Protein AF-A0A7V2TV91-F1 (afdb_monomer)

Secondary structure (DSSP, 8-state):
-EEEEEEE-TTTT-EEEEEEE-TTS-------GGGGPPPPPHHHHHHHHHS-SSSS-HHHHHTT-S-EEEEEE-TTS---HHHHHHHHHHHHHHTT--GGGEEEEEE-TTSPP--HHHHHHHH-HHHHHHSEEEE--SSSSEEEEEE-TT--EEEEEHHHHH-SEEEEEEE--EETTTEES-GGGGTTTTTB-HHHHHHHHHGGGT-GGG-SBT--SS-HHHHHHHHHHHHHT--EEEEEEE-TTS-EEEEEEESHHHHHHHHHHHHHHHH--------S------TT-HHHHHHHHHHHHHSSHHHHHHHHHHHHHHHHSHHHHHHGGGT-S-HHHHHHHHHHHHHS---GGG--HHHHHTTPPPPHHHHHHHHHHHHHHHHHHHHHHHHHHTTTS--

Structure (mmCIF, N/CA/C/O backbone):
data_AF-A0A7V2TV91-F1
#
_entry.id   AF-A0A7V2TV91-F1
#
loop_
_atom_site.group_PDB
_atom_site.id
_atom_site.type_symbol
_atom_site.label_atom_id
_atom_site.label_alt_id
_atom_site.label_comp_id
_atom_site.label_asym_id
_atom_site.label_entity_id
_atom_site.label_seq_id
_atom_site.pdbx_PDB_ins_code
_atom_site.Cartn_x
_atom_site.Cartn_y
_atom_site.Cartn_z
_atom_site.occupancy
_atom_site.B_iso_or_equiv
_atom_site.auth_seq_id
_atom_site.auth_comp_id
_atom_site.auth_asym_id
_atom_site.auth_atom_id
_atom_site.pdbx_PDB_model_num
ATOM 1 N N . MET A 1 1 ? 17.117 19.633 -28.199 1.00 82.25 1 MET A N 1
ATOM 2 C CA . MET A 1 1 ? 17.144 18.375 -27.426 1.00 82.25 1 MET A CA 1
ATOM 3 C C . MET A 1 1 ? 15.726 18.119 -26.975 1.00 82.25 1 MET A C 1
ATOM 5 O O . MET A 1 1 ? 15.034 19.096 -26.698 1.00 82.25 1 MET A O 1
ATOM 9 N N . HIS A 1 2 ? 15.284 16.866 -26.882 1.00 89.94 2 HIS A N 1
ATOM 10 C CA . HIS A 1 2 ? 14.006 16.593 -26.222 1.00 89.94 2 HIS A CA 1
ATOM 11 C C . HIS A 1 2 ? 14.180 16.824 -24.721 1.00 89.94 2 HIS A C 1
ATOM 13 O O . HIS A 1 2 ? 15.191 16.419 -24.146 1.00 89.94 2 HIS A O 1
ATOM 19 N N . ARG A 1 3 ? 13.221 17.512 -24.099 1.00 93.25 3 ARG A N 1
ATOM 20 C CA . ARG A 1 3 ? 13.207 17.790 -22.660 1.00 93.25 3 ARG A CA 1
ATOM 21 C C . ARG A 1 3 ? 11.960 17.168 -22.069 1.00 93.25 3 ARG A C 1
ATOM 23 O O . ARG A 1 3 ? 10.860 17.460 -22.531 1.00 93.25 3 ARG A O 1
ATOM 30 N N . ILE A 1 4 ? 12.140 16.302 -21.081 1.00 91.94 4 ILE A N 1
ATOM 31 C CA . ILE A 1 4 ? 11.038 15.619 -20.405 1.00 91.94 4 ILE A CA 1
ATOM 32 C C . ILE A 1 4 ? 11.157 15.880 -18.913 1.00 91.94 4 ILE A C 1
ATOM 34 O O . ILE A 1 4 ? 12.186 15.600 -18.302 1.00 91.94 4 ILE A O 1
ATOM 38 N N . SER A 1 5 ? 10.081 16.407 -18.337 1.00 91.19 5 SER A N 1
ATOM 39 C CA . SER A 1 5 ? 9.963 16.600 -16.898 1.00 91.19 5 SER A CA 1
ATOM 40 C C . SER A 1 5 ? 9.485 15.309 -16.232 1.00 91.19 5 SER A C 1
ATOM 42 O O . SER A 1 5 ? 8.478 14.733 -16.648 1.00 91.19 5 SER A O 1
ATOM 44 N N . ILE A 1 6 ? 10.202 14.843 -15.209 1.00 91.06 6 ILE A N 1
ATOM 45 C CA . ILE A 1 6 ? 9.856 13.647 -14.435 1.00 91.06 6 ILE A CA 1
ATOM 46 C C . ILE A 1 6 ? 9.711 13.977 -12.943 1.00 91.06 6 ILE A C 1
ATOM 48 O O . ILE A 1 6 ? 10.532 14.709 -12.386 1.00 91.06 6 ILE A O 1
ATOM 52 N N . PRO A 1 7 ? 8.695 13.436 -12.249 1.00 91.06 7 PRO A N 1
ATOM 53 C CA . PRO A 1 7 ? 8.546 13.649 -10.816 1.00 91.06 7 PRO A CA 1
ATOM 54 C C . PRO A 1 7 ? 9.632 12.895 -10.035 1.00 91.06 7 PRO A C 1
ATOM 56 O O . PRO A 1 7 ? 10.030 11.785 -10.399 1.00 91.06 7 PRO A O 1
ATOM 59 N N . SER A 1 8 ? 10.108 13.483 -8.939 1.00 89.31 8 SER A N 1
ATOM 60 C CA . SER A 1 8 ? 11.157 12.923 -8.090 1.00 89.31 8 SER A CA 1
ATOM 61 C C . SER A 1 8 ? 10.926 13.255 -6.614 1.00 89.31 8 SER A C 1
ATOM 63 O O . SER A 1 8 ? 10.346 14.282 -6.262 1.00 89.31 8 SER A O 1
ATOM 65 N N . ARG A 1 9 ? 11.412 12.376 -5.730 1.00 86.94 9 ARG A N 1
ATOM 66 C CA . ARG A 1 9 ? 11.419 12.563 -4.269 1.00 86.94 9 ARG A CA 1
ATOM 67 C C . ARG A 1 9 ? 10.039 12.851 -3.648 1.00 86.94 9 ARG A C 1
ATOM 69 O O . ARG A 1 9 ? 9.896 13.819 -2.901 1.00 86.94 9 ARG A O 1
ATOM 76 N N . LEU A 1 10 ? 9.052 11.986 -3.906 1.00 89.56 10 LEU A N 1
ATOM 77 C CA . LEU A 1 10 ? 7.670 12.097 -3.399 1.00 89.56 10 LEU A CA 1
ATOM 78 C C . LEU A 1 10 ? 7.580 12.534 -1.923 1.00 89.56 10 LEU A C 1
ATOM 80 O O . LEU A 1 10 ? 6.856 13.464 -1.591 1.00 89.56 10 LEU A O 1
ATOM 84 N N . TRP A 1 11 ? 8.356 11.895 -1.045 1.00 89.56 11 TRP A N 1
ATOM 85 C CA . TRP A 1 11 ? 8.333 12.119 0.409 1.00 89.56 11 TRP A CA 1
ATOM 86 C C . TRP A 1 11 ? 9.271 13.225 0.916 1.00 89.56 11 TRP A C 1
ATOM 88 O O . TRP A 1 11 ? 9.587 13.273 2.111 1.00 89.56 11 TRP A O 1
ATOM 98 N N . TYR A 1 12 ? 9.785 14.065 0.023 1.00 87.44 12 TYR A N 1
ATOM 99 C CA . TYR A 1 12 ? 10.698 15.159 0.355 1.00 87.44 12 TYR A CA 1
ATOM 100 C C . TYR A 1 12 ? 10.231 16.433 -0.344 1.00 87.44 12 TYR A C 1
ATOM 102 O O . TYR A 1 12 ? 9.101 16.861 -0.136 1.00 87.44 12 TYR A O 1
ATOM 110 N N . GLU A 1 13 ? 11.068 17.050 -1.175 1.00 87.12 13 GLU A N 1
ATOM 111 C CA . GLU A 1 13 ? 10.713 18.295 -1.845 1.00 87.12 13 GLU A CA 1
ATOM 112 C C . GLU A 1 13 ? 9.688 18.097 -2.968 1.00 87.12 13 GLU A C 1
ATOM 114 O O . GLU A 1 13 ? 9.209 19.092 -3.505 1.00 87.12 13 GLU A O 1
ATOM 119 N N . ASN A 1 14 ? 9.392 16.841 -3.338 1.00 90.38 14 ASN A N 1
ATOM 120 C CA . ASN A 1 14 ? 8.493 16.470 -4.425 1.00 90.38 14 ASN A CA 1
ATOM 121 C C . ASN A 1 14 ? 8.748 17.338 -5.670 1.00 90.38 14 ASN A C 1
ATOM 123 O O . ASN A 1 14 ? 7.912 18.130 -6.107 1.00 90.38 14 ASN A O 1
ATOM 127 N N . ARG A 1 15 ? 9.980 17.293 -6.176 1.00 87.94 15 ARG A N 1
ATOM 128 C CA . ARG A 1 15 ? 10.436 18.173 -7.256 1.00 87.94 15 ARG A CA 1
ATOM 129 C C . ARG A 1 15 ? 10.338 17.477 -8.592 1.00 87.94 15 ARG A C 1
ATOM 131 O O . ARG A 1 15 ? 10.358 16.254 -8.684 1.00 87.94 15 ARG A O 1
ATOM 138 N N . GLU A 1 16 ? 10.275 18.288 -9.629 1.00 89.38 16 GLU A N 1
ATOM 139 C CA . GLU A 1 16 ? 10.490 17.806 -10.978 1.00 89.38 16 GLU A CA 1
ATOM 140 C C . GLU A 1 16 ? 11.976 17.782 -11.300 1.00 89.38 16 GLU A C 1
ATOM 142 O O . GLU A 1 16 ? 12.748 18.619 -10.822 1.00 89.38 16 GLU A O 1
ATOM 147 N N . TRP A 1 17 ? 12.368 16.816 -12.115 1.00 89.25 17 TRP A N 1
ATOM 148 C CA . TRP A 1 17 ? 13.697 16.729 -12.683 1.00 89.25 17 TRP A CA 1
ATOM 149 C C . TRP A 1 17 ? 13.581 16.713 -14.201 1.00 89.25 17 TRP A C 1
ATOM 151 O O . TRP A 1 17 ? 12.748 15.994 -14.746 1.00 89.25 17 TRP A O 1
ATOM 161 N N . GLU A 1 18 ? 14.388 17.519 -14.882 1.00 92.44 18 GLU A N 1
ATOM 162 C CA . GLU A 1 18 ? 14.397 17.556 -16.342 1.00 92.44 18 GLU A CA 1
ATOM 163 C C . GLU A 1 18 ? 15.427 16.553 -16.862 1.00 92.44 18 GLU A C 1
ATOM 165 O O . GLU A 1 18 ? 16.611 16.632 -16.534 1.00 92.44 18 GLU A O 1
ATOM 170 N N . VAL A 1 19 ? 14.970 15.612 -17.684 1.00 91.56 19 VAL A N 1
ATOM 171 C CA . VAL A 1 19 ? 15.835 14.714 -18.448 1.00 91.56 19 VAL A CA 1
ATOM 172 C C . VAL A 1 19 ? 15.951 15.256 -19.865 1.00 91.56 19 VAL A C 1
ATOM 174 O O . VAL A 1 19 ? 14.947 15.548 -20.521 1.00 91.56 19 VAL A O 1
ATOM 177 N N . THR A 1 20 ? 17.187 15.378 -20.343 1.00 94.31 20 THR A N 1
ATOM 178 C CA . THR A 1 20 ? 17.497 15.819 -21.702 1.00 94.31 20 THR A CA 1
ATOM 179 C C . THR A 1 20 ? 17.918 14.630 -22.557 1.00 94.31 20 THR A C 1
ATOM 181 O O . THR A 1 20 ? 18.779 13.840 -22.171 1.00 94.31 20 THR A O 1
ATOM 184 N N . LEU A 1 21 ? 17.300 14.493 -23.729 1.00 93.69 21 LEU A N 1
ATOM 185 C CA . LEU A 1 21 ? 17.577 13.415 -24.679 1.00 93.69 21 LEU A CA 1
ATOM 186 C C . LEU A 1 21 ? 18.042 13.989 -26.033 1.00 93.69 21 LEU A C 1
ATOM 188 O O . LEU A 1 21 ? 17.630 15.098 -26.409 1.00 93.69 21 LEU A O 1
ATOM 192 N N . PRO A 1 22 ? 18.906 13.270 -26.780 1.00 95.31 22 PRO A N 1
ATOM 193 C CA . PRO A 1 22 ? 19.392 13.714 -28.086 1.00 95.31 22 PRO A CA 1
ATOM 194 C C . PRO A 1 22 ? 18.254 14.006 -29.069 1.00 95.31 22 PRO A C 1
ATOM 196 O O . PRO A 1 22 ? 17.324 13.222 -29.174 1.00 95.31 22 PRO A O 1
ATOM 199 N N . GLU A 1 23 ? 18.357 15.087 -29.849 1.00 94.25 23 GLU A N 1
ATOM 200 C CA . GLU A 1 23 ? 17.332 15.460 -30.854 1.00 94.25 23 GLU A CA 1
ATOM 201 C C . GLU A 1 23 ? 17.121 14.416 -31.949 1.00 94.25 23 GLU A C 1
ATOM 203 O O . GLU A 1 23 ? 16.076 14.383 -32.579 1.00 94.25 23 GLU A O 1
ATOM 208 N N . ARG A 1 24 ? 18.132 13.582 -32.204 1.00 96.00 24 ARG A N 1
ATOM 209 C CA . ARG A 1 24 ? 18.060 12.530 -33.221 1.00 96.00 24 ARG A CA 1
ATOM 210 C C . ARG A 1 24 ? 17.242 11.311 -32.778 1.00 96.00 24 ARG A C 1
ATOM 212 O O . ARG A 1 24 ? 17.122 10.375 -33.558 1.00 96.00 24 ARG A O 1
ATOM 219 N N . TRP A 1 25 ? 16.816 11.252 -31.516 1.00 95.00 25 TRP A N 1
ATOM 220 C CA . TRP A 1 25 ? 16.014 10.142 -31.005 1.00 95.00 25 TRP A CA 1
ATOM 221 C C . TRP A 1 25 ? 14.544 10.388 -31.323 1.00 95.00 25 TRP A C 1
ATOM 223 O O . TRP A 1 25 ? 14.056 11.496 -31.139 1.00 95.00 25 TRP A O 1
ATOM 233 N N . ASP A 1 26 ? 13.837 9.345 -31.743 1.00 94.19 26 ASP A N 1
ATOM 234 C CA . ASP A 1 26 ? 12.379 9.358 -31.752 1.00 94.19 26 ASP A CA 1
ATOM 235 C C . ASP A 1 26 ? 11.881 9.037 -30.336 1.00 94.19 26 ASP A C 1
ATOM 237 O O . ASP A 1 26 ? 12.184 7.977 -29.784 1.00 94.19 26 ASP A O 1
ATOM 241 N N . VAL A 1 27 ? 11.210 9.995 -29.694 1.00 93.88 27 VAL A N 1
ATOM 242 C CA . VAL A 1 27 ? 10.899 9.933 -28.260 1.00 93.88 27 VAL A CA 1
ATOM 243 C C . VAL A 1 27 ? 9.394 9.930 -28.044 1.00 93.88 27 VAL A C 1
ATOM 245 O O . VAL A 1 27 ? 8.714 10.929 -28.266 1.00 93.88 27 VAL A O 1
ATOM 248 N N . HIS A 1 28 ? 8.881 8.819 -27.514 1.00 92.12 28 HIS A N 1
ATOM 249 C CA . HIS A 1 28 ? 7.477 8.672 -27.135 1.00 92.12 28 HIS A CA 1
ATOM 250 C C . HIS A 1 28 ? 7.323 8.745 -25.612 1.00 92.12 28 HIS A C 1
ATOM 252 O O . HIS A 1 28 ? 7.902 7.939 -24.885 1.00 92.12 28 HIS A O 1
ATOM 258 N N . ASN A 1 29 ? 6.514 9.688 -25.119 1.00 90.69 29 ASN A N 1
ATOM 259 C CA . ASN A 1 29 ? 6.195 9.791 -23.695 1.00 90.69 29 ASN A CA 1
ATOM 260 C C . ASN A 1 29 ? 4.913 9.007 -23.370 1.00 90.69 29 ASN A C 1
ATOM 262 O O . ASN A 1 29 ? 3.806 9.466 -23.648 1.00 90.69 29 ASN A O 1
ATOM 266 N N . LEU A 1 30 ? 5.071 7.815 -22.792 1.00 91.38 30 LEU A N 1
ATOM 267 C CA . LEU A 1 30 ? 3.982 6.875 -22.509 1.00 91.38 30 LEU A CA 1
ATOM 268 C C . LEU A 1 30 ? 3.307 7.157 -21.158 1.00 91.38 30 LEU A C 1
ATOM 270 O O . LEU A 1 30 ? 3.256 6.298 -20.278 1.00 91.38 30 LEU A O 1
ATOM 274 N N . ASN A 1 31 ? 2.801 8.377 -20.985 1.00 91.75 31 ASN A N 1
ATOM 275 C CA . ASN A 1 31 ? 2.071 8.755 -19.779 1.00 91.75 31 ASN A CA 1
ATOM 276 C C . ASN A 1 31 ? 0.648 8.169 -19.786 1.00 91.75 31 ASN A C 1
ATOM 278 O O . ASN A 1 31 ? -0.049 8.282 -20.797 1.00 91.75 31 ASN A O 1
ATOM 282 N N . PRO A 1 32 ? 0.179 7.588 -18.667 1.00 92.81 32 PRO A N 1
ATOM 283 C CA . PRO A 1 32 ? -1.191 7.108 -18.571 1.00 92.81 32 PRO A CA 1
ATOM 284 C C . PRO A 1 32 ? -2.190 8.274 -18.435 1.00 92.81 32 PRO A C 1
ATOM 286 O O . PRO A 1 32 ? -1.806 9.368 -18.009 1.00 92.81 32 PRO A O 1
ATOM 289 N N . PRO A 1 33 ? -3.487 8.064 -18.723 1.00 94.06 33 PRO A N 1
ATOM 290 C CA . PRO A 1 33 ? -4.511 9.113 -18.647 1.00 94.06 33 PRO A CA 1
ATOM 291 C C . PRO A 1 33 ? -4.590 9.821 -17.287 1.00 94.06 33 PRO A C 1
ATOM 293 O O . PRO A 1 33 ? -4.819 11.026 -17.213 1.00 94.06 33 PRO A O 1
ATOM 296 N N . GLY A 1 34 ? -4.353 9.086 -16.200 1.00 94.69 34 GLY A N 1
ATOM 297 C CA . GLY A 1 34 ? -4.372 9.601 -14.836 1.00 94.69 34 GLY A CA 1
ATOM 298 C C . GLY A 1 34 ? -3.172 10.457 -14.434 1.00 94.69 34 GLY A C 1
ATOM 299 O O . GLY A 1 34 ? -3.155 11.012 -13.333 1.00 94.69 34 GLY A O 1
ATOM 300 N N . PHE A 1 35 ? -2.155 10.561 -15.293 1.00 93.00 35 PHE A N 1
ATOM 301 C CA . PHE A 1 35 ? -0.874 11.182 -14.962 1.00 93.00 35 PHE A CA 1
ATOM 302 C C . PHE A 1 35 ? -1.006 12.668 -14.596 1.00 93.00 35 PHE A C 1
ATOM 304 O O . PHE A 1 35 ? -0.420 13.088 -13.600 1.00 93.00 35 PHE A O 1
ATOM 311 N N . GLU A 1 36 ? -1.818 13.424 -15.344 1.00 93.94 36 GLU A N 1
ATOM 312 C CA . GLU A 1 36 ? -2.085 14.864 -15.139 1.00 93.94 36 GLU A CA 1
ATOM 313 C C . GLU A 1 36 ? -3.492 15.138 -14.583 1.00 93.94 36 GLU A C 1
ATOM 315 O O . GLU A 1 36 ? -3.984 16.267 -14.618 1.00 93.94 36 GLU A O 1
ATOM 320 N N . LYS A 1 37 ? -4.187 14.105 -14.094 1.00 97.12 37 LYS A N 1
ATOM 321 C CA . LYS A 1 37 ? -5.535 14.279 -13.552 1.00 97.12 37 LYS A CA 1
ATOM 322 C C . LYS A 1 37 ? -5.478 15.209 -12.321 1.00 97.12 37 LYS A C 1
ATOM 324 O O . LYS A 1 37 ? -4.598 15.026 -11.470 1.00 97.12 37 LYS A O 1
ATOM 329 N N . PRO A 1 38 ? -6.374 16.211 -12.218 1.00 97.69 38 PRO A N 1
ATOM 330 C CA . PRO A 1 38 ? -6.342 17.173 -11.124 1.00 97.69 38 PRO A CA 1
ATOM 331 C C . PRO A 1 38 ? -6.661 16.517 -9.781 1.00 97.69 38 PRO A C 1
ATOM 333 O O . PRO A 1 38 ? -7.425 15.551 -9.705 1.00 97.69 38 PRO A O 1
ATOM 336 N N . ALA A 1 39 ? -6.080 17.076 -8.723 1.00 98.06 39 ALA A N 1
ATOM 337 C CA . ALA A 1 39 ? -6.324 16.642 -7.359 1.00 98.06 39 ALA A CA 1
ATOM 338 C C . ALA A 1 39 ? -7.744 17.001 -6.886 1.00 98.06 39 ALA A C 1
ATOM 340 O O . ALA A 1 39 ? -8.302 18.040 -7.251 1.00 98.06 39 ALA A O 1
ATOM 341 N N . LEU A 1 40 ? -8.306 16.160 -6.023 1.00 98.56 40 LEU A N 1
ATOM 342 C CA . LEU A 1 40 ? -9.510 16.450 -5.263 1.00 98.56 40 LEU A CA 1
ATOM 343 C C . LEU A 1 40 ? -9.213 17.514 -4.206 1.00 98.56 40 LEU A C 1
ATOM 345 O O . LEU A 1 40 ? -8.181 17.500 -3.539 1.00 98.56 40 LEU A O 1
ATOM 349 N N . SER A 1 41 ? -10.170 18.413 -4.007 1.00 98.38 41 SER A N 1
ATOM 350 C CA . SER A 1 41 ? -10.155 19.333 -2.873 1.00 98.38 41 SER A CA 1
ATOM 351 C C . SER A 1 41 ? -10.419 18.595 -1.547 1.00 98.38 41 SER A C 1
ATOM 353 O O . SER A 1 41 ? -11.091 17.557 -1.544 1.00 98.38 41 SER A O 1
ATOM 355 N N . PRO A 1 42 ? -10.008 19.158 -0.393 1.00 98.06 42 PRO A N 1
ATOM 356 C CA . PRO A 1 42 ? -10.317 18.590 0.924 1.00 98.06 42 PRO A CA 1
ATOM 357 C C . PRO A 1 42 ? -11.815 18.338 1.148 1.00 98.06 42 PRO A C 1
ATOM 359 O O . PRO A 1 42 ? -12.207 17.329 1.726 1.00 98.06 42 PRO A O 1
ATOM 362 N N . ARG A 1 43 ? -12.676 19.220 0.622 1.00 98.25 43 ARG A N 1
ATOM 363 C CA . ARG A 1 43 ? -14.133 19.051 0.689 1.00 98.25 43 ARG A CA 1
ATOM 364 C C . ARG A 1 43 ? -14.606 17.830 -0.103 1.00 98.25 43 ARG A C 1
ATOM 366 O O . ARG A 1 43 ? -15.423 17.070 0.399 1.00 98.25 43 ARG A O 1
ATOM 373 N N . GLN A 1 44 ? -14.080 17.613 -1.308 1.00 98.50 44 GLN A N 1
ATOM 374 C CA . GLN A 1 44 ? -14.422 16.429 -2.106 1.00 98.50 44 GLN A CA 1
ATOM 375 C C . GLN A 1 44 ? -13.928 15.138 -1.443 1.00 98.50 44 GLN A C 1
ATOM 377 O O . GLN A 1 44 ? -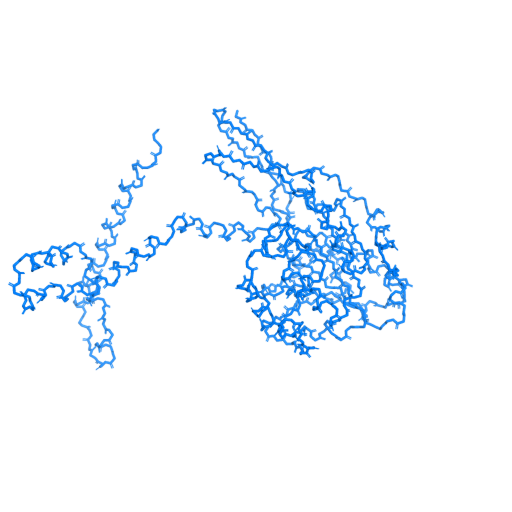14.631 14.131 -1.475 1.00 98.50 44 GLN A O 1
ATOM 382 N N . ILE A 1 45 ? -12.744 15.164 -0.819 1.00 98.69 45 ILE A N 1
ATOM 383 C CA . ILE A 1 45 ? -12.219 14.037 -0.033 1.00 98.69 45 ILE A CA 1
ATOM 384 C C . ILE A 1 45 ? -13.171 13.714 1.125 1.00 98.69 45 ILE A C 1
ATOM 386 O O . ILE A 1 45 ? -13.570 12.560 1.280 1.00 98.69 45 ILE A O 1
ATOM 390 N N . GLN A 1 46 ? -13.583 14.727 1.893 1.00 98.38 46 GLN A N 1
ATOM 391 C CA . GLN A 1 46 ? -14.559 14.571 2.969 1.00 98.38 46 GLN A CA 1
ATOM 392 C C . GLN A 1 46 ? -15.880 13.979 2.459 1.00 98.38 46 GLN A C 1
ATOM 394 O O . GLN A 1 46 ? -16.334 12.963 2.984 1.00 98.38 46 GLN A O 1
ATOM 399 N N . GLU A 1 47 ? -16.469 14.573 1.417 1.00 98.31 47 GLU A N 1
ATOM 400 C CA . GLU A 1 47 ? -17.753 14.143 0.849 1.00 98.31 47 GLU A CA 1
ATOM 401 C C . GLU A 1 47 ? -17.712 12.675 0.400 1.00 98.31 47 GLU A C 1
ATOM 403 O O . GLU A 1 47 ? -18.665 11.934 0.642 1.00 98.31 47 GLU A O 1
ATOM 408 N N . LYS A 1 48 ? -16.599 12.231 -0.198 1.00 98.38 48 LYS A N 1
ATOM 409 C CA . LYS A 1 48 ? -16.390 10.837 -0.619 1.00 98.38 48 LYS A CA 1
ATOM 410 C C . LYS A 1 48 ? -16.253 9.858 0.552 1.00 98.38 48 LYS A C 1
ATOM 412 O O . LYS A 1 48 ? -16.619 8.699 0.398 1.00 98.38 48 LYS A O 1
ATOM 417 N N . ILE A 1 49 ? -15.720 10.290 1.696 1.00 98.38 49 ILE A N 1
ATOM 418 C CA . ILE A 1 49 ? -15.614 9.459 2.909 1.00 98.38 49 ILE A CA 1
ATOM 419 C C . ILE A 1 49 ? -16.969 9.364 3.622 1.00 98.38 49 ILE A C 1
ATOM 421 O O . ILE A 1 49 ? -17.320 8.300 4.133 1.00 98.38 49 ILE A O 1
ATOM 425 N N . GLU A 1 50 ? -17.728 10.460 3.649 1.00 97.50 50 GLU A N 1
ATOM 426 C CA . GLU A 1 50 ? -19.042 10.540 4.301 1.00 97.50 50 GLU A CA 1
ATOM 427 C C . GLU A 1 50 ? -20.143 9.816 3.510 1.00 97.50 50 GLU A C 1
ATOM 429 O O . GLU A 1 50 ? -21.085 9.304 4.113 1.00 97.50 50 GLU A O 1
ATOM 434 N N . HIS A 1 51 ? -19.992 9.701 2.187 1.00 97.75 51 HIS A N 1
ATOM 435 C CA . HIS A 1 51 ? -20.918 8.990 1.304 1.00 97.75 51 HIS A CA 1
ATOM 436 C C . HIS A 1 51 ? -20.227 7.773 0.672 1.00 97.75 51 HIS A C 1
ATOM 438 O O . HIS A 1 51 ? -19.692 7.874 -0.439 1.00 97.75 51 HIS A O 1
ATOM 444 N N . PRO A 1 52 ? -20.199 6.622 1.370 1.00 98.12 52 PRO A N 1
ATOM 445 C CA . PRO A 1 52 ? -19.509 5.441 0.878 1.00 98.12 52 PRO A CA 1
ATOM 446 C C . PRO A 1 52 ? -20.154 4.899 -0.403 1.00 98.12 52 PRO A C 1
ATOM 448 O O . PRO A 1 52 ? -21.350 5.055 -0.642 1.00 98.12 52 PRO A O 1
ATOM 451 N N . VAL A 1 53 ? -19.360 4.196 -1.212 1.00 98.06 53 VAL A N 1
ATOM 452 C CA . VAL A 1 53 ? -19.791 3.588 -2.484 1.00 98.06 53 VAL A CA 1
ATOM 453 C C . VAL A 1 53 ? -20.913 2.564 -2.307 1.00 98.06 53 VAL A C 1
ATOM 455 O O . VAL A 1 53 ? -21.657 2.286 -3.243 1.00 98.06 53 VAL A O 1
ATOM 458 N N . ALA A 1 54 ? -21.002 1.974 -1.116 1.00 98.06 54 ALA A N 1
ATOM 459 C CA . ALA A 1 54 ? -22.020 1.026 -0.701 1.00 98.06 54 ALA A CA 1
ATOM 460 C C . ALA A 1 54 ? -22.046 0.949 0.832 1.00 98.06 54 ALA A C 1
ATOM 462 O O . ALA A 1 54 ? -21.070 1.302 1.492 1.00 98.06 54 ALA A O 1
ATOM 463 N N . GLY A 1 55 ? -23.120 0.394 1.393 1.00 96.88 55 GLY A N 1
ATOM 464 C CA . GLY A 1 55 ? -23.210 0.123 2.827 1.00 96.88 55 GLY A CA 1
ATOM 465 C C . GLY A 1 55 ? -23.374 1.377 3.702 1.00 96.88 55 GLY A C 1
ATOM 466 O O . GLY A 1 55 ? -23.648 2.462 3.191 1.00 96.88 55 GLY A O 1
ATOM 467 N N . PRO A 1 56 ? -23.274 1.217 5.033 1.00 97.62 56 PRO A N 1
ATOM 468 C CA . PRO A 1 56 ? -23.465 2.305 5.991 1.00 97.62 56 PRO A CA 1
ATOM 469 C C . PRO A 1 56 ? -22.287 3.286 6.007 1.00 97.62 56 PRO A C 1
ATOM 471 O O . PRO A 1 56 ? -21.146 2.918 5.709 1.00 97.62 56 PRO A O 1
ATOM 474 N N . ALA A 1 57 ? -22.558 4.525 6.424 1.00 98.31 57 ALA A N 1
ATOM 475 C CA . ALA A 1 57 ? -21.524 5.525 6.653 1.00 98.31 57 ALA A CA 1
ATOM 476 C C . ALA A 1 57 ? -20.575 5.096 7.785 1.00 98.31 57 ALA A C 1
ATOM 478 O O . ALA A 1 57 ? -20.954 4.366 8.707 1.00 98.31 57 ALA A O 1
ATOM 479 N N . LEU A 1 58 ? -19.337 5.599 7.752 1.00 98.56 58 LEU A N 1
ATOM 480 C CA . LEU A 1 58 ? -18.348 5.306 8.794 1.00 98.56 58 LEU A CA 1
ATOM 481 C C . LEU A 1 58 ? -18.834 5.727 10.191 1.00 98.56 58 LEU A C 1
ATOM 483 O O . LEU A 1 58 ? -18.578 5.028 11.168 1.00 98.56 58 LEU A O 1
ATOM 487 N N . GLU A 1 59 ? -19.549 6.849 10.282 1.00 98.38 59 GLU A N 1
ATOM 488 C CA . GLU A 1 59 ? -20.107 7.346 11.543 1.00 98.38 59 GLU A CA 1
ATOM 489 C C . GLU A 1 59 ? -21.117 6.358 12.154 1.00 98.38 59 GLU A C 1
ATOM 491 O O . GLU A 1 59 ? -21.098 6.115 13.362 1.00 98.38 59 GLU A O 1
ATOM 496 N N . ASP A 1 60 ? -21.938 5.714 11.321 1.00 98.44 60 ASP A N 1
ATOM 497 C CA . ASP A 1 60 ? -22.901 4.707 11.771 1.00 98.44 60 ASP A CA 1
ATOM 498 C C . ASP A 1 60 ? -22.206 3.420 12.222 1.00 98.44 60 ASP A C 1
ATOM 500 O O . ASP A 1 60 ? -22.544 2.873 13.272 1.00 98.44 60 ASP A O 1
ATOM 504 N N . LEU A 1 61 ? -21.189 2.971 11.478 1.00 98.50 61 LEU A N 1
ATOM 505 C CA . LEU A 1 61 ? -20.364 1.814 11.853 1.00 98.50 61 LEU A CA 1
ATOM 506 C C . LEU A 1 61 ? -19.612 2.031 13.171 1.00 98.50 61 LEU A C 1
ATOM 508 O O . LEU A 1 61 ? -19.385 1.078 13.922 1.00 98.50 61 LEU A O 1
ATOM 512 N N . ALA A 1 62 ? -19.210 3.272 13.444 1.00 98.56 62 ALA A N 1
ATOM 513 C CA . ALA A 1 62 ? -18.454 3.643 14.630 1.00 98.56 62 ALA A CA 1
ATOM 514 C C . ALA A 1 62 ? -19.324 3.816 15.885 1.00 98.56 62 ALA A C 1
ATOM 516 O O . ALA A 1 62 ? -18.808 3.752 17.004 1.00 98.56 62 ALA A O 1
ATOM 517 N N . ARG A 1 63 ? -20.640 3.998 15.737 1.00 98.12 63 ARG A N 1
ATOM 518 C CA . ARG A 1 63 ? -21.544 4.238 16.866 1.00 98.12 63 ARG A CA 1
ATOM 519 C C . ARG A 1 63 ? -21.512 3.070 17.860 1.00 98.12 63 ARG A C 1
ATOM 521 O O . ARG A 1 63 ? -21.764 1.919 17.516 1.00 98.12 63 ARG A O 1
ATOM 528 N N . GLY A 1 64 ? -21.2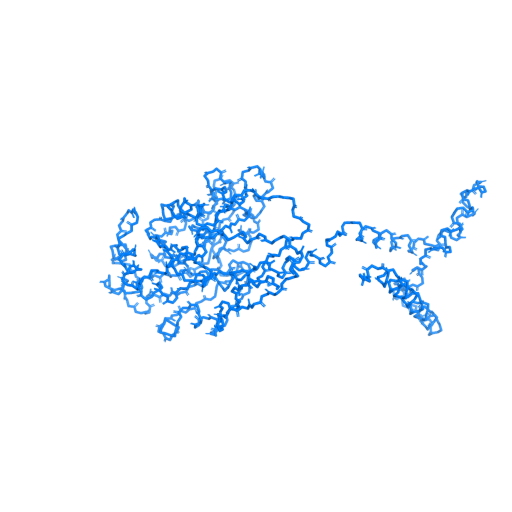11 3.374 19.123 1.00 97.69 64 GLY A N 1
ATOM 529 C CA . GLY A 1 64 ? -21.150 2.383 20.207 1.00 97.69 64 GLY A CA 1
ATOM 530 C C . GLY A 1 64 ? -19.893 1.501 20.221 1.00 97.69 64 GLY A C 1
ATOM 531 O O . GLY A 1 64 ? -19.750 0.675 21.127 1.00 97.69 64 GLY A O 1
ATOM 532 N N . LYS A 1 65 ? -18.969 1.682 19.269 1.00 98.38 65 LYS A N 1
ATOM 533 C CA . LYS A 1 65 ? -17.658 1.019 19.265 1.00 98.38 65 LYS A CA 1
ATOM 534 C C . LYS A 1 65 ? -16.761 1.606 20.350 1.00 98.38 65 LYS A C 1
ATOM 536 O O . LYS A 1 65 ? -16.854 2.783 20.698 1.00 98.38 65 LYS A O 1
ATOM 541 N N . LYS A 1 66 ? -15.882 0.776 20.904 1.00 98.12 66 LYS A N 1
ATOM 542 C CA . LYS A 1 66 ? -15.000 1.145 22.017 1.00 98.12 66 LYS A CA 1
ATOM 543 C C . LYS A 1 66 ? -13.562 1.377 21.585 1.00 98.12 66 LYS A C 1
ATOM 545 O O . LYS A 1 66 ? -12.853 2.070 22.314 1.00 98.12 66 LYS A O 1
ATOM 550 N N . ARG A 1 67 ? -13.101 0.767 20.489 1.00 98.50 67 ARG A N 1
ATOM 551 C CA . ARG A 1 67 ? -11.705 0.825 20.034 1.00 98.50 67 ARG A CA 1
ATOM 552 C C . ARG A 1 67 ? -11.608 0.717 18.513 1.00 98.50 67 ARG A C 1
ATOM 554 O O . ARG A 1 67 ? -11.846 -0.349 17.946 1.00 98.50 67 ARG A O 1
ATOM 561 N N . ALA A 1 68 ? -11.147 1.785 17.876 1.00 98.81 68 ALA A N 1
ATOM 562 C CA . ALA A 1 68 ? -10.878 1.815 16.447 1.00 98.81 68 ALA A CA 1
ATOM 563 C C . ALA A 1 68 ? -9.382 1.679 16.144 1.00 98.81 68 ALA A C 1
ATOM 565 O O . ALA A 1 68 ? -8.541 2.302 16.799 1.00 98.81 68 ALA A O 1
ATOM 566 N N . VAL A 1 69 ? -9.060 0.911 15.103 1.00 98.88 69 VAL A N 1
ATOM 567 C CA . VAL A 1 69 ? -7.740 0.912 14.462 1.00 98.88 69 VAL A CA 1
ATOM 568 C C . VAL A 1 69 ? -7.860 1.397 13.028 1.00 98.88 69 VAL A C 1
ATOM 570 O O . VAL A 1 69 ? -8.721 0.939 12.277 1.00 98.88 69 VAL A O 1
ATOM 573 N N . ILE A 1 70 ? -6.969 2.306 12.652 1.00 98.94 70 ILE A N 1
ATOM 574 C CA . ILE A 1 70 ? -6.783 2.776 11.284 1.00 98.94 70 ILE A CA 1
ATOM 575 C C . ILE A 1 70 ? -5.464 2.188 10.783 1.00 98.94 70 ILE A C 1
ATOM 577 O O . ILE A 1 70 ? -4.378 2.642 11.149 1.00 98.94 70 ILE A O 1
ATOM 581 N N . VAL A 1 71 ? -5.557 1.143 9.966 1.00 98.88 71 VAL A N 1
ATOM 582 C CA . VAL A 1 71 ? -4.409 0.563 9.268 1.00 98.88 71 VAL A CA 1
ATOM 583 C C . VAL A 1 71 ? -4.093 1.426 8.056 1.00 98.88 71 VAL A C 1
ATOM 585 O O . VAL A 1 71 ? -4.988 1.759 7.282 1.00 98.88 71 VAL A O 1
ATOM 588 N N . PHE A 1 72 ? -2.833 1.784 7.859 1.00 98.75 72 PHE A N 1
ATOM 589 C CA . PHE A 1 72 ? -2.421 2.602 6.722 1.00 98.75 72 PHE A CA 1
ATOM 590 C C . PHE A 1 72 ? -1.172 2.036 6.067 1.00 98.75 72 PHE A C 1
ATOM 592 O O . PHE A 1 72 ? -0.350 1.403 6.728 1.00 98.75 72 PHE A O 1
ATOM 599 N N . ASP A 1 73 ? -1.058 2.200 4.752 1.00 97.06 73 ASP A N 1
ATOM 600 C CA . ASP A 1 73 ? 0.089 1.660 4.027 1.00 97.06 73 ASP A CA 1
ATOM 601 C C . ASP A 1 73 ? 1.397 2.392 4.342 1.00 97.06 73 ASP A C 1
ATOM 603 O O . ASP A 1 73 ? 1.422 3.493 4.894 1.00 97.06 73 ASP A O 1
ATOM 607 N N . ASP A 1 74 ? 2.503 1.732 4.021 1.00 93.69 74 ASP A N 1
ATOM 608 C CA . ASP A 1 74 ? 3.837 2.185 4.375 1.00 93.69 74 ASP A CA 1
ATOM 609 C C . ASP A 1 74 ? 4.420 3.234 3.404 1.00 93.69 74 ASP A C 1
ATOM 611 O O . ASP A 1 74 ? 3.764 3.693 2.463 1.00 93.69 74 ASP A O 1
ATOM 615 N N . MET A 1 75 ? 5.678 3.638 3.611 1.00 92.00 75 MET A N 1
ATOM 616 C CA . MET A 1 75 ? 6.330 4.639 2.750 1.00 92.00 75 MET A CA 1
ATOM 617 C C . MET A 1 75 ? 6.609 4.135 1.323 1.00 92.00 75 MET A C 1
ATOM 619 O O . MET A 1 75 ? 6.923 4.944 0.446 1.00 92.00 75 MET A O 1
ATOM 623 N N . THR A 1 76 ? 6.473 2.828 1.055 1.00 88.44 76 THR A N 1
ATOM 624 C CA . THR A 1 76 ? 6.593 2.240 -0.295 1.00 88.44 76 THR A CA 1
ATOM 625 C C . THR A 1 76 ? 5.320 2.408 -1.129 1.00 88.44 76 THR A C 1
ATOM 627 O O . THR A 1 76 ? 5.242 1.930 -2.267 1.00 88.44 76 THR A O 1
ATOM 630 N N . ARG A 1 77 ? 4.292 3.051 -0.570 1.00 92.44 77 ARG A N 1
ATOM 631 C CA . ARG A 1 77 ? 3.059 3.425 -1.265 1.00 92.44 77 ARG A CA 1
ATOM 632 C C . ARG A 1 77 ? 2.887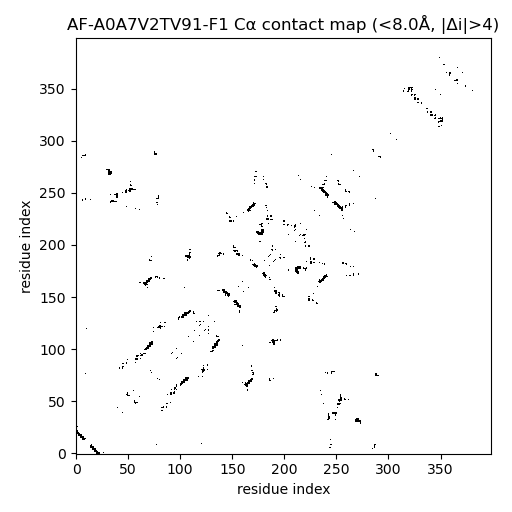 4.931 -1.243 1.00 92.44 77 ARG A C 1
ATOM 634 O O . ARG A 1 77 ? 3.148 5.526 -0.205 1.00 92.44 77 ARG A O 1
ATOM 641 N N . PRO A 1 78 ? 2.390 5.545 -2.328 1.00 93.88 78 PRO A N 1
ATOM 642 C CA . PRO A 1 78 ? 2.302 6.996 -2.445 1.00 93.88 78 PRO A CA 1
ATOM 643 C C . PRO A 1 78 ? 1.129 7.630 -1.691 1.00 93.88 78 PRO A C 1
ATOM 645 O O . PRO A 1 78 ? 0.965 8.839 -1.765 1.00 93.88 78 PRO A O 1
ATOM 648 N N . THR A 1 79 ? 0.306 6.846 -0.990 1.00 96.44 79 THR A N 1
ATOM 649 C CA . THR A 1 79 ? -0.922 7.320 -0.336 1.00 96.44 79 THR A CA 1
ATOM 650 C C . THR A 1 79 ? -0.644 8.511 0.584 1.00 96.44 79 THR A C 1
ATOM 652 O O . THR A 1 79 ? 0.068 8.323 1.580 1.00 96.44 79 THR A O 1
ATOM 655 N N . PRO A 1 80 ? -1.214 9.701 0.323 1.00 95.06 80 PRO A N 1
ATOM 656 C CA . PRO A 1 80 ? -1.065 10.865 1.189 1.00 95.06 80 PRO A CA 1
ATOM 657 C C . PRO A 1 80 ? -2.048 10.768 2.366 1.00 95.06 80 PRO A C 1
ATOM 659 O O . PRO A 1 80 ? -3.054 11.469 2.432 1.00 95.06 80 PRO A O 1
ATOM 662 N N . VAL A 1 81 ? -1.776 9.864 3.314 1.00 98.38 81 VAL A N 1
ATOM 663 C CA . VAL A 1 81 ? -2.699 9.547 4.424 1.00 98.38 81 VAL A CA 1
ATOM 664 C C . VAL A 1 81 ? -3.058 10.789 5.250 1.00 98.38 81 VAL A C 1
ATOM 666 O O . VAL A 1 81 ? -4.191 10.895 5.705 1.00 98.38 81 VAL A O 1
ATOM 669 N N . LYS A 1 82 ? -2.150 11.765 5.364 1.00 97.81 82 LYS A N 1
ATOM 670 C CA . LYS A 1 82 ? -2.370 13.074 6.003 1.00 97.81 82 LYS A CA 1
ATOM 671 C C . LYS A 1 82 ? -3.565 13.862 5.447 1.00 97.81 82 LYS A C 1
ATOM 673 O O . LYS A 1 82 ? -4.119 14.684 6.161 1.00 97.81 82 LYS A O 1
ATOM 678 N N . GLU A 1 83 ? -3.962 13.621 4.198 1.00 98.19 83 GLU A N 1
ATOM 679 C CA . GLU A 1 83 ? -5.117 14.276 3.566 1.00 98.19 83 GLU A CA 1
ATOM 680 C C . GLU A 1 83 ? -6.425 13.521 3.830 1.00 98.19 83 GLU A C 1
ATOM 682 O O . GLU A 1 83 ? -7.500 14.087 3.698 1.00 98.19 83 GLU A O 1
ATOM 687 N N . VAL A 1 84 ? -6.352 12.245 4.226 1.00 98.69 84 VAL A N 1
ATOM 688 C CA . VAL A 1 84 ? -7.515 11.361 4.416 1.00 98.69 84 VAL A CA 1
ATOM 689 C C . VAL A 1 84 ? -7.831 11.153 5.896 1.00 98.69 84 VAL A C 1
ATOM 691 O O . VAL A 1 84 ? -8.987 11.226 6.314 1.00 98.69 84 VAL A O 1
ATOM 694 N N . ALA A 1 85 ? -6.804 10.887 6.704 1.00 98.50 85 ALA A N 1
ATOM 695 C CA . ALA A 1 85 ? -6.933 10.532 8.112 1.00 98.50 85 ALA A CA 1
ATOM 696 C C . ALA A 1 85 ? -7.689 11.576 8.953 1.00 98.50 85 ALA A C 1
ATOM 698 O O . ALA A 1 85 ? -8.518 11.141 9.754 1.00 98.50 85 ALA A O 1
ATOM 699 N N . PRO A 1 86 ? -7.510 12.903 8.772 1.00 98.44 86 PRO A N 1
ATOM 700 C CA . PRO A 1 86 ? -8.276 13.892 9.531 1.00 98.44 86 PRO A CA 1
ATOM 701 C C . PRO A 1 86 ? -9.793 13.746 9.348 1.00 98.44 86 PRO A C 1
ATOM 703 O O . PRO A 1 86 ? -10.544 13.824 10.318 1.00 98.44 86 PRO A O 1
ATOM 706 N N . HIS A 1 87 ? -10.254 13.450 8.130 1.00 98.50 87 HIS A N 1
ATOM 707 C CA . HIS A 1 87 ? -11.678 13.263 7.839 1.00 98.50 87 HIS A CA 1
ATOM 708 C C . HIS A 1 87 ? -12.227 11.953 8.421 1.00 98.50 87 HIS A C 1
ATOM 710 O O . HIS A 1 87 ? -13.335 11.931 8.956 1.00 98.50 87 HIS A O 1
ATOM 716 N N . VAL A 1 88 ? -11.434 10.875 8.383 1.00 98.75 88 VAL A N 1
ATOM 717 C CA . VAL A 1 88 ? -11.773 9.599 9.040 1.00 98.75 88 VAL A CA 1
ATOM 718 C C . VAL A 1 88 ? -11.901 9.803 10.551 1.00 98.75 88 VAL A C 1
ATOM 720 O O . VAL A 1 88 ? -12.915 9.442 11.141 1.00 98.75 88 VAL A O 1
ATOM 723 N N . VAL A 1 89 ? -10.907 10.434 11.178 1.00 98.69 89 VAL A N 1
ATOM 724 C CA . VAL A 1 89 ? -10.888 10.725 12.620 1.00 98.69 89 VAL A CA 1
ATOM 725 C C . VAL A 1 89 ? -12.049 11.633 13.029 1.00 98.69 89 VAL A C 1
ATOM 727 O O . VAL A 1 89 ? -12.693 11.375 14.046 1.00 98.69 89 VAL A O 1
ATOM 730 N N . ALA A 1 90 ? -12.376 12.649 12.225 1.00 98.56 90 ALA A N 1
ATOM 731 C CA . ALA A 1 90 ? -13.523 13.516 12.474 1.00 98.56 90 ALA A CA 1
ATOM 732 C C . ALA A 1 90 ? -14.843 12.727 12.522 1.00 98.56 90 ALA A C 1
ATOM 734 O O . ALA A 1 90 ? -15.636 12.930 13.442 1.00 98.56 90 ALA A O 1
ATOM 735 N N . ALA A 1 91 ? -15.058 11.785 11.596 1.00 98.62 91 ALA A N 1
ATOM 736 C CA . ALA A 1 91 ? -16.233 10.911 11.615 1.00 98.62 91 ALA A CA 1
ATOM 737 C C . ALA A 1 91 ? -16.280 10.020 12.872 1.00 98.62 91 ALA A C 1
ATOM 739 O O . ALA A 1 91 ? -17.337 9.865 13.484 1.00 98.62 91 ALA A O 1
ATOM 740 N N . LEU A 1 92 ? -15.133 9.489 13.316 1.00 98.75 92 LEU A N 1
ATOM 741 C CA . LEU A 1 92 ? -15.051 8.693 14.549 1.00 98.75 92 LEU A CA 1
ATOM 742 C C . LEU A 1 92 ? -15.378 9.512 15.804 1.00 98.75 92 LEU A C 1
ATOM 744 O O . LEU A 1 92 ? -16.060 9.019 16.705 1.00 98.75 92 LEU A O 1
ATOM 748 N N . HIS A 1 93 ? -14.933 10.766 15.864 1.00 98.69 93 HIS A N 1
ATOM 749 C CA . HIS A 1 93 ? -15.265 11.664 16.967 1.00 98.69 93 HIS A CA 1
ATOM 750 C C . HIS A 1 93 ? -16.741 12.057 16.986 1.00 98.69 93 HIS A C 1
ATOM 752 O O . HIS A 1 93 ? -17.335 12.076 18.064 1.00 98.69 93 HIS A O 1
ATOM 758 N N . ARG A 1 94 ? -17.361 12.308 15.824 1.00 98.50 94 ARG A N 1
ATOM 759 C CA . ARG A 1 94 ? -18.816 12.536 15.739 1.00 98.50 94 ARG A CA 1
ATOM 760 C C . ARG A 1 94 ? -19.618 11.327 16.225 1.00 98.50 94 ARG A C 1
ATOM 762 O O . ARG A 1 94 ? -20.615 11.501 16.920 1.00 98.50 94 ARG A O 1
ATOM 769 N N . ALA A 1 95 ? -19.121 10.115 15.973 1.00 98.31 95 ALA A N 1
ATOM 770 C CA . ALA A 1 95 ? -19.689 8.875 16.506 1.00 98.31 95 ALA A CA 1
ATOM 771 C C . ALA A 1 95 ? -19.440 8.653 18.017 1.00 98.31 95 ALA A C 1
ATOM 773 O O . ALA A 1 95 ? -19.995 7.717 18.600 1.00 98.31 95 ALA A O 1
ATOM 774 N N . GLY A 1 96 ? -18.630 9.502 18.661 1.00 98.44 96 GLY A N 1
ATOM 775 C CA . GLY A 1 96 ? -18.403 9.515 20.108 1.00 98.44 96 GLY A CA 1
ATOM 776 C C . GLY A 1 96 ? -17.119 8.836 20.595 1.00 98.44 96 GLY A C 1
ATOM 777 O O . GLY A 1 96 ? -16.930 8.733 21.810 1.00 98.44 96 GLY A O 1
ATOM 778 N N . LEU A 1 97 ? -16.225 8.384 19.707 1.00 98.56 97 LEU A N 1
ATOM 779 C CA . LEU A 1 97 ? -14.936 7.823 20.130 1.00 98.56 97 LEU A CA 1
ATOM 780 C C . LEU A 1 97 ? -14.014 8.929 20.655 1.00 98.56 97 LEU A C 1
ATOM 782 O O . LEU A 1 97 ? -13.908 10.007 20.071 1.00 98.56 97 LEU A O 1
ATOM 786 N N . LYS A 1 98 ? -13.302 8.649 21.746 1.00 98.25 98 LYS A N 1
ATOM 787 C CA . LYS A 1 98 ? -12.255 9.520 22.297 1.00 98.25 98 LYS A CA 1
ATOM 788 C C . LYS A 1 98 ? -10.897 9.233 21.655 1.00 98.25 98 LYS A C 1
ATOM 790 O O . LYS A 1 98 ? -10.697 8.192 21.034 1.00 98.25 98 LYS A O 1
ATOM 795 N N . LYS A 1 99 ? -9.942 10.152 21.827 1.00 97.50 99 LYS A N 1
ATOM 796 C CA . LYS A 1 99 ? -8.597 10.048 21.231 1.00 97.50 99 LYS A CA 1
ATOM 797 C C . LYS A 1 99 ? -7.865 8.756 21.619 1.00 97.50 99 LYS A C 1
ATOM 799 O O . LYS A 1 99 ? -7.324 8.084 20.753 1.00 97.50 99 LYS A O 1
ATOM 804 N N . ASP A 1 100 ? -7.916 8.365 22.890 1.00 97.75 100 ASP A N 1
ATOM 805 C CA . ASP A 1 100 ? -7.302 7.140 23.432 1.00 97.75 100 ASP A CA 1
ATOM 806 C C . ASP A 1 100 ? -7.952 5.839 22.920 1.00 97.75 100 ASP A C 1
ATOM 808 O O . ASP A 1 100 ? -7.382 4.750 23.019 1.00 97.75 100 ASP A O 1
ATOM 812 N N . GLN A 1 101 ? -9.135 5.946 22.317 1.00 98.50 101 GLN A N 1
ATOM 813 C CA . GLN A 1 101 ? -9.854 4.831 21.707 1.00 98.50 101 GLN A CA 1
ATOM 814 C C . GLN A 1 101 ? -9.506 4.639 20.225 1.00 98.50 101 GLN A C 1
ATOM 816 O O . GLN A 1 101 ? -9.927 3.640 19.644 1.00 98.50 101 GLN A O 1
ATOM 821 N N . ILE A 1 102 ? -8.737 5.546 19.619 1.00 98.81 102 ILE A N 1
ATOM 822 C CA . ILE A 1 102 ? -8.352 5.511 18.205 1.00 98.81 102 ILE A CA 1
ATOM 823 C C . ILE A 1 102 ? -6.837 5.313 18.116 1.00 98.81 102 ILE A C 1
ATOM 825 O O . ILE A 1 102 ? -6.065 6.023 18.757 1.00 98.81 102 ILE A O 1
ATOM 829 N N . ARG A 1 103 ? -6.393 4.351 17.306 1.00 98.56 103 ARG A N 1
ATOM 830 C CA . ARG A 1 103 ? -4.965 4.135 17.031 1.00 98.56 103 ARG A CA 1
ATOM 831 C C . ARG A 1 103 ? -4.685 3.913 15.560 1.00 98.56 103 ARG A C 1
ATOM 833 O O . ARG A 1 103 ? -5.535 3.431 14.816 1.00 98.56 103 ARG A O 1
ATOM 840 N N . PHE A 1 104 ? -3.456 4.205 15.179 1.00 98.81 104 PHE A N 1
ATOM 841 C CA . PHE A 1 104 ? -2.932 4.005 13.842 1.00 98.81 104 PHE A CA 1
ATOM 842 C C . PHE A 1 104 ? -1.954 2.833 13.846 1.00 98.81 104 PHE A C 1
ATOM 844 O O . PHE A 1 104 ? -1.159 2.680 14.775 1.00 98.81 104 PHE A O 1
ATOM 851 N N . LEU A 1 105 ? -2.009 2.001 12.809 1.00 98.75 105 LEU A N 1
ATOM 852 C CA . LEU A 1 105 ? -1.118 0.854 12.646 1.00 98.75 105 LEU A CA 1
ATOM 853 C C . LEU A 1 105 ? -0.544 0.836 11.229 1.00 98.75 105 LEU A C 1
ATOM 855 O O . LEU A 1 105 ? -1.289 0.753 10.254 1.00 98.75 105 LEU A O 1
ATOM 859 N N . TRP A 1 106 ? 0.780 0.881 11.113 1.00 98.38 106 TRP A N 1
ATOM 860 C CA . TRP A 1 106 ? 1.448 0.712 9.828 1.00 98.38 106 TRP A CA 1
ATOM 861 C C . TRP A 1 106 ? 1.223 -0.700 9.283 1.00 98.38 106 TRP A C 1
ATOM 863 O O . TRP A 1 106 ? 1.591 -1.684 9.923 1.00 98.38 106 TRP A O 1
ATOM 873 N N . GLY A 1 107 ? 0.680 -0.800 8.074 1.00 97.88 107 GLY A N 1
ATOM 874 C CA . GLY A 1 107 ? 0.555 -2.040 7.316 1.00 97.88 107 GLY A CA 1
ATOM 875 C C . GLY A 1 107 ? 1.852 -2.394 6.585 1.00 97.88 107 GLY A C 1
ATOM 876 O O . GLY A 1 107 ? 1.906 -2.295 5.360 1.00 97.88 107 GLY A O 1
ATOM 877 N N . LEU A 1 108 ? 2.897 -2.772 7.327 1.00 95.81 108 LEU A N 1
ATOM 878 C CA . LEU A 1 108 ? 4.244 -3.033 6.790 1.00 95.81 108 LEU A CA 1
ATOM 879 C C . LEU A 1 108 ? 4.362 -4.341 5.998 1.00 95.81 108 LEU A C 1
ATOM 881 O O . LEU A 1 108 ? 5.229 -4.476 5.133 1.00 95.81 108 LEU A O 1
ATOM 885 N N . GLY A 1 109 ? 3.536 -5.337 6.316 1.00 95.19 109 GLY A N 1
ATOM 886 C CA . GLY A 1 109 ? 3.787 -6.717 5.915 1.00 95.19 109 GLY A CA 1
ATOM 887 C C . GLY A 1 109 ? 5.170 -7.166 6.382 1.00 95.19 109 GLY A C 1
ATOM 888 O O . GLY A 1 109 ? 5.448 -7.152 7.574 1.00 95.19 109 GLY A O 1
ATOM 889 N N . ALA A 1 110 ? 6.043 -7.529 5.440 1.00 93.06 110 ALA A N 1
ATOM 890 C CA . ALA A 1 110 ? 7.408 -7.979 5.724 1.00 93.06 110 ALA A CA 1
ATOM 891 C C . ALA A 1 110 ? 8.476 -6.864 5.647 1.00 93.06 110 ALA A C 1
ATOM 893 O O . ALA A 1 110 ? 9.670 -7.161 5.618 1.00 93.06 110 ALA A O 1
ATOM 894 N N . HIS A 1 111 ? 8.078 -5.592 5.546 1.00 91.50 111 HIS A N 1
ATOM 895 C CA . HIS A 1 111 ? 9.017 -4.470 5.478 1.00 91.50 111 HIS A CA 1
ATOM 896 C C . HIS A 1 111 ? 9.520 -4.038 6.865 1.00 91.50 111 HIS A C 1
ATOM 898 O O . HIS A 1 111 ? 8.947 -4.384 7.896 1.00 91.50 111 HIS A O 1
ATOM 904 N N . GLY A 1 112 ? 10.611 -3.266 6.880 1.00 88.44 112 GLY A N 1
ATOM 905 C CA . GLY A 1 112 ? 11.177 -2.705 8.107 1.00 88.44 112 GLY A CA 1
ATOM 906 C C . GLY A 1 112 ? 10.292 -1.625 8.737 1.00 88.44 112 GLY A C 1
ATOM 907 O O . GLY A 1 112 ? 9.520 -0.956 8.051 1.00 88.44 112 GLY A O 1
ATOM 908 N N . ALA A 1 113 ? 10.438 -1.446 10.051 1.00 93.38 113 ALA A N 1
ATOM 909 C CA . ALA A 1 113 ? 9.720 -0.427 10.810 1.00 93.38 113 ALA A CA 1
ATOM 910 C C . ALA A 1 113 ? 10.123 1.000 10.408 1.00 93.38 113 ALA A C 1
ATOM 912 O O . ALA A 1 113 ? 11.272 1.266 10.045 1.00 93.38 113 ALA A O 1
ATOM 913 N N . TYR A 1 114 ? 9.176 1.928 10.542 1.00 94.12 114 TYR A N 1
ATOM 914 C CA . TYR A 1 114 ? 9.371 3.346 10.263 1.00 94.12 114 TYR A CA 1
ATOM 915 C C . TYR A 1 114 ? 9.449 4.184 11.538 1.00 94.12 114 TYR A C 1
ATOM 917 O O . TYR A 1 114 ? 8.778 3.918 12.539 1.00 94.12 114 TYR A O 1
ATOM 925 N N . ASP A 1 115 ? 10.269 5.231 11.467 1.00 93.81 115 ASP A N 1
ATOM 926 C CA . ASP A 1 115 ? 10.440 6.224 12.521 1.00 93.81 115 ASP A CA 1
ATOM 927 C C . ASP A 1 115 ? 9.371 7.337 12.480 1.00 93.81 115 ASP A C 1
ATOM 929 O O . ASP A 1 115 ? 8.491 7.400 11.613 1.00 93.81 115 ASP A O 1
ATOM 933 N N . MET A 1 116 ? 9.485 8.275 13.422 1.00 91.94 116 MET A N 1
ATOM 934 C CA . MET A 1 116 ? 8.563 9.404 13.540 1.00 91.94 116 MET A CA 1
ATOM 935 C C . MET A 1 116 ? 8.712 10.455 12.434 1.00 91.94 116 MET A C 1
ATOM 937 O O . MET A 1 116 ? 7.790 11.244 12.223 1.00 91.94 116 MET A O 1
ATOM 941 N N . ILE A 1 117 ? 9.843 10.499 11.723 1.00 94.19 117 ILE A N 1
ATOM 942 C CA . ILE A 1 117 ? 10.018 11.399 10.573 1.00 94.19 117 ILE A CA 1
ATOM 943 C C . ILE A 1 117 ? 9.133 10.902 9.430 1.00 94.19 117 ILE A C 1
ATOM 945 O O . ILE A 1 117 ? 8.383 11.675 8.831 1.00 94.19 117 ILE A O 1
ATOM 949 N N . ASN A 1 118 ? 9.172 9.598 9.167 1.00 94.81 118 ASN A N 1
ATOM 950 C CA . ASN A 1 118 ? 8.319 8.954 8.176 1.00 94.81 118 ASN A CA 1
ATOM 951 C C . ASN A 1 118 ? 6.837 9.036 8.570 1.00 94.81 118 ASN A C 1
ATOM 953 O O . ASN A 1 118 ? 6.005 9.375 7.728 1.00 94.81 118 ASN A O 1
ATOM 957 N N . ALA A 1 119 ? 6.510 8.840 9.852 1.00 96.00 119 ALA A N 1
ATOM 958 C CA . ALA A 1 119 ? 5.143 9.007 10.346 1.00 96.00 119 ALA A CA 1
ATOM 959 C C . ALA A 1 119 ? 4.593 10.418 10.091 1.00 96.00 119 ALA A C 1
ATOM 961 O O . ALA A 1 119 ? 3.494 10.540 9.558 1.00 96.00 119 ALA A O 1
ATOM 962 N N . ARG A 1 120 ? 5.361 11.482 10.368 1.00 95.94 120 ARG A N 1
ATOM 963 C CA . ARG A 1 120 ? 4.918 12.867 10.103 1.00 95.94 120 ARG A CA 1
ATOM 964 C C . ARG A 1 120 ? 4.694 13.141 8.621 1.00 95.94 120 ARG A C 1
ATOM 966 O O . ARG A 1 120 ? 3.710 13.775 8.259 1.00 95.94 120 ARG A O 1
ATOM 973 N N . LYS A 1 121 ? 5.563 12.624 7.747 1.00 95.00 121 LYS A N 1
ATOM 974 C CA . LYS A 1 121 ? 5.390 12.748 6.289 1.00 95.00 121 LYS A CA 1
ATOM 975 C C . LYS A 1 121 ? 4.104 12.079 5.805 1.00 95.00 121 LYS A C 1
ATOM 977 O O . LYS A 1 121 ? 3.424 12.623 4.937 1.00 95.00 121 LYS A O 1
ATOM 982 N N . LYS A 1 122 ? 3.793 10.906 6.361 1.00 96.94 122 LYS A N 1
ATOM 983 C CA . LYS A 1 122 ? 2.670 10.066 5.944 1.00 96.94 122 LYS A CA 1
ATOM 984 C C . LYS A 1 122 ? 1.337 10.513 6.532 1.00 96.94 122 LYS A C 1
ATOM 986 O O . LYS A 1 122 ? 0.383 10.670 5.778 1.00 96.94 122 LYS A O 1
ATOM 991 N N . LEU A 1 123 ? 1.280 10.697 7.850 1.00 97.69 123 LEU A N 1
ATOM 992 C CA . LEU A 1 123 ? 0.068 10.955 8.637 1.00 97.69 123 LEU A CA 1
ATOM 993 C C . LEU A 1 123 ? -0.165 12.440 8.941 1.00 97.69 123 LEU A C 1
ATOM 995 O O . LEU A 1 123 ? -1.287 12.817 9.265 1.00 97.69 123 LEU A O 1
ATOM 999 N N . GLY A 1 124 ? 0.866 13.279 8.830 1.00 96.88 124 GLY A N 1
ATOM 1000 C CA . GLY A 1 124 ? 0.833 14.662 9.303 1.00 96.88 124 GLY A CA 1
ATOM 1001 C C . GLY A 1 124 ? 1.190 14.789 10.787 1.00 96.88 124 GLY A C 1
ATOM 1002 O O . GLY A 1 124 ? 1.193 13.811 11.536 1.00 96.88 124 GLY A O 1
ATOM 1003 N N . GLU A 1 125 ? 1.525 16.010 11.202 1.00 96.00 125 GLU A N 1
ATOM 1004 C CA . GLU A 1 125 ? 1.955 16.321 12.573 1.00 96.00 125 GLU A CA 1
ATOM 1005 C C . GLU A 1 125 ? 0.822 16.125 13.582 1.00 96.00 125 GLU A C 1
ATOM 1007 O O . GLU A 1 125 ? 1.010 15.429 14.575 1.00 96.00 125 GLU A O 1
ATOM 1012 N N . GLU A 1 126 ? -0.375 16.629 13.274 1.00 95.38 126 GLU A N 1
ATOM 1013 C CA . GLU A 1 126 ? -1.538 16.559 14.165 1.00 95.38 126 GLU A CA 1
ATOM 1014 C C . GLU A 1 126 ? -1.880 15.118 14.573 1.00 95.38 126 GLU A C 1
ATOM 1016 O O . GLU A 1 126 ? -2.098 14.827 15.749 1.00 95.38 126 GLU A O 1
ATOM 1021 N N . ILE A 1 127 ? -1.892 14.187 13.612 1.00 97.81 127 ILE A N 1
ATOM 1022 C CA . ILE A 1 127 ? -2.173 12.780 13.908 1.00 97.81 127 ILE A CA 1
ATOM 1023 C C . ILE A 1 127 ? -1.071 12.181 14.786 1.00 97.81 127 ILE A C 1
ATOM 1025 O O . ILE A 1 127 ? -1.351 11.505 15.776 1.00 97.81 127 ILE A O 1
ATOM 1029 N N . VAL A 1 128 ? 0.184 12.438 14.429 1.00 97.12 128 VAL A N 1
ATOM 1030 C CA . VAL A 1 128 ? 1.352 11.902 15.132 1.00 97.12 128 VAL A CA 1
ATOM 1031 C C . VAL A 1 128 ? 1.439 12.395 16.580 1.00 97.12 128 VAL A C 1
ATOM 1033 O O . VAL A 1 128 ? 1.881 11.650 17.451 1.00 97.12 128 VAL A O 1
ATOM 1036 N N . GLU A 1 129 ? 1.023 13.629 16.849 1.00 96.31 129 GLU A N 1
ATOM 1037 C CA . GLU A 1 129 ? 1.102 14.240 18.180 1.00 96.31 129 GLU A CA 1
ATOM 1038 C C . GLU A 1 129 ? -0.065 13.865 19.100 1.00 96.31 129 GLU A C 1
ATOM 1040 O O . GLU A 1 129 ? 0.044 13.992 20.322 1.00 96.31 129 GLU A O 1
ATOM 1045 N N . HIS A 1 130 ? -1.185 13.406 18.540 1.00 96.94 130 HIS A N 1
ATOM 1046 C CA . HIS A 1 130 ? -2.418 13.201 19.302 1.00 96.94 130 HIS A CA 1
ATOM 1047 C C . HIS A 1 130 ? -2.911 11.757 19.376 1.00 96.94 130 HIS A C 1
ATOM 1049 O O . HIS A 1 130 ? -3.765 11.475 20.221 1.00 96.94 130 HIS A O 1
ATOM 1055 N N . TYR A 1 131 ? -2.395 10.850 18.544 1.00 98.44 131 TYR A N 1
ATOM 1056 C CA . TYR A 1 131 ? -2.827 9.452 18.505 1.00 98.44 131 TYR A CA 1
ATOM 1057 C C . TYR A 1 131 ? -1.651 8.493 18.637 1.00 98.44 131 TYR A C 1
ATOM 1059 O O . TYR A 1 131 ? -0.527 8.777 18.229 1.00 98.44 131 TYR A O 1
ATOM 1067 N N . ALA A 1 132 ? -1.929 7.306 19.175 1.00 97.69 132 ALA A N 1
ATOM 1068 C CA . ALA A 1 132 ? -0.948 6.234 19.195 1.00 97.69 132 ALA A CA 1
ATOM 1069 C C . ALA A 1 132 ? -0.716 5.703 17.770 1.00 97.69 132 ALA A C 1
ATOM 1071 O O . ALA A 1 132 ? -1.670 5.329 17.082 1.00 97.69 132 ALA A O 1
ATOM 1072 N N . VAL A 1 133 ? 0.550 5.645 17.350 1.00 98.06 133 VAL A N 1
ATOM 1073 C CA . VAL A 1 133 ? 0.978 5.114 16.049 1.00 98.06 133 VAL A CA 1
ATOM 1074 C C . VAL A 1 133 ? 1.906 3.927 16.282 1.00 98.06 133 VAL A C 1
ATOM 1076 O O . VAL A 1 133 ? 2.978 4.071 16.867 1.00 98.06 133 VAL A O 1
ATOM 1079 N N . TYR A 1 134 ? 1.500 2.751 15.815 1.00 97.38 134 TYR A N 1
ATOM 1080 C CA . TYR A 1 134 ? 2.235 1.502 15.992 1.00 97.38 134 TYR A CA 1
ATOM 1081 C C . TYR A 1 134 ? 2.824 1.010 14.670 1.00 97.38 134 TYR A C 1
ATOM 1083 O O . TYR A 1 134 ? 2.211 1.151 13.612 1.00 97.38 134 TYR A O 1
ATOM 1091 N N . ASN A 1 135 ? 3.997 0.381 14.738 1.00 97.81 135 ASN A N 1
ATOM 1092 C CA . ASN A 1 135 ? 4.537 -0.413 13.639 1.00 97.81 135 ASN A CA 1
ATOM 1093 C C . ASN A 1 135 ? 4.047 -1.859 13.771 1.00 97.81 135 ASN A C 1
ATOM 1095 O O . ASN A 1 135 ? 4.073 -2.425 14.865 1.00 97.81 135 ASN A O 1
ATOM 1099 N N . HIS A 1 136 ? 3.595 -2.453 12.668 1.00 98.06 136 HIS A N 1
ATOM 1100 C CA . HIS A 1 136 ? 3.350 -3.889 12.623 1.00 98.06 136 HIS A CA 1
ATOM 1101 C C . HIS A 1 136 ? 4.677 -4.659 12.697 1.00 98.06 136 HIS A C 1
ATOM 1103 O O . HIS A 1 136 ? 5.663 -4.244 12.105 1.00 98.06 136 HIS A O 1
ATOM 1109 N N . ASP A 1 137 ? 4.691 -5.787 13.400 1.00 96.25 137 ASP A N 1
ATOM 1110 C CA . ASP A 1 137 ? 5.800 -6.737 13.401 1.00 96.25 137 ASP A CA 1
ATOM 1111 C C . ASP A 1 137 ? 5.257 -8.083 12.892 1.00 96.25 137 ASP A C 1
ATOM 1113 O O . ASP A 1 137 ? 4.352 -8.633 13.528 1.00 96.25 137 ASP A O 1
ATOM 1117 N N . PRO A 1 138 ? 5.741 -8.608 11.751 1.00 96.50 138 PRO A N 1
ATOM 1118 C CA . PRO A 1 138 ? 5.264 -9.878 11.213 1.00 96.50 138 PRO A CA 1
ATOM 1119 C C . PRO A 1 138 ? 5.839 -11.092 11.958 1.00 96.50 138 PRO A C 1
ATOM 1121 O O . PRO A 1 138 ? 5.323 -12.196 11.796 1.00 96.50 138 PRO A O 1
ATOM 1124 N N . PHE A 1 139 ? 6.896 -10.927 12.756 1.00 95.75 139 PHE A N 1
ATOM 1125 C CA . PHE A 1 139 ? 7.568 -12.020 13.464 1.00 95.75 139 PHE A CA 1
ATOM 1126 C C . PHE A 1 139 ? 6.965 -12.282 14.848 1.00 95.75 139 PHE A C 1
ATOM 1128 O O . PHE A 1 139 ? 7.149 -13.362 15.410 1.00 95.75 139 PHE A O 1
ATOM 1135 N N . GLN A 1 140 ? 6.272 -11.297 15.427 1.00 93.25 140 GLN A N 1
ATOM 1136 C CA . GLN A 1 140 ? 5.765 -11.353 16.798 1.00 93.25 140 GLN A CA 1
ATOM 1137 C C . GLN A 1 140 ? 4.378 -10.718 16.937 1.00 93.25 140 GLN A C 1
ATOM 1139 O O . GLN A 1 140 ? 3.870 -10.042 16.052 1.00 93.25 140 GLN A O 1
ATOM 1144 N N . ASN A 1 141 ? 3.747 -10.924 18.097 1.00 93.94 141 ASN A N 1
ATOM 1145 C CA . ASN A 1 141 ? 2.457 -10.321 18.443 1.00 93.94 141 ASN A CA 1
ATOM 1146 C C . ASN A 1 141 ? 1.328 -10.611 17.431 1.00 93.94 141 ASN A C 1
ATOM 1148 O O . ASN A 1 141 ? 0.445 -9.780 17.203 1.00 93.94 141 ASN A O 1
ATOM 1152 N N . THR A 1 142 ? 1.329 -11.806 16.842 1.00 97.69 142 THR A N 1
ATOM 1153 C CA . THR A 1 142 ? 0.260 -12.283 15.963 1.00 97.69 142 THR A CA 1
ATOM 1154 C C . THR A 1 142 ? -0.585 -13.357 16.645 1.00 97.69 142 THR A C 1
ATOM 1156 O O . THR A 1 142 ? -0.152 -14.040 17.575 1.00 97.69 142 THR A O 1
ATOM 1159 N N . VAL A 1 143 ? -1.846 -13.461 16.234 1.00 98.00 143 VAL A N 1
ATOM 1160 C CA . VAL A 1 143 ? -2.813 -14.441 16.734 1.00 98.00 143 VAL A CA 1
ATOM 1161 C C . VAL A 1 143 ? -3.447 -15.136 15.541 1.00 98.00 143 VAL A C 1
ATOM 1163 O O . VAL A 1 143 ? -3.828 -14.487 14.565 1.00 98.00 143 VAL A O 1
ATOM 1166 N N . ARG A 1 144 ? -3.562 -16.462 15.626 1.00 97.94 144 ARG A N 1
ATOM 1167 C CA . ARG A 1 144 ? -4.234 -17.273 14.615 1.00 97.94 144 ARG A CA 1
ATOM 1168 C C . ARG A 1 144 ? -5.735 -17.002 14.638 1.00 97.94 144 ARG A C 1
ATOM 1170 O O . ARG A 1 144 ? -6.362 -17.149 15.684 1.00 97.94 144 ARG A O 1
ATOM 1177 N N . VAL A 1 145 ? -6.304 -16.662 13.487 1.00 97.06 145 VAL A N 1
ATOM 1178 C CA . VAL A 1 145 ? -7.745 -16.387 13.324 1.00 97.06 145 VAL A CA 1
ATOM 1179 C C . VAL A 1 145 ? -8.464 -17.432 12.476 1.00 97.06 145 VAL A C 1
ATOM 1181 O O . VAL A 1 145 ? -9.686 -17.498 12.498 1.00 97.06 145 VAL A O 1
ATOM 1184 N N . GLY A 1 146 ? -7.726 -18.269 11.743 1.00 97.25 146 GLY A N 1
ATOM 1185 C CA . GLY A 1 146 ? -8.316 -19.313 10.911 1.00 97.25 146 GLY A CA 1
ATOM 1186 C C . GLY A 1 146 ? -7.461 -19.650 9.698 1.00 97.25 146 GLY A C 1
ATOM 1187 O O . GLY A 1 146 ? -6.231 -19.615 9.766 1.00 97.25 146 GLY A O 1
ATOM 1188 N N . ARG A 1 147 ? -8.133 -19.997 8.599 1.00 98.00 147 ARG A N 1
ATOM 1189 C CA . ARG A 1 147 ? -7.535 -20.295 7.294 1.00 98.00 147 ARG A CA 1
ATOM 1190 C C . ARG A 1 147 ? -8.412 -19.732 6.183 1.00 98.00 147 ARG A C 1
ATOM 1192 O O . ARG A 1 147 ? -9.628 -19.660 6.350 1.00 98.00 147 ARG A O 1
ATOM 1199 N N . THR A 1 148 ? -7.818 -19.381 5.051 1.00 97.25 148 THR A N 1
ATOM 1200 C CA . THR A 1 148 ? -8.579 -19.073 3.832 1.00 97.25 148 THR A CA 1
ATOM 1201 C C . THR A 1 148 ? -9.147 -20.354 3.199 1.00 97.25 148 THR A C 1
ATOM 1203 O O . THR A 1 148 ? -8.675 -21.454 3.515 1.00 97.25 148 THR A O 1
ATOM 1206 N N . PRO A 1 149 ? -10.121 -20.255 2.270 1.00 94.19 149 PRO A N 1
ATOM 1207 C CA . PRO A 1 149 ? -10.694 -21.425 1.597 1.00 94.19 149 PRO A CA 1
ATOM 1208 C C . PRO A 1 149 ? -9.668 -22.307 0.879 1.00 94.19 149 PRO A C 1
ATOM 1210 O O . PRO A 1 149 ? -9.877 -23.511 0.754 1.00 94.19 149 PRO A O 1
ATOM 1213 N N . THR A 1 150 ? -8.554 -21.731 0.415 1.00 93.69 150 THR A N 1
ATOM 1214 C CA . THR A 1 150 ? -7.509 -22.478 -0.296 1.00 93.69 150 THR A CA 1
ATOM 1215 C C . THR A 1 150 ? -6.382 -22.980 0.613 1.00 93.69 150 THR A C 1
ATOM 1217 O O . THR A 1 150 ? -5.474 -23.661 0.120 1.00 93.69 150 THR A O 1
ATOM 1220 N N . GLY A 1 151 ? -6.468 -22.702 1.921 1.00 95.19 151 GLY A N 1
ATOM 1221 C CA . GLY A 1 151 ? -5.628 -23.290 2.963 1.00 95.19 151 GLY A CA 1
ATOM 1222 C C . GLY A 1 151 ? -4.513 -22.403 3.520 1.00 95.19 151 GLY A C 1
ATOM 1223 O O . GLY A 1 151 ? -3.668 -22.931 4.235 1.00 95.19 151 GLY A O 1
ATOM 1224 N N . VAL A 1 152 ? -4.484 -21.097 3.231 1.00 97.75 152 VAL A N 1
ATOM 1225 C CA . VAL A 1 152 ? -3.498 -20.179 3.832 1.00 97.75 152 VAL A CA 1
ATOM 1226 C C . VAL A 1 152 ? -3.822 -19.995 5.317 1.00 97.75 152 VAL A C 1
ATOM 1228 O O . VAL A 1 152 ? -4.916 -19.534 5.647 1.00 97.75 152 VAL A O 1
ATOM 1231 N N . GLU A 1 153 ? -2.894 -20.337 6.219 1.00 98.12 153 GLU A N 1
ATOM 1232 C CA . GLU A 1 153 ? -3.024 -20.006 7.643 1.00 98.12 153 GLU A CA 1
ATOM 1233 C C . GLU A 1 153 ? -3.121 -18.499 7.820 1.00 98.12 153 GLU A C 1
ATOM 1235 O O . GLU A 1 153 ? -2.293 -17.767 7.292 1.00 98.12 153 GLU A O 1
ATOM 1240 N N . LEU A 1 154 ? -4.070 -18.051 8.637 1.00 98.56 154 LEU A N 1
ATOM 1241 C CA . LEU A 1 154 ? -4.264 -16.642 8.934 1.00 98.56 154 LEU A CA 1
ATOM 1242 C C . LEU A 1 154 ? -3.810 -16.326 10.358 1.00 98.56 154 LEU A C 1
ATOM 1244 O O . LEU A 1 154 ? -4.470 -16.697 11.332 1.00 98.56 154 LEU A O 1
ATOM 1248 N N . TRP A 1 155 ? -2.699 -15.605 10.460 1.00 98.69 155 TRP A N 1
ATOM 1249 C CA . TRP A 1 155 ? -2.149 -15.021 11.678 1.00 98.69 155 TRP A CA 1
ATOM 1250 C C . TRP A 1 155 ? -2.085 -13.511 11.503 1.00 98.69 155 TRP A C 1
ATOM 1252 O O . TRP A 1 155 ? -1.481 -13.027 10.549 1.00 98.69 155 TRP A O 1
ATOM 1262 N N . PHE A 1 156 ? -2.686 -12.758 12.421 1.00 98.75 156 PHE A N 1
ATOM 1263 C CA . PHE A 1 156 ? -2.756 -11.299 12.321 1.00 98.75 156 PHE A CA 1
ATOM 1264 C C . PHE A 1 156 ? -2.361 -10.615 13.613 1.00 98.75 156 PHE A C 1
ATOM 1266 O O . PHE A 1 156 ? -2.473 -11.186 14.698 1.00 98.75 156 PHE A O 1
ATOM 1273 N N . ASN A 1 157 ? -1.910 -9.373 13.481 1.00 98.62 157 ASN A N 1
ATOM 1274 C CA . ASN A 1 157 ? -1.511 -8.530 14.595 1.00 98.62 157 ASN A CA 1
ATOM 1275 C C . ASN A 1 157 ? -2.586 -8.476 15.701 1.00 98.62 157 ASN A C 1
ATOM 1277 O O . ASN A 1 157 ? -3.749 -8.153 15.454 1.00 98.62 157 ASN A O 1
ATOM 1281 N N . ARG A 1 158 ? -2.183 -8.767 16.939 1.00 98.19 158 ARG A N 1
ATOM 1282 C CA . ARG A 1 158 ? -3.076 -8.820 18.103 1.00 98.19 158 ARG A CA 1
ATOM 1283 C C . ARG A 1 158 ? -3.752 -7.482 18.390 1.00 98.1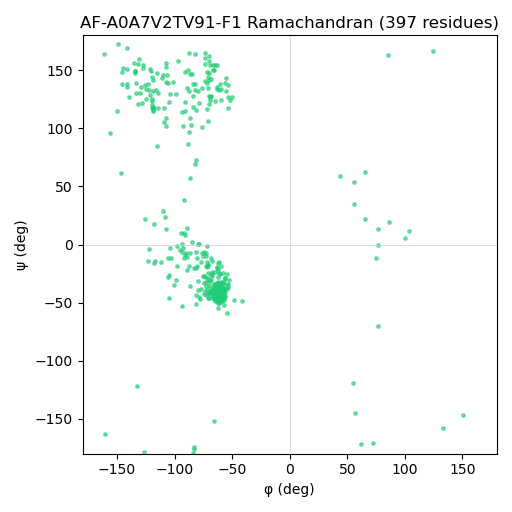9 158 ARG A C 1
ATOM 1285 O O . ARG A 1 158 ? -4.923 -7.474 18.757 1.00 98.19 158 ARG A O 1
ATOM 1292 N N . GLU A 1 159 ? -3.037 -6.370 18.228 1.00 97.25 159 GLU A N 1
ATOM 1293 C CA . GLU A 1 159 ? -3.583 -5.036 18.502 1.00 97.25 159 GLU A CA 1
ATOM 1294 C C . GLU A 1 159 ? -4.702 -4.700 17.513 1.00 97.25 159 GLU A C 1
ATOM 1296 O O . GLU A 1 159 ? -5.783 -4.270 17.921 1.00 97.25 159 GLU A O 1
ATOM 1301 N N . PHE A 1 160 ? -4.484 -5.009 16.231 1.00 98.56 160 PHE A N 1
ATOM 1302 C CA . PHE A 1 160 ? -5.505 -4.914 15.188 1.00 98.56 160 PHE A CA 1
ATOM 1303 C C . PHE A 1 160 ? -6.743 -5.761 15.514 1.00 98.56 160 PHE A C 1
ATOM 1305 O O . PHE A 1 160 ? -7.867 -5.260 15.473 1.00 98.56 160 PHE A O 1
ATOM 1312 N N . LEU A 1 161 ? -6.551 -7.023 15.908 1.00 98.44 161 LEU A N 1
ATOM 1313 C CA . LEU A 1 161 ? -7.655 -7.925 16.257 1.00 98.44 161 LEU A CA 1
ATOM 1314 C C . LEU A 1 161 ? -8.400 -7.512 17.531 1.00 98.44 161 LEU A C 1
ATOM 1316 O O . LEU A 1 161 ? -9.576 -7.836 17.680 1.00 98.44 161 LEU A O 1
ATOM 1320 N N . SER A 1 162 ? -7.747 -6.784 18.439 1.00 97.75 162 SER A N 1
ATOM 1321 C CA . SER A 1 162 ? -8.380 -6.299 19.668 1.00 97.75 162 SER A CA 1
ATOM 1322 C C . SER A 1 162 ? -9.406 -5.180 19.419 1.00 97.75 162 SER A C 1
ATOM 1324 O O . SER A 1 162 ? -10.242 -4.902 20.283 1.00 97.75 162 SER A O 1
ATOM 1326 N N . CYS A 1 163 ? -9.366 -4.537 18.252 1.00 98.62 163 CYS A N 1
ATOM 1327 C CA . CYS A 1 163 ? -10.254 -3.433 17.900 1.00 98.62 163 CYS A CA 1
ATOM 1328 C C . CYS A 1 163 ? -11.607 -3.933 17.387 1.00 98.62 163 CYS A C 1
ATOM 1330 O O . CYS A 1 163 ? -11.684 -4.872 16.588 1.00 98.62 163 CYS A O 1
ATOM 1332 N N . ASP A 1 164 ? -12.680 -3.275 17.822 1.00 97.94 164 ASP A N 1
ATOM 1333 C CA . ASP A 1 164 ? -14.051 -3.586 17.405 1.00 97.94 164 ASP A CA 1
ATOM 1334 C C . ASP A 1 164 ? -14.501 -2.790 16.172 1.00 97.94 164 ASP A C 1
ATOM 1336 O O . ASP A 1 164 ? -15.545 -3.114 15.600 1.00 97.94 164 ASP A O 1
ATOM 1340 N N . LEU A 1 165 ? -13.705 -1.802 15.751 1.00 98.88 165 LEU A N 1
ATOM 1341 C CA . LEU A 1 165 ? -13.807 -1.128 14.462 1.00 98.88 165 LEU A CA 1
ATOM 1342 C C . LEU A 1 165 ? -12.447 -1.135 13.752 1.00 98.88 165 LEU A C 1
ATOM 1344 O O . LEU A 1 165 ? -11.455 -0.624 14.281 1.00 98.88 165 LEU A O 1
ATOM 1348 N N . LYS A 1 166 ? -12.394 -1.709 12.552 1.00 98.88 166 LYS A N 1
ATOM 1349 C CA . LYS A 1 166 ? -11.173 -1.866 11.757 1.00 98.88 166 LYS A CA 1
ATOM 1350 C C . LYS A 1 166 ? -11.320 -1.116 10.443 1.00 98.88 166 LYS A C 1
ATOM 1352 O O . LYS A 1 166 ? -12.163 -1.441 9.611 1.00 98.88 166 LYS A O 1
ATOM 1357 N N . ILE A 1 167 ? -10.480 -0.106 10.265 1.00 98.94 167 ILE A N 1
ATOM 1358 C CA . ILE A 1 167 ? -10.494 0.789 9.112 1.00 98.94 167 ILE A CA 1
ATOM 1359 C C . ILE A 1 167 ? -9.153 0.665 8.404 1.00 98.94 167 ILE A C 1
ATOM 1361 O O . ILE A 1 167 ? -8.122 0.521 9.060 1.00 98.94 167 ILE A O 1
ATOM 1365 N N . ALA A 1 168 ? -9.140 0.740 7.076 1.00 98.81 168 ALA A N 1
ATOM 1366 C CA . ALA A 1 168 ? -7.902 0.718 6.309 1.00 98.81 168 ALA A CA 1
ATOM 1367 C C . ALA A 1 168 ? -7.835 1.861 5.280 1.00 98.81 168 ALA A C 1
ATOM 1369 O O . ALA A 1 168 ? -8.754 2.050 4.486 1.00 98.81 168 ALA A O 1
ATOM 1370 N N . VAL A 1 169 ? -6.727 2.605 5.253 1.00 98.88 169 VAL A N 1
ATOM 1371 C CA . VAL A 1 169 ? -6.487 3.756 4.364 1.00 98.88 169 VAL A CA 1
ATOM 1372 C C . VAL A 1 169 ? -5.274 3.475 3.482 1.00 98.88 169 VAL A C 1
ATOM 1374 O O . VAL A 1 169 ? -4.177 3.234 3.977 1.00 98.88 169 VAL A O 1
ATOM 1377 N N . GLY A 1 170 ? -5.462 3.482 2.166 1.00 98.19 170 GLY A N 1
ATOM 1378 C CA . GLY A 1 170 ? -4.397 3.164 1.217 1.00 98.19 170 GLY A CA 1
ATOM 1379 C C . GLY A 1 170 ? -4.690 3.687 -0.181 1.00 98.19 170 GLY A C 1
ATOM 1380 O O . GLY A 1 170 ? -5.567 4.530 -0.364 1.00 98.19 170 GLY A O 1
ATOM 1381 N N . CYS A 1 171 ? -3.967 3.159 -1.163 1.00 96.75 171 CYS A N 1
ATOM 1382 C CA . CYS A 1 171 ? -4.187 3.457 -2.572 1.00 96.75 171 CYS A CA 1
ATOM 1383 C C . CYS A 1 171 ? -4.358 2.195 -3.422 1.00 96.75 171 CYS A C 1
ATOM 1385 O O . CYS A 1 171 ? -3.821 1.115 -3.132 1.00 96.75 171 CYS A O 1
ATOM 1387 N N . ILE A 1 172 ? -5.057 2.371 -4.539 1.00 96.25 172 ILE A N 1
ATOM 1388 C CA . ILE A 1 172 ? -5.132 1.403 -5.627 1.00 96.25 172 ILE A CA 1
ATOM 1389 C C . ILE A 1 172 ? -4.051 1.776 -6.633 1.00 96.25 172 ILE A C 1
ATOM 1391 O O . ILE A 1 172 ? -4.085 2.828 -7.257 1.00 96.25 172 ILE A O 1
ATOM 1395 N N . THR A 1 173 ? -3.059 0.902 -6.770 1.00 92.44 173 THR A N 1
ATOM 1396 C CA . THR A 1 173 ? -1.971 1.029 -7.748 1.00 92.44 173 THR A CA 1
ATOM 1397 C C . THR A 1 173 ? -1.750 -0.315 -8.429 1.00 92.44 173 THR A C 1
ATOM 1399 O O . THR A 1 173 ? -1.975 -1.343 -7.784 1.00 92.44 173 THR A O 1
ATOM 1402 N N . PRO A 1 174 ? -1.312 -0.369 -9.698 1.00 90.88 174 PRO A N 1
ATOM 1403 C CA . PRO A 1 174 ? -1.042 -1.637 -10.365 1.00 90.88 174 PRO A CA 1
ATOM 1404 C C . PRO A 1 174 ? -0.074 -2.509 -9.555 1.00 90.88 174 PRO A C 1
ATOM 1406 O O . PRO A 1 174 ? 0.920 -2.028 -8.987 1.00 90.88 174 PRO A O 1
ATOM 1409 N N . HIS A 1 175 ? -0.377 -3.802 -9.473 1.00 90.56 175 HIS A N 1
ATOM 1410 C CA . HIS A 1 175 ? 0.423 -4.760 -8.724 1.00 90.56 175 HIS A CA 1
ATOM 1411 C C . HIS A 1 175 ? 0.548 -6.084 -9.468 1.00 90.56 175 HIS A C 1
ATOM 1413 O O . HIS A 1 175 ? -0.446 -6.729 -9.784 1.00 90.56 175 HIS A O 1
ATOM 1419 N N . VAL A 1 176 ? 1.789 -6.526 -9.652 1.00 86.00 176 VAL A N 1
ATOM 1420 C CA . VAL A 1 176 ? 2.157 -7.677 -10.489 1.00 86.00 176 VAL A CA 1
ATOM 1421 C C . VAL A 1 176 ? 1.465 -8.991 -10.115 1.00 86.00 176 VAL A C 1
ATOM 1423 O O . VAL A 1 176 ? 1.234 -9.825 -10.976 1.00 86.00 176 VAL A O 1
ATOM 1426 N N . HIS A 1 177 ? 1.102 -9.179 -8.847 1.00 88.62 177 HIS A N 1
ATOM 1427 C CA . HIS A 1 177 ? 0.507 -10.437 -8.378 1.00 88.62 177 HIS A CA 1
ATOM 1428 C C . HIS A 1 177 ? -1.019 -10.410 -8.221 1.00 88.62 177 HIS A C 1
ATOM 1430 O O . HIS A 1 177 ? -1.680 -11.409 -8.469 1.00 88.62 177 HIS A O 1
ATOM 1436 N N . VAL A 1 178 ? -1.597 -9.277 -7.816 1.00 92.88 178 VAL A N 1
ATOM 1437 C CA . VAL A 1 178 ? -3.008 -9.191 -7.376 1.00 92.88 178 VAL A CA 1
ATOM 1438 C C . VAL A 1 178 ? -3.841 -8.258 -8.267 1.00 92.88 178 VAL A C 1
ATOM 1440 O O . VAL A 1 178 ? -4.879 -7.757 -7.833 1.00 92.88 178 VAL A O 1
ATOM 1443 N N . GLY A 1 179 ? -3.352 -7.947 -9.475 1.00 92.25 179 GLY A N 1
ATOM 1444 C CA . GLY A 1 179 ? -3.944 -6.962 -10.385 1.00 92.25 179 GLY A CA 1
ATOM 1445 C C . GLY A 1 179 ? -3.640 -5.537 -9.962 1.00 92.25 179 GLY A C 1
ATOM 1446 O O . GLY A 1 179 ? -2.838 -4.831 -10.576 1.00 92.25 179 GLY A O 1
ATOM 1447 N N . PHE A 1 180 ? -4.255 -5.150 -8.853 1.00 94.31 180 PHE A N 1
ATOM 1448 C CA . PHE A 1 180 ? -4.113 -3.856 -8.207 1.00 94.31 180 PHE A CA 1
ATOM 1449 C C . PHE A 1 180 ? -3.850 -4.023 -6.714 1.00 94.31 180 PHE A C 1
ATOM 1451 O O . PHE A 1 180 ? -4.151 -5.062 -6.142 1.00 94.31 180 PHE A O 1
ATOM 1458 N N . GLY A 1 181 ? -3.291 -3.000 -6.072 1.00 93.69 181 GLY A N 1
ATOM 1459 C CA . GLY A 1 181 ? -3.228 -2.832 -4.621 1.00 93.69 181 GLY A CA 1
ATOM 1460 C C . GLY A 1 181 ? -4.610 -2.625 -3.988 1.00 93.69 181 GLY A C 1
ATOM 1461 O O . GLY A 1 181 ? -5.610 -3.115 -4.503 1.00 93.69 181 GLY A O 1
ATOM 1462 N N . GLY A 1 182 ? -4.670 -1.914 -2.862 1.00 95.06 182 GLY A N 1
ATOM 1463 C CA . GLY A 1 182 ? -5.933 -1.577 -2.194 1.00 95.06 182 GLY A CA 1
ATOM 1464 C C . GLY A 1 182 ? -6.772 -2.768 -1.707 1.00 95.06 182 GLY A C 1
ATOM 1465 O O . GLY A 1 182 ? -6.343 -3.934 -1.708 1.00 95.06 182 GLY A O 1
ATOM 1466 N N . GLY A 1 183 ? -7.989 -2.464 -1.260 1.00 97.06 183 GLY A N 1
ATOM 1467 C CA . GLY A 1 183 ? -8.895 -3.423 -0.629 1.00 97.06 183 GLY A CA 1
ATOM 1468 C C . GLY A 1 183 ? -8.272 -4.094 0.598 1.00 97.06 183 GLY A C 1
ATOM 1469 O O . GLY A 1 183 ? -7.460 -3.501 1.317 1.00 97.06 183 GLY A O 1
ATOM 1470 N N . ALA A 1 184 ? -8.593 -5.371 0.804 1.00 97.75 184 ALA A N 1
ATOM 1471 C CA . ALA A 1 184 ? -8.048 -6.163 1.906 1.00 97.75 184 ALA A CA 1
ATOM 1472 C C . ALA A 1 184 ? -6.563 -6.542 1.738 1.00 97.75 184 ALA A C 1
ATOM 1474 O O . ALA A 1 184 ? -5.964 -7.106 2.652 1.00 97.75 184 ALA A O 1
ATOM 1475 N N . LYS A 1 185 ? -5.912 -6.163 0.627 1.00 97.31 185 LYS A N 1
ATOM 1476 C CA . LYS A 1 185 ? -4.465 -6.366 0.450 1.00 97.31 185 LYS A CA 1
ATOM 1477 C C . LYS A 1 185 ? -3.627 -5.550 1.447 1.00 97.31 185 LYS A C 1
ATOM 1479 O O . LYS A 1 185 ? -2.485 -5.892 1.746 1.00 97.31 185 LYS A O 1
ATOM 1484 N N . LEU A 1 186 ? -4.189 -4.457 1.968 1.00 98.06 186 LEU A N 1
ATOM 1485 C CA . LEU A 1 186 ? -3.578 -3.695 3.060 1.00 98.06 186 LEU A CA 1
ATOM 1486 C C . LEU A 1 186 ? -3.627 -4.456 4.399 1.00 98.06 186 LEU A C 1
ATOM 1488 O O . LEU A 1 186 ? -2.866 -4.154 5.309 1.00 98.06 186 LEU A O 1
ATOM 1492 N N . ILE A 1 187 ? -4.482 -5.470 4.513 1.00 98.50 187 ILE A N 1
ATOM 1493 C CA . ILE A 1 187 ? -4.546 -6.341 5.685 1.00 98.50 187 ILE A CA 1
ATOM 1494 C C . ILE A 1 187 ? -3.682 -7.585 5.474 1.00 98.50 187 ILE A C 1
ATOM 1496 O O . ILE A 1 187 ? -2.787 -7.843 6.273 1.00 98.50 187 ILE A O 1
ATOM 1500 N N . LEU A 1 188 ? -3.883 -8.310 4.369 1.00 98.25 188 LEU A N 1
ATOM 1501 C CA . LEU A 1 188 ? -3.024 -9.415 3.936 1.00 98.25 188 LEU A CA 1
ATOM 1502 C C . LEU A 1 188 ? -2.246 -8.986 2.683 1.00 98.25 188 LEU A C 1
ATOM 1504 O O . LEU A 1 188 ? -2.838 -8.935 1.605 1.00 98.25 188 LEU A O 1
ATOM 1508 N N . PRO A 1 189 ? -0.937 -8.686 2.780 1.00 97.50 189 PRO A N 1
ATOM 1509 C CA . PRO A 1 189 ? -0.027 -9.013 3.887 1.00 97.50 189 PRO A CA 1
ATOM 1510 C C . PRO A 1 189 ? 0.178 -7.937 4.961 1.00 97.50 189 PRO A C 1
ATOM 1512 O O . PRO A 1 189 ? 0.892 -8.214 5.914 1.00 97.50 189 PRO A O 1
ATOM 1515 N N . GLY A 1 190 ? -0.376 -6.728 4.826 1.00 97.69 190 GLY A N 1
ATOM 1516 C CA . GLY A 1 190 ? 0.082 -5.555 5.590 1.00 97.69 190 GLY A CA 1
ATOM 1517 C C . GLY A 1 190 ? 0.148 -5.690 7.121 1.00 97.69 190 GLY A C 1
ATOM 1518 O O . GLY A 1 190 ? 1.059 -5.127 7.722 1.00 97.69 190 GLY A O 1
ATOM 1519 N N . VAL A 1 191 ? -0.749 -6.442 7.761 1.00 98.44 191 VAL A N 1
ATOM 1520 C CA . VAL A 1 191 ? -0.726 -6.684 9.223 1.00 98.44 191 VAL A CA 1
ATOM 1521 C C . VAL A 1 191 ? -0.732 -8.175 9.584 1.00 98.44 191 VAL A C 1
ATOM 1523 O O . VAL A 1 191 ? -1.142 -8.561 10.688 1.00 98.44 191 VAL A O 1
ATOM 1526 N N . ALA A 1 192 ? -0.311 -9.014 8.635 1.00 98.56 192 ALA A N 1
ATOM 1527 C CA . ALA A 1 192 ? -0.257 -10.465 8.754 1.00 98.56 192 ALA A CA 1
ATOM 1528 C C . ALA A 1 192 ? 1.100 -10.955 9.285 1.00 98.56 192 ALA A C 1
ATOM 1530 O O . ALA A 1 192 ? 2.141 -10.384 8.981 1.00 98.56 192 ALA A O 1
ATOM 1531 N N . GLY A 1 193 ? 1.099 -12.068 10.018 1.00 98.50 193 GLY A N 1
ATOM 1532 C CA . GLY A 1 193 ? 2.328 -12.738 10.448 1.00 98.50 193 GLY A CA 1
ATOM 1533 C C . GLY A 1 193 ? 3.116 -13.331 9.284 1.00 98.50 193 GLY A C 1
ATOM 1534 O O . GLY A 1 193 ? 2.542 -13.683 8.249 1.00 98.50 193 GLY A O 1
ATOM 1535 N N . LEU A 1 194 ? 4.428 -13.480 9.456 1.00 97.75 194 LEU A N 1
ATOM 1536 C CA . LEU A 1 194 ? 5.344 -13.909 8.401 1.00 97.75 194 LEU A CA 1
ATOM 1537 C C . LEU A 1 194 ? 4.934 -15.250 7.780 1.00 97.75 194 LEU A C 1
ATOM 1539 O O . LEU A 1 194 ? 4.997 -15.407 6.564 1.00 97.75 194 LEU A O 1
ATOM 1543 N N . GLU A 1 195 ? 4.446 -16.198 8.578 1.00 95.94 195 GLU A N 1
ATOM 1544 C CA . GLU A 1 195 ? 3.973 -17.500 8.101 1.00 95.94 195 GLU A CA 1
ATOM 1545 C C . GLU A 1 195 ? 2.793 -17.348 7.137 1.00 95.94 195 GLU A C 1
ATOM 1547 O O . GLU A 1 195 ? 2.757 -17.991 6.087 1.00 95.94 195 GLU A O 1
ATOM 1552 N N . THR A 1 196 ? 1.857 -16.453 7.469 1.00 98.38 196 THR A N 1
ATOM 1553 C CA . THR A 1 196 ? 0.710 -16.118 6.610 1.00 98.38 196 THR A CA 1
ATOM 1554 C C . THR A 1 196 ? 1.196 -15.475 5.319 1.00 98.38 196 THR A C 1
ATOM 1556 O O . THR A 1 196 ? 0.768 -15.864 4.235 1.00 98.38 196 THR A O 1
ATOM 1559 N N . ILE A 1 197 ? 2.134 -14.527 5.422 1.00 98.06 197 ILE A N 1
ATOM 1560 C CA . ILE A 1 197 ? 2.722 -13.835 4.271 1.00 98.06 197 ILE A CA 1
ATOM 1561 C C . ILE A 1 197 ? 3.408 -14.838 3.335 1.00 98.06 197 ILE A C 1
ATOM 1563 O O . ILE A 1 197 ? 3.164 -14.798 2.130 1.00 98.06 197 ILE A O 1
ATOM 1567 N N . CYS A 1 198 ? 4.227 -15.750 3.858 1.00 97.12 198 CYS A N 1
ATOM 1568 C CA . CYS A 1 198 ? 4.917 -16.767 3.064 1.00 97.12 198 CYS A CA 1
ATOM 1569 C C . CYS A 1 198 ? 3.928 -17.713 2.369 1.00 97.12 198 CYS A C 1
ATOM 1571 O O . CYS A 1 198 ? 4.037 -17.943 1.165 1.00 97.12 198 CYS A O 1
ATOM 1573 N N . GLN A 1 199 ? 2.923 -18.221 3.089 1.00 97.31 199 GLN A N 1
ATOM 1574 C CA . GLN A 1 199 ? 1.909 -19.107 2.503 1.00 97.31 199 GLN A CA 1
ATOM 1575 C C . GLN A 1 199 ? 1.036 -18.405 1.458 1.00 97.31 199 GLN A C 1
ATOM 1577 O O . GLN A 1 199 ? 0.709 -19.004 0.431 1.00 97.31 199 GLN A O 1
ATOM 1582 N N . PHE A 1 200 ? 0.699 -17.136 1.690 1.00 97.25 200 PHE A N 1
ATOM 1583 C CA . PHE A 1 200 ? 0.022 -16.291 0.714 1.00 97.25 200 PHE A CA 1
ATOM 1584 C C . PHE A 1 200 ? 0.864 -16.142 -0.558 1.00 97.25 200 PHE A C 1
ATOM 1586 O O . PHE A 1 200 ? 0.359 -16.379 -1.649 1.00 97.25 200 PHE A O 1
ATOM 1593 N N . HIS A 1 201 ? 2.161 -15.838 -0.445 1.00 94.44 201 HIS A N 1
ATOM 1594 C CA . HIS A 1 201 ? 3.035 -15.721 -1.617 1.00 94.44 201 HIS A CA 1
ATOM 1595 C C . HIS A 1 201 ? 3.276 -17.062 -2.326 1.00 94.44 201 HIS A C 1
ATOM 1597 O O . HIS A 1 201 ? 3.424 -17.072 -3.543 1.00 94.44 201 HIS A O 1
ATOM 1603 N N . ASN A 1 202 ? 3.203 -18.202 -1.635 1.00 93.44 202 ASN A N 1
ATOM 1604 C CA . ASN A 1 202 ? 3.249 -19.515 -2.292 1.00 93.44 202 ASN A CA 1
ATOM 1605 C C . ASN A 1 202 ? 2.062 -19.757 -3.243 1.00 93.44 202 ASN A C 1
ATOM 1607 O O . ASN A 1 202 ? 2.171 -20.580 -4.154 1.00 93.44 202 ASN A O 1
ATOM 1611 N N . GLN A 1 203 ? 0.951 -19.022 -3.095 1.00 91.62 203 GLN A N 1
ATOM 1612 C CA . GLN A 1 203 ? -0.174 -19.104 -4.034 1.00 91.62 203 GLN A CA 1
ATOM 1613 C C . GLN A 1 203 ? 0.218 -18.668 -5.454 1.00 91.62 203 GLN A C 1
ATOM 1615 O O . GLN A 1 203 ? -0.405 -19.127 -6.409 1.00 91.62 203 GLN A O 1
ATOM 1620 N N . LEU A 1 204 ? 1.290 -17.875 -5.614 1.00 87.75 204 LEU A N 1
ATOM 1621 C CA . LEU A 1 204 ? 1.846 -17.484 -6.919 1.00 87.75 204 LEU A CA 1
ATOM 1622 C C . LEU A 1 204 ? 2.138 -18.675 -7.834 1.00 87.75 204 LEU A C 1
ATOM 1624 O O . LEU A 1 204 ? 2.069 -18.546 -9.052 1.00 87.75 204 LEU A O 1
ATOM 1628 N N . PHE A 1 205 ? 2.477 -19.826 -7.257 1.00 89.69 205 PHE A N 1
ATOM 1629 C CA . PHE A 1 205 ? 2.881 -21.011 -8.009 1.00 89.69 205 PHE A CA 1
ATOM 1630 C C . PHE A 1 205 ? 1.721 -21.962 -8.317 1.00 89.69 205 PHE A C 1
ATOM 1632 O O . PHE A 1 205 ? 1.934 -22.968 -8.988 1.00 89.69 205 PHE A O 1
ATOM 1639 N N . ARG A 1 206 ? 0.501 -21.675 -7.841 1.00 90.12 206 ARG A N 1
ATOM 1640 C CA . ARG A 1 206 ? -0.659 -22.551 -8.076 1.00 90.12 206 ARG A CA 1
ATOM 1641 C C . ARG A 1 206 ? -1.245 -22.382 -9.466 1.00 90.12 206 ARG A C 1
ATOM 1643 O O . ARG A 1 206 ? -1.569 -23.376 -10.103 1.00 90.12 206 ARG A O 1
ATOM 1650 N N . ASP A 1 207 ? -1.403 -21.137 -9.906 1.00 89.44 207 ASP A N 1
ATOM 1651 C CA . ASP A 1 207 ? -1.909 -20.817 -11.239 1.00 89.44 207 ASP A CA 1
ATOM 1652 C C . ASP A 1 207 ? -1.451 -19.417 -11.672 1.00 89.44 207 ASP A C 1
ATOM 1654 O O . ASP A 1 207 ? -2.064 -18.399 -11.343 1.00 89.44 207 ASP A O 1
ATOM 1658 N N . GLN A 1 208 ? -0.354 -19.371 -12.428 1.00 87.81 208 GLN A N 1
ATOM 1659 C CA . GLN A 1 208 ? 0.220 -18.119 -12.924 1.00 87.81 208 GLN A CA 1
ATOM 1660 C C . GLN A 1 208 ? -0.620 -17.457 -14.030 1.00 87.81 208 GLN A C 1
ATOM 1662 O O . GLN A 1 208 ? -0.433 -16.274 -14.305 1.00 87.81 208 GLN A O 1
ATOM 1667 N N . SER A 1 209 ? -1.567 -18.176 -14.648 1.00 87.88 209 SER A N 1
ATOM 1668 C CA . SER A 1 209 ? -2.454 -17.600 -15.672 1.00 87.88 209 SER A CA 1
ATOM 1669 C C . SER A 1 209 ? -3.509 -16.662 -15.074 1.00 87.88 209 SER A C 1
ATOM 1671 O O . SER A 1 209 ? -4.083 -15.821 -15.764 1.00 87.88 209 SER A O 1
ATOM 1673 N N . ARG A 1 210 ? -3.737 -16.782 -13.762 1.00 89.50 210 ARG A N 1
ATOM 1674 C CA . ARG A 1 210 ? -4.738 -16.039 -12.994 1.00 89.50 210 ARG A CA 1
ATOM 1675 C C . ARG A 1 210 ? -4.126 -14.984 -12.072 1.00 89.50 210 ARG A C 1
ATOM 1677 O O . ARG A 1 210 ? -4.734 -14.596 -11.080 1.00 89.50 210 ARG A O 1
ATOM 1684 N N . ILE A 1 211 ? -2.923 -14.517 -12.381 1.00 88.12 211 ILE A N 1
ATOM 1685 C CA . ILE A 1 211 ? -2.282 -13.367 -11.731 1.00 88.12 211 ILE A CA 1
ATOM 1686 C C . ILE A 1 211 ? -1.855 -12.362 -12.807 1.00 88.12 211 ILE A C 1
ATOM 1688 O O . ILE A 1 211 ? -2.125 -12.567 -13.988 1.00 88.12 211 ILE A O 1
ATOM 1692 N N . GLY A 1 212 ? -1.219 -11.259 -12.419 1.00 81.75 212 GLY A N 1
ATOM 1693 C CA . GLY A 1 212 ? -0.688 -10.276 -13.367 1.00 81.75 212 GLY A CA 1
ATOM 1694 C C . GLY A 1 212 ? -1.197 -8.862 -13.126 1.00 81.75 212 GLY A C 1
ATOM 1695 O O . GLY A 1 212 ? -2.144 -8.641 -12.372 1.00 81.75 212 GLY A O 1
ATOM 1696 N N . LEU A 1 213 ? -0.545 -7.898 -13.776 1.00 84.12 213 LEU A N 1
ATOM 1697 C CA . LEU A 1 213 ? -0.936 -6.489 -13.747 1.00 84.12 213 LEU A CA 1
ATOM 1698 C C . LEU A 1 213 ? -2.337 -6.310 -14.337 1.00 84.12 213 LEU A C 1
ATOM 1700 O O . LEU A 1 213 ? -2.642 -6.852 -15.394 1.00 84.12 213 LEU A O 1
ATOM 1704 N N . GLY A 1 214 ? -3.189 -5.551 -13.649 1.00 79.06 214 GLY A N 1
ATOM 1705 C CA . GLY A 1 214 ? -4.542 -5.247 -14.120 1.00 79.06 214 GLY A CA 1
ATOM 1706 C C . GLY A 1 214 ? -5.560 -6.390 -14.009 1.00 79.06 214 GLY A C 1
ATOM 1707 O O . GLY A 1 214 ? -6.749 -6.129 -14.119 1.00 79.06 214 GLY A O 1
ATOM 1708 N N . ASN A 1 215 ? -5.144 -7.630 -13.730 1.00 86.81 215 ASN A N 1
ATOM 1709 C CA . ASN A 1 215 ? -6.058 -8.761 -13.542 1.00 86.81 215 ASN A CA 1
ATOM 1710 C C . ASN A 1 215 ? -6.558 -8.834 -12.089 1.00 86.81 215 ASN A C 1
ATOM 1712 O O . ASN A 1 215 ? -5.816 -9.290 -11.214 1.00 86.81 215 ASN A O 1
ATOM 1716 N N . PHE A 1 216 ? -7.797 -8.402 -11.825 1.00 85.62 216 PHE A N 1
ATOM 1717 C CA . PHE A 1 216 ? -8.396 -8.415 -10.480 1.00 85.62 216 PHE A CA 1
ATOM 1718 C C . PHE A 1 216 ? -9.720 -9.189 -10.347 1.00 85.62 216 PHE A C 1
ATOM 1720 O O . PHE A 1 216 ? -10.088 -9.507 -9.221 1.00 85.62 216 PHE A O 1
ATOM 1727 N N . GLU A 1 217 ? -10.404 -9.549 -11.437 1.00 84.50 217 GLU A N 1
ATOM 1728 C CA . GLU A 1 217 ? -11.701 -10.250 -11.376 1.00 84.50 217 GLU A CA 1
ATOM 1729 C C . GLU A 1 217 ? -11.561 -11.747 -11.065 1.00 84.50 217 GLU A C 1
ATOM 1731 O O . GLU A 1 217 ? -12.242 -12.277 -10.192 1.00 84.50 217 GLU A O 1
ATOM 1736 N N . ASN A 1 218 ? -10.642 -12.442 -11.745 1.00 90.06 218 ASN A N 1
ATOM 1737 C CA . ASN A 1 218 ? -10.410 -13.881 -11.563 1.00 90.06 218 ASN A CA 1
ATOM 1738 C C . ASN A 1 218 ? -9.058 -14.171 -10.890 1.00 90.06 218 ASN A C 1
ATOM 1740 O O . ASN A 1 218 ? -8.432 -15.213 -11.117 1.00 90.06 218 ASN A O 1
ATOM 1744 N N . ASN A 1 219 ? -8.581 -13.237 -10.066 1.00 94.88 219 ASN A N 1
ATOM 1745 C CA . ASN A 1 219 ? -7.244 -13.312 -9.501 1.00 94.88 219 ASN A CA 1
ATOM 1746 C C . ASN A 1 219 ? -7.191 -14.188 -8.241 1.00 94.88 219 ASN A C 1
ATOM 1748 O O . ASN A 1 219 ? -7.812 -13.867 -7.226 1.00 94.88 219 ASN A O 1
ATOM 1752 N N . ILE A 1 220 ? -6.416 -15.280 -8.286 1.00 94.62 220 ILE A N 1
ATOM 1753 C CA . ILE A 1 220 ? -6.338 -16.240 -7.167 1.00 94.62 220 ILE A CA 1
ATOM 1754 C C . ILE A 1 220 ? -5.828 -15.601 -5.877 1.00 94.62 220 ILE A C 1
ATOM 1756 O O . ILE A 1 220 ? -6.308 -15.926 -4.800 1.00 94.62 220 ILE A O 1
ATOM 1760 N N . MET A 1 221 ? -4.883 -14.669 -5.971 1.00 95.31 221 MET A N 1
ATOM 1761 C CA . MET A 1 221 ? -4.299 -14.028 -4.800 1.00 95.31 221 MET A CA 1
ATOM 1762 C C . MET A 1 221 ? -5.203 -12.926 -4.251 1.00 95.31 221 MET A C 1
ATOM 1764 O O . MET A 1 221 ? -5.238 -12.704 -3.045 1.00 95.31 221 MET A O 1
ATOM 1768 N N . ARG A 1 222 ? -5.973 -12.247 -5.108 1.00 96.19 222 ARG A N 1
ATOM 1769 C CA . ARG A 1 222 ? -6.993 -11.294 -4.648 1.00 96.19 222 ARG A CA 1
ATOM 1770 C C . ARG A 1 222 ? -8.041 -11.993 -3.784 1.00 96.19 222 ARG A C 1
ATOM 1772 O O . ARG A 1 222 ? -8.369 -11.481 -2.718 1.00 96.19 222 ARG A O 1
ATOM 1779 N N . ALA A 1 223 ? -8.489 -13.179 -4.197 1.00 96.25 223 ALA A N 1
ATOM 1780 C CA . ALA A 1 223 ? -9.444 -13.971 -3.424 1.00 96.25 223 ALA A CA 1
ATOM 1781 C C . ALA A 1 223 ? -8.928 -14.296 -2.007 1.00 96.25 223 ALA A C 1
ATOM 1783 O O . ALA A 1 223 ? -9.697 -14.241 -1.050 1.00 96.25 223 ALA A O 1
ATOM 1784 N N . GLU A 1 224 ? -7.626 -14.557 -1.849 1.00 97.44 224 GLU A N 1
ATOM 1785 C CA . GLU A 1 224 ? -7.000 -14.753 -0.533 1.00 97.44 224 GLU A CA 1
ATOM 1786 C C . GLU A 1 224 ? -7.028 -13.488 0.325 1.00 97.44 224 GLU A C 1
ATOM 1788 O O . GLU A 1 224 ? -7.375 -13.550 1.506 1.00 97.44 224 GLU A O 1
ATOM 1793 N N . CYS A 1 225 ? -6.686 -12.332 -0.259 1.00 98.00 225 CYS A N 1
ATOM 1794 C CA . CYS A 1 225 ? -6.774 -11.051 0.438 1.00 98.00 225 CYS A CA 1
ATOM 1795 C C . CYS A 1 225 ? -8.204 -10.795 0.924 1.00 98.00 225 CYS A C 1
ATOM 1797 O O . CYS A 1 225 ? -8.399 -10.409 2.074 1.00 98.00 225 CYS A O 1
ATOM 1799 N N . ASP A 1 226 ? -9.196 -11.033 0.068 1.00 98.06 226 ASP A N 1
ATOM 1800 C CA . ASP A 1 226 ? -10.597 -10.765 0.375 1.00 98.06 226 ASP A CA 1
ATOM 1801 C C . ASP A 1 226 ? -11.148 -11.720 1.439 1.00 98.06 226 ASP A C 1
ATOM 1803 O O . ASP A 1 226 ? -11.801 -11.268 2.380 1.00 98.06 226 ASP A O 1
ATOM 1807 N N . ALA A 1 227 ? -10.814 -13.011 1.351 1.00 98.38 227 ALA A N 1
ATOM 1808 C CA . ALA A 1 227 ? -11.156 -13.996 2.375 1.00 98.38 227 ALA A CA 1
ATOM 1809 C C . ALA A 1 227 ? -10.524 -13.651 3.732 1.00 98.38 227 ALA A C 1
ATOM 1811 O O . ALA A 1 227 ? -11.167 -13.784 4.774 1.00 98.38 227 ALA A O 1
ATOM 1812 N N . ALA A 1 228 ? -9.278 -13.170 3.734 1.00 98.44 228 ALA A N 1
ATOM 1813 C CA . ALA A 1 228 ? -8.625 -12.704 4.949 1.00 98.44 228 ALA A CA 1
ATOM 1814 C C . ALA A 1 228 ? -9.288 -11.442 5.523 1.00 98.44 228 ALA A C 1
ATOM 1816 O O . ALA A 1 228 ? -9.468 -11.354 6.736 1.00 98.44 228 ALA A O 1
ATOM 1817 N N . GLY A 1 229 ? -9.679 -10.493 4.664 1.00 98.44 229 GLY A N 1
ATOM 1818 C CA . GLY A 1 229 ? -10.417 -9.288 5.049 1.00 98.44 229 GLY A CA 1
ATOM 1819 C C . GLY A 1 229 ? -11.759 -9.599 5.716 1.00 98.44 229 GLY A C 1
ATOM 1820 O O . GLY A 1 229 ? -12.068 -9.011 6.754 1.00 98.44 229 GLY A O 1
ATOM 1821 N N . ASP A 1 230 ? -12.509 -10.565 5.175 1.00 98.50 230 ASP A N 1
ATOM 1822 C CA . ASP A 1 230 ? -13.746 -11.065 5.789 1.00 98.50 230 ASP A CA 1
ATOM 1823 C C . ASP A 1 230 ? -13.461 -11.723 7.148 1.00 98.50 230 ASP A C 1
ATOM 1825 O O . ASP A 1 230 ? -14.119 -11.413 8.140 1.00 98.50 230 ASP A O 1
ATOM 1829 N N . ALA A 1 231 ? -12.450 -12.599 7.215 1.00 98.31 231 ALA A N 1
ATOM 1830 C CA . ALA A 1 231 ? -12.131 -13.374 8.415 1.00 98.31 231 ALA A CA 1
ATOM 1831 C C . ALA A 1 231 ? -11.752 -12.502 9.623 1.00 98.31 231 ALA A C 1
ATOM 1833 O O . ALA A 1 231 ? -12.041 -12.868 10.763 1.00 98.31 231 ALA A O 1
ATOM 1834 N N . VAL A 1 232 ? -11.111 -11.352 9.393 1.00 98.19 232 VAL A N 1
ATOM 1835 C CA . VAL A 1 232 ? -10.736 -10.419 10.470 1.00 98.19 232 VAL A CA 1
ATOM 1836 C C . VAL A 1 232 ? -11.767 -9.316 10.718 1.00 98.19 232 VAL A C 1
ATOM 1838 O O . VAL A 1 232 ? -11.608 -8.542 11.667 1.00 98.19 232 VAL A O 1
ATOM 1841 N N . GLY A 1 233 ? -12.800 -9.228 9.877 1.00 98.00 233 GLY A N 1
ATOM 1842 C CA . GLY A 1 233 ? -13.817 -8.182 9.928 1.00 98.00 233 GLY A CA 1
ATOM 1843 C C . GLY A 1 233 ? -13.249 -6.795 9.631 1.00 98.00 233 GLY A C 1
ATOM 1844 O O . GLY A 1 233 ? -13.256 -5.934 10.507 1.00 98.00 233 GLY A O 1
ATOM 1845 N N . LEU A 1 234 ? -12.713 -6.580 8.425 1.00 98.75 234 LEU A N 1
ATOM 1846 C CA . LEU A 1 234 ? -12.378 -5.234 7.949 1.00 98.75 234 LEU A CA 1
ATOM 1847 C C . LEU A 1 234 ? -13.671 -4.449 7.656 1.00 98.75 234 LEU A C 1
ATOM 1849 O O . LEU A 1 234 ? -14.333 -4.704 6.652 1.00 98.75 234 LEU A O 1
ATOM 1853 N N . ASP A 1 235 ? -14.013 -3.490 8.516 1.00 98.75 235 ASP A N 1
ATOM 1854 C CA . ASP A 1 235 ? -15.312 -2.804 8.490 1.00 98.75 235 ASP A CA 1
ATOM 1855 C C . ASP A 1 235 ? -15.399 -1.707 7.419 1.00 98.75 235 ASP A C 1
ATOM 1857 O O . ASP A 1 235 ? -16.434 -1.536 6.775 1.00 98.75 235 ASP A O 1
ATOM 1861 N N . PHE A 1 236 ? -14.319 -0.943 7.226 1.00 98.88 236 PHE A N 1
ATOM 1862 C CA . PHE A 1 236 ? -14.325 0.211 6.326 1.00 98.88 236 PHE A CA 1
ATOM 1863 C C . PHE A 1 236 ? -12.978 0.397 5.629 1.00 98.88 236 PHE A C 1
ATOM 1865 O O . PHE A 1 236 ? -11.909 0.296 6.233 1.00 98.88 236 PHE A O 1
ATOM 1872 N N . LYS A 1 237 ? -13.012 0.707 4.338 1.00 98.75 237 LYS A N 1
ATOM 1873 C CA . LYS A 1 237 ? -11.828 0.936 3.512 1.00 98.75 237 LYS A CA 1
ATOM 1874 C C . LYS A 1 237 ? -11.935 2.287 2.836 1.00 98.75 237 LYS A C 1
ATOM 1876 O O . LYS A 1 237 ? -12.982 2.597 2.285 1.00 98.75 237 LYS A O 1
ATOM 1881 N N . VAL A 1 238 ? -10.831 3.026 2.818 1.00 98.88 238 VAL A N 1
ATOM 1882 C CA . VAL A 1 238 ? -10.631 4.198 1.963 1.00 98.88 238 VAL A CA 1
ATOM 1883 C C . VAL A 1 238 ? -9.463 3.922 1.024 1.00 98.88 238 VAL A C 1
ATOM 1885 O O . VAL A 1 238 ? -8.349 3.678 1.492 1.00 98.88 238 VAL A O 1
ATOM 1888 N N . ASP A 1 239 ? -9.707 3.896 -0.282 1.00 98.50 239 ASP A N 1
ATOM 1889 C CA . ASP A 1 239 ? -8.675 3.762 -1.315 1.00 98.50 239 ASP A CA 1
ATOM 1890 C C . ASP A 1 239 ? -8.666 4.981 -2.236 1.00 98.50 239 ASP A C 1
ATOM 1892 O O . ASP A 1 239 ? -9.710 5.394 -2.742 1.00 98.50 239 ASP A O 1
ATOM 1896 N N . CYS A 1 240 ? -7.480 5.537 -2.479 1.00 98.00 240 CYS A N 1
ATOM 1897 C CA . CYS A 1 240 ? -7.280 6.602 -3.456 1.00 98.00 240 CYS A CA 1
ATOM 1898 C C . CYS A 1 240 ? -6.557 6.131 -4.723 1.00 98.00 240 CYS A C 1
ATOM 1900 O O . CYS A 1 240 ? -5.794 5.161 -4.714 1.00 98.00 240 CYS A O 1
ATOM 1902 N N . LEU A 1 241 ? -6.774 6.868 -5.810 1.00 98.12 241 LEU A N 1
ATOM 1903 C CA . LEU A 1 241 ? -5.922 6.869 -6.995 1.00 98.12 241 LEU A CA 1
ATOM 1904 C C . LEU A 1 241 ? -5.125 8.169 -6.985 1.00 98.12 241 LEU A C 1
ATOM 1906 O O . LEU A 1 241 ? -5.667 9.236 -6.685 1.00 98.12 241 LEU A O 1
ATOM 1910 N N . VAL A 1 242 ? -3.848 8.086 -7.334 1.00 96.69 242 VAL A N 1
ATOM 1911 C CA . VAL A 1 242 ? -2.933 9.234 -7.315 1.00 96.69 242 VAL A CA 1
ATOM 1912 C C . VAL A 1 242 ? -2.436 9.613 -8.706 1.00 96.69 242 VAL A C 1
ATOM 1914 O O . VAL A 1 242 ? -2.260 8.738 -9.561 1.00 96.69 242 VAL A O 1
ATOM 1917 N N . ASN A 1 243 ? -2.197 10.908 -8.916 1.00 95.44 243 ASN A N 1
ATOM 1918 C CA . ASN A 1 243 ? -1.503 11.421 -10.100 1.00 95.44 243 ASN A CA 1
ATOM 1919 C C . ASN A 1 243 ? 0.026 11.344 -9.931 1.00 95.44 243 ASN A C 1
ATOM 1921 O O . ASN A 1 243 ? 0.561 10.847 -8.933 1.00 95.44 243 ASN A O 1
ATOM 1925 N N . ARG A 1 244 ? 0.749 11.894 -10.908 1.00 91.81 244 ARG A N 1
ATOM 1926 C CA . ARG A 1 244 ? 2.219 11.952 -10.934 1.00 91.81 244 ARG A CA 1
ATOM 1927 C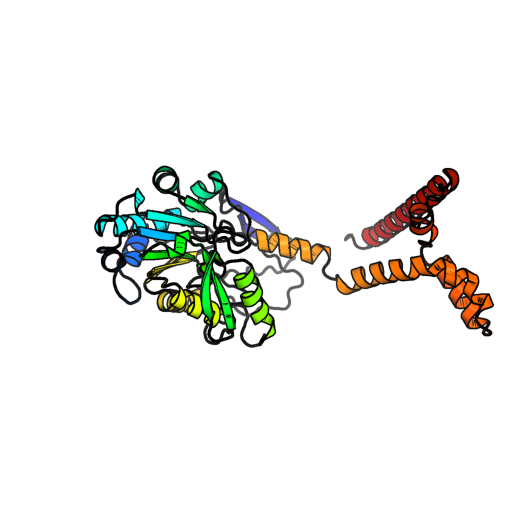 C . ARG A 1 244 ? 2.866 12.726 -9.778 1.00 91.81 244 ARG A C 1
ATOM 1929 O O . ARG A 1 244 ? 4.074 12.625 -9.597 1.00 91.81 244 ARG A O 1
ATOM 1936 N N . ARG A 1 245 ? 2.096 13.527 -9.039 1.00 92.31 245 ARG A N 1
ATOM 1937 C CA . ARG A 1 245 ? 2.544 14.320 -7.885 1.00 92.31 245 ARG A CA 1
ATOM 1938 C C . ARG A 1 245 ? 2.246 13.632 -6.552 1.00 92.31 245 ARG A C 1
ATOM 1940 O O . ARG A 1 245 ? 2.617 14.168 -5.510 1.00 92.31 245 ARG A O 1
ATOM 1947 N N . GLY A 1 246 ? 1.613 12.455 -6.585 1.00 93.38 246 GLY A N 1
ATOM 1948 C CA . GLY A 1 246 ? 1.133 11.757 -5.393 1.00 93.38 246 GLY A CA 1
ATOM 1949 C C . GLY A 1 246 ? -0.148 12.354 -4.809 1.00 93.38 246 GLY A C 1
ATOM 1950 O O . GLY A 1 246 ? -0.502 12.021 -3.683 1.00 93.38 246 GLY A O 1
ATOM 1951 N N . GLU A 1 247 ? -0.835 13.225 -5.550 1.00 96.44 247 GLU A N 1
ATOM 1952 C CA . GLU A 1 247 ? -2.065 13.882 -5.103 1.00 96.44 247 GLU A CA 1
ATOM 1953 C C . GLU A 1 247 ? -3.280 13.001 -5.406 1.00 96.44 247 GLU A C 1
ATOM 1955 O O . GLU A 1 247 ? -3.304 12.281 -6.409 1.00 96.44 247 GLU A O 1
ATOM 1960 N N . ILE A 1 248 ? -4.299 13.060 -4.548 1.00 98.44 248 ILE A N 1
ATOM 1961 C CA . ILE A 1 248 ? -5.514 12.245 -4.668 1.00 98.44 248 ILE A CA 1
ATOM 1962 C C . ILE A 1 248 ? -6.355 12.743 -5.841 1.00 98.44 248 ILE A C 1
ATOM 1964 O O . ILE A 1 248 ? -6.884 13.841 -5.791 1.00 98.44 248 ILE A O 1
ATOM 1968 N N . THR A 1 249 ? -6.547 11.917 -6.863 1.00 98.44 249 THR A N 1
ATOM 1969 C CA . THR A 1 249 ? -7.367 12.244 -8.050 1.00 98.44 249 THR A CA 1
ATOM 1970 C C . THR A 1 249 ? -8.774 11.670 -7.991 1.00 98.44 249 THR A C 1
ATOM 1972 O O . THR A 1 249 ? -9.718 12.262 -8.511 1.00 98.44 249 THR A O 1
ATOM 1975 N N . SER A 1 250 ? -8.900 10.523 -7.328 1.00 98.31 250 SER A N 1
ATOM 1976 C CA . SER A 1 250 ? -10.149 9.827 -7.050 1.00 98.31 250 SER A CA 1
ATOM 1977 C C . SER A 1 250 ? -10.030 9.145 -5.696 1.00 98.31 250 SER A C 1
ATOM 1979 O O . SER A 1 250 ? -8.941 8.728 -5.291 1.00 98.31 250 SER A O 1
ATOM 1981 N N . LEU A 1 251 ? -11.153 9.032 -4.992 1.00 98.62 251 LEU A N 1
ATOM 1982 C CA . LEU A 1 251 ? -11.231 8.401 -3.682 1.00 98.62 251 LEU A CA 1
ATOM 1983 C C . LEU A 1 251 ? -12.523 7.603 -3.572 1.00 98.62 251 LEU A C 1
ATOM 1985 O O . LEU A 1 251 ? -13.596 8.082 -3.945 1.00 98.62 251 LEU A O 1
ATOM 1989 N N . TYR A 1 252 ? -12.391 6.400 -3.033 1.00 98.69 252 TYR A N 1
ATOM 1990 C CA . TYR A 1 252 ? -13.466 5.451 -2.808 1.00 98.69 252 TYR A CA 1
ATOM 1991 C C . TYR A 1 252 ? -13.468 5.052 -1.336 1.00 98.69 252 TYR A C 1
ATOM 1993 O O . TYR A 1 252 ? -12.411 4.760 -0.774 1.00 98.69 252 TYR A O 1
ATOM 2001 N N . ALA A 1 253 ? -14.643 5.044 -0.713 1.00 98.81 253 ALA A N 1
ATOM 2002 C CA . ALA A 1 253 ? -14.810 4.706 0.694 1.00 98.81 253 ALA A CA 1
ATOM 2003 C C . ALA A 1 253 ? -15.990 3.747 0.895 1.00 98.81 253 ALA A C 1
ATOM 2005 O O . ALA A 1 253 ? -16.953 3.816 0.138 1.00 98.81 253 ALA A O 1
ATOM 2006 N N . GLY A 1 254 ? -15.935 2.870 1.898 1.00 98.69 254 GLY A N 1
ATOM 2007 C CA . GLY A 1 254 ? -16.999 1.898 2.182 1.00 98.69 254 GLY A CA 1
ATOM 2008 C C . GLY A 1 254 ? -16.484 0.475 2.425 1.00 98.69 254 GLY A C 1
ATOM 2009 O O . GLY A 1 254 ? -15.311 0.297 2.771 1.00 98.69 254 GLY A O 1
ATOM 2010 N N . PRO A 1 255 ? -17.334 -0.554 2.243 1.00 98.62 255 PRO A N 1
ATOM 2011 C CA . PRO A 1 255 ? -16.947 -1.958 2.332 1.00 98.62 255 PRO A CA 1
ATOM 2012 C C . PRO A 1 255 ? -15.787 -2.284 1.391 1.00 98.62 255 PRO A C 1
ATOM 2014 O O . PRO A 1 255 ? -15.820 -1.956 0.205 1.00 98.62 255 PRO A O 1
ATOM 2017 N N . PHE A 1 256 ? -14.765 -2.972 1.899 1.00 98.38 256 PHE A N 1
ATOM 2018 C CA . PHE A 1 256 ? -13.477 -3.089 1.211 1.00 98.38 256 PHE A CA 1
ATOM 2019 C C . PHE A 1 256 ? -13.535 -3.731 -0.183 1.00 98.38 256 PHE A C 1
ATOM 2021 O O . PHE A 1 256 ? -12.751 -3.334 -1.044 1.00 98.38 256 PHE A O 1
ATOM 2028 N N . LYS A 1 257 ? -14.454 -4.677 -0.428 1.00 98.06 257 LYS A N 1
ATOM 2029 C CA . LYS A 1 257 ? -14.628 -5.310 -1.749 1.00 98.06 257 LYS A CA 1
ATOM 2030 C C . LYS A 1 257 ? -15.240 -4.346 -2.762 1.00 98.06 257 LYS A C 1
ATOM 2032 O O . LYS A 1 257 ? -14.730 -4.223 -3.867 1.00 98.06 257 LYS A O 1
ATOM 2037 N N . ALA A 1 258 ? -16.297 -3.631 -2.368 1.00 98.19 258 ALA A N 1
ATOM 2038 C CA . ALA A 1 258 ? -16.959 -2.649 -3.226 1.00 98.19 258 ALA A CA 1
ATOM 2039 C C . ALA A 1 258 ? -16.033 -1.458 -3.524 1.00 98.19 258 ALA A C 1
ATOM 2041 O O . ALA A 1 258 ? -15.911 -1.040 -4.672 1.00 98.19 258 ALA A O 1
ATOM 2042 N N . THR A 1 259 ? -15.322 -0.972 -2.501 1.00 98.19 259 THR A N 1
ATOM 2043 C CA . THR A 1 259 ? -14.296 0.070 -2.629 1.00 98.19 259 THR A CA 1
ATOM 2044 C C . THR A 1 259 ? -13.191 -0.346 -3.599 1.00 98.19 259 THR A C 1
ATOM 2046 O O . THR A 1 259 ? -12.824 0.432 -4.480 1.00 98.19 259 THR A O 1
ATOM 2049 N N . HIS A 1 260 ? -12.674 -1.574 -3.469 1.00 97.88 260 HIS A N 1
ATOM 2050 C CA . HIS A 1 260 ? -11.634 -2.085 -4.362 1.00 97.88 260 HIS A CA 1
ATOM 2051 C C . HIS A 1 260 ? -12.135 -2.253 -5.795 1.00 97.88 260 HIS A C 1
ATOM 2053 O O . HIS A 1 260 ? -11.464 -1.774 -6.700 1.00 97.88 260 HIS A O 1
ATOM 2059 N N . ALA A 1 261 ? -13.308 -2.856 -6.000 1.00 96.88 261 ALA A N 1
ATOM 2060 C CA . ALA A 1 261 ? -13.875 -3.064 -7.331 1.00 96.88 261 ALA A CA 1
ATOM 2061 C C . ALA A 1 261 ? -14.080 -1.738 -8.081 1.00 96.88 261 ALA A C 1
ATOM 2063 O O . ALA A 1 261 ? -13.610 -1.594 -9.207 1.00 96.88 261 ALA A O 1
ATOM 2064 N N . ALA A 1 262 ? -14.702 -0.746 -7.433 1.00 97.38 262 ALA A N 1
ATOM 2065 C CA . ALA A 1 262 ? -14.937 0.565 -8.037 1.00 97.38 262 ALA A CA 1
ATOM 2066 C C . ALA A 1 262 ? -13.623 1.275 -8.403 1.00 97.38 262 ALA A C 1
ATOM 2068 O O . ALA A 1 262 ? -13.468 1.779 -9.514 1.00 97.38 262 ALA A O 1
ATOM 2069 N N . GLY A 1 263 ? -12.649 1.278 -7.489 1.00 97.31 263 GLY A N 1
ATOM 2070 C CA . GLY A 1 263 ? -11.372 1.929 -7.751 1.00 97.31 263 GLY A CA 1
ATOM 2071 C C . GLY A 1 263 ? -10.446 1.153 -8.692 1.00 97.31 263 GLY A C 1
ATOM 2072 O O . GLY A 1 263 ? -9.626 1.775 -9.360 1.00 97.31 263 GLY A O 1
ATOM 2073 N N . ALA A 1 264 ? -10.551 -0.176 -8.774 1.00 95.75 264 ALA A N 1
ATOM 2074 C CA . ALA A 1 264 ? -9.787 -0.993 -9.718 1.00 95.75 264 ALA A CA 1
ATOM 2075 C C . ALA A 1 264 ? -10.301 -0.825 -11.153 1.00 95.75 264 ALA A C 1
ATOM 2077 O O . ALA A 1 264 ? -9.483 -0.774 -12.072 1.00 95.75 264 ALA A O 1
ATOM 2078 N N . GLU A 1 265 ? -11.617 -0.661 -11.333 1.00 95.75 265 GLU A N 1
ATOM 2079 C CA . GLU A 1 265 ? -12.199 -0.358 -12.642 1.00 95.75 265 GLU A CA 1
ATOM 2080 C C . GLU A 1 265 ? -11.688 0.985 -13.172 1.00 95.75 265 GLU A C 1
ATOM 2082 O O . GLU A 1 265 ? -11.123 1.040 -14.263 1.00 95.75 265 GLU A O 1
ATOM 2087 N N . GLU A 1 266 ? -11.753 2.052 -12.366 1.00 96.75 266 GLU A N 1
ATOM 2088 C CA . GLU A 1 266 ? -11.139 3.326 -12.759 1.00 96.75 266 GLU A CA 1
ATOM 2089 C C . GLU A 1 266 ? -9.613 3.194 -12.887 1.00 96.75 266 GLU A C 1
ATOM 2091 O O . GLU A 1 266 ? -9.009 3.748 -13.801 1.00 96.75 266 GLU A O 1
ATOM 2096 N N . GLY A 1 267 ? -8.970 2.428 -12.003 1.00 95.69 267 GLY A N 1
ATOM 2097 C CA . GLY A 1 267 ? -7.527 2.200 -12.006 1.00 95.69 267 GLY A CA 1
ATOM 2098 C C . GLY A 1 267 ? -7.014 1.603 -13.317 1.00 95.69 267 GLY A C 1
ATOM 2099 O O . GLY A 1 267 ? -5.912 1.947 -13.752 1.00 95.69 267 GLY A O 1
ATOM 2100 N N . ARG A 1 268 ? -7.810 0.750 -13.974 1.00 93.19 268 ARG A N 1
ATOM 2101 C CA . ARG A 1 268 ? -7.507 0.184 -15.297 1.00 93.19 268 ARG A CA 1
ATOM 2102 C C . ARG A 1 268 ? -7.333 1.276 -16.349 1.00 93.19 268 ARG A C 1
ATOM 2104 O O . ARG A 1 268 ? -6.394 1.206 -17.136 1.00 93.19 268 ARG A O 1
ATOM 2111 N N . GLU A 1 269 ? -8.191 2.288 -16.337 1.00 93.62 269 GLU A N 1
ATOM 2112 C CA . GLU A 1 269 ? -8.128 3.418 -17.270 1.00 93.62 269 GLU A CA 1
ATOM 2113 C C . GLU A 1 269 ? -7.104 4.464 -16.823 1.00 93.62 269 GLU A C 1
ATOM 2115 O O . GLU A 1 269 ? -6.298 4.937 -17.619 1.00 93.62 269 GLU A O 1
ATOM 2120 N N . HIS A 1 270 ? -7.081 4.783 -15.529 1.00 95.88 270 HIS A N 1
ATOM 2121 C CA . HIS A 1 270 ? -6.219 5.805 -14.938 1.00 95.88 270 HIS A CA 1
ATOM 2122 C C . HIS A 1 270 ? -4.731 5.470 -15.071 1.00 95.88 270 HIS A C 1
ATOM 2124 O O . HIS A 1 270 ? -3.928 6.373 -15.296 1.00 95.88 270 HIS A O 1
ATOM 2130 N N . TYR A 1 271 ? -4.354 4.193 -14.942 1.00 93.50 271 TYR A N 1
ATOM 2131 C CA . TYR A 1 271 ? -2.962 3.731 -15.033 1.00 93.50 271 TYR A CA 1
ATOM 2132 C C . TYR A 1 271 ? -2.625 3.008 -16.344 1.00 93.50 271 TYR A C 1
ATOM 2134 O O . TYR A 1 271 ? -1.450 2.738 -16.596 1.00 93.50 271 TYR A O 1
ATOM 2142 N N . GLY A 1 272 ? -3.624 2.658 -17.156 1.00 90.56 272 GLY A N 1
ATOM 2143 C CA . GLY A 1 272 ? -3.431 1.907 -18.391 1.00 90.56 272 GLY A CA 1
ATOM 2144 C C . GLY A 1 272 ? -2.816 2.753 -19.503 1.00 90.56 272 GLY A C 1
ATOM 2145 O O . GLY A 1 272 ? -3.187 3.907 -19.699 1.00 90.56 272 GLY A O 1
ATOM 2146 N N . ILE A 1 273 ? -1.906 2.153 -20.267 1.00 90.38 273 ILE A N 1
ATOM 2147 C CA . ILE A 1 273 ? -1.430 2.693 -21.545 1.00 90.38 273 ILE A CA 1
ATOM 2148 C C . ILE A 1 273 ? -1.710 1.678 -22.657 1.00 90.38 273 ILE A C 1
ATOM 2150 O O . ILE A 1 273 ? -1.720 0.472 -22.384 1.00 90.38 273 ILE A O 1
ATOM 2154 N N . PRO A 1 274 ? -1.923 2.122 -23.908 1.00 87.25 274 PRO A N 1
ATOM 2155 C CA . PRO A 1 274 ? -1.982 1.210 -25.041 1.00 87.25 274 PRO A CA 1
ATOM 2156 C C . PRO A 1 274 ? -0.703 0.360 -25.130 1.00 87.25 274 PRO A C 1
ATOM 2158 O O . PRO A 1 274 ? 0.385 0.884 -24.864 1.00 87.25 274 PRO A O 1
ATOM 2161 N N . PRO A 1 275 ? -0.796 -0.926 -25.520 1.00 86.50 275 PRO A N 1
ATOM 2162 C CA . PRO A 1 275 ? 0.383 -1.734 -25.795 1.00 86.50 275 PRO A CA 1
ATOM 2163 C C . PRO A 1 275 ? 1.286 -1.028 -26.804 1.00 86.50 275 PRO A C 1
ATOM 2165 O O . PRO A 1 275 ? 0.838 -0.642 -27.883 1.00 86.50 275 PRO A O 1
ATOM 2168 N N . SER A 1 276 ? 2.556 -0.867 -26.447 1.00 86.38 276 SER A N 1
ATOM 2169 C CA . SER A 1 276 ? 3.551 -0.228 -27.298 1.00 86.38 276 SER A CA 1
ATOM 2170 C C . SER A 1 276 ? 4.829 -1.061 -27.323 1.00 86.38 276 SER A C 1
ATOM 2172 O O . SER A 1 276 ? 5.228 -1.630 -26.306 1.00 86.38 276 SER A O 1
ATOM 2174 N N . SER A 1 277 ? 5.444 -1.189 -28.497 1.00 89.44 277 SER A N 1
ATOM 2175 C CA . SER A 1 277 ? 6.607 -2.053 -28.736 1.00 89.44 277 SER A CA 1
ATOM 2176 C C . SER A 1 277 ? 7.505 -1.466 -29.827 1.00 89.44 277 SER A C 1
ATOM 2178 O O . SER A 1 277 ? 7.133 -0.486 -30.466 1.00 89.44 277 SER A O 1
ATOM 2180 N N . GLY A 1 278 ? 8.681 -2.066 -30.041 1.00 90.75 278 GLY A N 1
ATOM 2181 C CA . GLY A 1 278 ? 9.637 -1.606 -31.056 1.00 90.75 278 GLY A CA 1
ATOM 2182 C C . GLY A 1 278 ? 10.587 -0.502 -30.583 1.00 90.75 278 GLY A C 1
ATOM 2183 O O . GLY A 1 278 ? 11.163 0.187 -31.413 1.00 90.75 278 GLY A O 1
ATOM 2184 N N . TYR A 1 279 ? 10.751 -0.326 -29.269 1.00 89.31 279 TYR A N 1
ATOM 2185 C CA . TYR A 1 279 ? 11.702 0.629 -28.700 1.00 89.31 279 TYR A CA 1
ATOM 2186 C C . TYR A 1 279 ? 13.089 0.010 -28.524 1.00 89.31 279 TYR A C 1
ATOM 2188 O O . TYR A 1 279 ? 13.215 -1.048 -27.907 1.00 89.31 279 TYR A O 1
ATOM 2196 N N . ASP A 1 280 ? 14.125 0.718 -28.975 1.00 92.62 280 ASP A N 1
ATOM 2197 C CA . ASP A 1 280 ? 15.523 0.354 -28.705 1.00 92.62 280 ASP A CA 1
ATOM 2198 C C . ASP A 1 280 ? 15.916 0.598 -27.236 1.00 92.62 280 ASP A C 1
ATOM 2200 O O . ASP A 1 280 ? 16.767 -0.096 -26.680 1.00 92.62 280 ASP A O 1
ATOM 2204 N N . LEU A 1 281 ? 15.292 1.595 -26.595 1.00 89.38 281 LEU A N 1
ATOM 2205 C CA . LEU A 1 281 ? 15.548 1.998 -25.215 1.00 89.38 281 LEU A CA 1
ATOM 2206 C C . LEU A 1 281 ? 14.238 2.365 -24.511 1.00 89.38 281 LEU A C 1
ATOM 2208 O O . LEU A 1 281 ? 13.410 3.089 -25.059 1.00 89.38 281 LEU A O 1
ATOM 2212 N N . VAL A 1 282 ? 14.094 1.928 -23.258 1.00 88.12 282 VAL A N 1
ATOM 2213 C CA . VAL A 1 282 ? 12.984 2.314 -22.378 1.00 88.12 282 VAL A CA 1
ATOM 2214 C C . VAL A 1 282 ? 13.543 2.968 -21.118 1.00 88.12 282 VAL A C 1
ATOM 2216 O O . VAL A 1 282 ? 14.407 2.405 -20.447 1.00 88.12 282 VAL A O 1
ATOM 2219 N N . VAL A 1 283 ? 13.031 4.155 -20.783 1.00 87.31 283 VAL A N 1
ATOM 2220 C CA . VAL A 1 283 ? 13.359 4.873 -19.545 1.00 87.31 283 VAL A CA 1
ATOM 2221 C C . VAL A 1 283 ? 12.142 4.843 -18.628 1.00 87.31 283 VAL A C 1
ATOM 2223 O O . VAL A 1 283 ? 11.094 5.389 -18.961 1.00 87.31 283 VAL A O 1
ATOM 2226 N N . CYS A 1 284 ? 12.289 4.220 -17.459 1.00 84.62 284 CYS A N 1
ATOM 2227 C CA . CYS A 1 284 ? 11.224 4.096 -16.464 1.00 84.62 284 CYS A CA 1
ATOM 2228 C C . CYS A 1 284 ? 11.531 4.936 -15.221 1.00 84.62 284 CYS A C 1
ATOM 2230 O O . CYS A 1 284 ? 12.671 4.981 -14.758 1.00 84.62 284 CYS A O 1
ATOM 2232 N N . ASN A 1 285 ? 10.498 5.538 -14.628 1.00 85.06 285 ASN A N 1
ATOM 2233 C CA . ASN A 1 285 ? 10.597 6.258 -13.360 1.00 85.06 285 ASN A CA 1
ATOM 2234 C C . ASN A 1 285 ? 9.774 5.552 -12.271 1.00 85.06 285 ASN A C 1
ATOM 2236 O O . ASN A 1 285 ? 8.551 5.482 -12.360 1.00 85.06 285 ASN A O 1
ATOM 2240 N N . ALA A 1 286 ? 10.432 5.078 -11.211 1.00 79.12 286 ALA A N 1
ATOM 2241 C CA . ALA A 1 286 ? 9.782 4.425 -10.070 1.00 79.12 286 ALA A CA 1
ATOM 2242 C C . ALA A 1 286 ? 9.422 5.412 -8.938 1.00 79.12 286 ALA A C 1
ATOM 2244 O O . ALA A 1 286 ? 9.552 5.097 -7.756 1.00 79.12 286 ALA A O 1
ATOM 2245 N N . TYR A 1 287 ? 8.976 6.621 -9.287 1.00 81.81 287 TYR A N 1
ATOM 2246 C CA . TYR A 1 287 ? 8.714 7.733 -8.363 1.00 81.81 287 TYR A CA 1
ATOM 2247 C C . TYR A 1 287 ? 7.868 7.360 -7.132 1.00 81.81 287 TYR A C 1
ATOM 2249 O O . TYR A 1 287 ? 8.232 7.683 -6.002 1.00 81.81 287 TYR A O 1
ATOM 2257 N N . ALA A 1 288 ? 6.754 6.655 -7.347 1.00 74.12 288 ALA A N 1
ATOM 2258 C CA . ALA A 1 288 ? 5.801 6.282 -6.299 1.00 74.12 288 ALA A CA 1
ATOM 2259 C C . ALA A 1 288 ? 6.151 4.968 -5.573 1.00 74.12 288 ALA A C 1
ATOM 2261 O O . ALA A 1 288 ? 5.489 4.607 -4.599 1.00 74.12 288 ALA A O 1
ATOM 2262 N N . LYS A 1 289 ? 7.170 4.244 -6.055 1.00 67.94 289 LYS A N 1
ATOM 2263 C CA . LYS A 1 289 ? 7.609 2.937 -5.552 1.00 67.94 289 LYS A CA 1
ATOM 2264 C C . LYS A 1 289 ? 9.128 2.800 -5.687 1.00 67.94 289 LYS A C 1
ATOM 2266 O O . LYS A 1 289 ? 9.633 1.938 -6.397 1.00 67.94 289 LYS A O 1
ATOM 2271 N N . ALA A 1 290 ? 9.874 3.676 -5.018 1.00 61.81 290 ALA A N 1
ATOM 2272 C CA . ALA A 1 290 ? 11.331 3.771 -5.172 1.00 61.81 290 ALA A CA 1
ATOM 2273 C C . ALA A 1 290 ? 12.098 2.475 -4.816 1.00 61.81 290 ALA A C 1
ATOM 2275 O O . ALA A 1 290 ? 13.241 2.290 -5.216 1.00 61.81 290 ALA A O 1
ATOM 2276 N N . ASN A 1 291 ? 11.485 1.547 -4.081 1.00 59.31 291 ASN A N 1
ATOM 2277 C CA . ASN A 1 291 ? 12.045 0.214 -3.868 1.00 59.31 291 ASN A CA 1
ATOM 2278 C C . ASN A 1 291 ? 12.028 -0.648 -5.145 1.00 59.31 291 ASN A C 1
ATOM 2280 O O . ASN A 1 291 ? 12.936 -1.452 -5.337 1.00 59.31 291 ASN A O 1
ATOM 2284 N N . GLU A 1 292 ? 11.052 -0.471 -6.043 1.00 60.72 292 GLU A N 1
ATOM 2285 C CA . GLU A 1 292 ? 11.011 -1.178 -7.329 1.00 60.72 292 GLU A CA 1
ATOM 2286 C C . GLU A 1 292 ? 12.175 -0.755 -8.239 1.00 60.72 292 GLU A C 1
ATOM 2288 O O . GLU A 1 292 ? 12.721 -1.613 -8.926 1.00 60.72 292 GLU A O 1
ATOM 2293 N N . SER A 1 293 ? 12.639 0.504 -8.199 1.00 55.81 293 SER A N 1
ATOM 2294 C CA . SER A 1 293 ? 13.859 0.888 -8.932 1.00 55.81 293 SER A CA 1
ATOM 2295 C C . SER A 1 293 ? 15.120 0.289 -8.326 1.00 55.81 293 SER A C 1
ATOM 2297 O O . SER A 1 293 ? 16.011 -0.075 -9.082 1.00 55.81 293 SER A O 1
ATOM 2299 N N . ALA A 1 294 ? 15.210 0.133 -7.003 1.00 55.69 294 ALA A N 1
ATOM 2300 C CA . ALA A 1 294 ? 16.333 -0.572 -6.382 1.00 55.69 294 ALA A CA 1
ATOM 2301 C C . ALA A 1 294 ? 16.355 -2.056 -6.783 1.00 55.69 294 ALA A C 1
ATOM 2303 O O . ALA A 1 294 ? 17.416 -2.594 -7.086 1.00 55.69 294 ALA A O 1
ATOM 2304 N N . ILE A 1 295 ? 15.183 -2.694 -6.853 1.00 49.75 295 ILE A N 1
ATOM 2305 C CA . ILE A 1 295 ? 15.023 -4.066 -7.347 1.00 49.75 295 ILE A CA 1
ATOM 2306 C C . ILE A 1 295 ? 15.392 -4.146 -8.832 1.00 49.75 295 ILE A C 1
ATOM 2308 O O . ILE A 1 295 ? 16.182 -5.002 -9.211 1.00 49.75 295 ILE A O 1
ATOM 2312 N N . ALA A 1 296 ? 14.874 -3.248 -9.672 1.00 48.84 296 ALA A N 1
ATOM 2313 C CA . ALA A 1 296 ? 15.186 -3.209 -11.097 1.00 48.84 296 ALA A CA 1
ATOM 2314 C C . ALA A 1 296 ? 16.670 -2.920 -11.352 1.00 48.84 296 ALA A C 1
ATOM 2316 O O . ALA A 1 296 ? 17.256 -3.563 -12.211 1.00 48.84 296 ALA A O 1
ATOM 2317 N N . LEU A 1 297 ? 17.289 -2.020 -10.580 1.00 52.91 297 LEU A N 1
ATOM 2318 C CA . LEU A 1 297 ? 18.721 -1.727 -10.633 1.00 52.91 297 LEU A CA 1
ATOM 2319 C C . LEU A 1 297 ? 19.541 -2.946 -10.212 1.00 52.91 297 LEU A C 1
ATOM 2321 O O . LEU A 1 297 ? 20.483 -3.318 -10.906 1.00 52.91 297 LEU A O 1
ATOM 2325 N N . PHE A 1 298 ? 19.159 -3.588 -9.103 1.00 49.84 298 PHE A N 1
ATOM 2326 C CA . PHE A 1 298 ? 19.752 -4.838 -8.648 1.00 49.84 298 PHE A CA 1
ATOM 2327 C C . PHE A 1 298 ? 19.682 -5.865 -9.775 1.00 49.84 298 PHE A C 1
ATOM 2329 O O . PHE A 1 298 ? 20.729 -6.263 -10.276 1.00 49.84 298 PHE A O 1
ATOM 2336 N N . PHE A 1 299 ? 18.490 -6.191 -10.276 1.00 44.41 299 PHE A N 1
ATOM 2337 C CA . PHE A 1 299 ? 18.335 -7.118 -11.391 1.00 44.41 299 PHE A CA 1
ATOM 2338 C C . PHE A 1 299 ? 19.045 -6.651 -12.660 1.00 44.41 299 PHE A C 1
ATOM 2340 O O . PHE A 1 299 ? 19.579 -7.508 -13.339 1.00 44.41 299 PHE A O 1
ATOM 2347 N N . SER A 1 300 ? 19.155 -5.357 -12.974 1.00 50.66 300 SER A N 1
ATOM 2348 C CA . SER A 1 300 ? 19.911 -4.872 -14.140 1.00 50.66 300 SER A CA 1
ATOM 2349 C C . SER A 1 300 ? 21.423 -5.012 -13.978 1.00 50.66 300 SER A C 1
ATOM 2351 O O . SER A 1 300 ? 22.125 -5.111 -14.978 1.00 50.66 300 SER A O 1
ATOM 2353 N N . THR A 1 301 ? 21.939 -5.059 -12.742 1.00 52.19 301 THR A N 1
ATOM 2354 C CA . THR A 1 301 ? 23.371 -5.328 -12.510 1.00 52.19 301 THR A CA 1
ATOM 2355 C C . THR A 1 301 ? 23.755 -6.746 -12.892 1.00 52.19 301 THR A C 1
ATOM 2357 O O . THR A 1 301 ? 24.919 -7.004 -13.192 1.00 52.19 301 THR A O 1
ATOM 2360 N N . PHE A 1 302 ? 22.786 -7.663 -12.900 1.00 54.09 302 PHE A N 1
ATOM 2361 C CA . PHE A 1 302 ? 23.043 -9.034 -13.281 1.00 54.09 302 PHE A CA 1
ATOM 2362 C C . PHE A 1 302 ? 22.258 -9.459 -14.515 1.00 54.09 302 PHE A C 1
ATOM 2364 O O . PHE A 1 302 ? 22.702 -10.392 -15.136 1.00 54.09 302 PHE A O 1
ATOM 2371 N N . SER A 1 303 ? 21.211 -8.778 -14.981 1.00 43.03 303 SER A N 1
ATOM 2372 C CA . SER A 1 303 ? 20.412 -9.115 -16.172 1.00 43.03 303 SER A CA 1
ATOM 2373 C C . SER A 1 303 ? 21.134 -8.752 -17.469 1.00 43.03 303 SER A C 1
ATOM 2375 O O . SER A 1 303 ? 21.105 -7.592 -17.858 1.00 43.03 303 SER A O 1
ATOM 2377 N N . SER A 1 304 ? 21.770 -9.664 -18.219 1.00 54.47 304 SER A N 1
ATOM 2378 C CA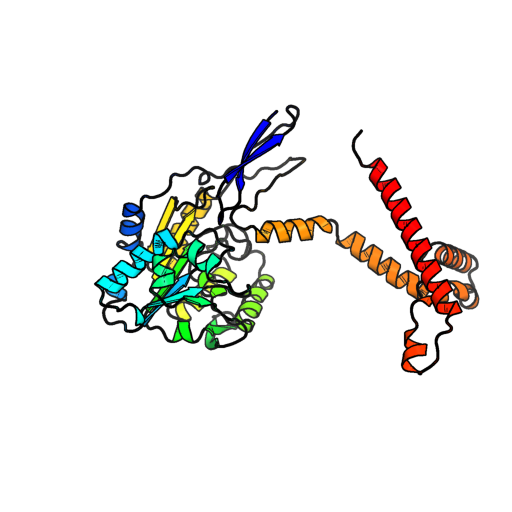 . SER A 1 304 ? 21.626 -11.132 -18.342 1.00 54.47 304 SER A CA 1
ATOM 2379 C C . SER A 1 304 ? 22.435 -12.000 -17.342 1.00 54.47 304 SER A C 1
ATOM 2381 O O . SER A 1 304 ? 23.653 -12.132 -17.513 1.00 54.47 304 SER A O 1
ATOM 2383 N N . PRO A 1 305 ? 21.807 -12.669 -16.345 1.00 53.28 305 PRO A N 1
ATOM 2384 C CA . PRO A 1 305 ? 22.552 -13.170 -15.177 1.00 53.28 305 PRO A CA 1
ATOM 2385 C C . PRO A 1 305 ? 22.788 -14.650 -15.149 1.00 53.28 305 PRO A C 1
ATOM 2387 O O . PRO A 1 305 ? 23.732 -15.119 -14.525 1.00 53.28 305 PRO A O 1
ATOM 2390 N N . MET A 1 306 ? 21.893 -15.395 -15.784 1.00 54.56 306 MET A N 1
ATOM 2391 C CA . MET A 1 306 ? 21.911 -16.843 -15.724 1.00 54.56 306 MET A CA 1
ATOM 2392 C C . MET A 1 306 ? 23.190 -17.381 -16.350 1.00 54.56 306 MET A C 1
ATOM 2394 O O . MET A 1 306 ? 23.794 -18.280 -15.783 1.00 54.56 306 MET A O 1
ATOM 2398 N N . LEU A 1 307 ? 23.656 -16.784 -17.452 1.00 56.22 307 LEU A N 1
ATOM 2399 C CA . LEU A 1 307 ? 24.909 -17.187 -18.085 1.00 56.22 307 LEU A CA 1
ATOM 2400 C C . LEU A 1 307 ? 26.137 -16.747 -17.286 1.00 56.22 307 LEU A C 1
ATOM 2402 O O . LEU A 1 307 ? 27.027 -17.559 -17.093 1.00 56.22 307 LEU A O 1
ATOM 2406 N N . SER A 1 308 ? 26.191 -15.520 -16.763 1.00 51.28 308 SER A N 1
ATOM 2407 C CA . SER A 1 308 ? 27.350 -15.055 -15.983 1.00 51.28 308 SER A CA 1
ATOM 2408 C C . SER A 1 308 ? 27.493 -15.786 -14.647 1.00 51.28 308 SER A C 1
ATOM 2410 O O . SER A 1 308 ? 28.603 -16.155 -14.277 1.00 51.28 308 SER A O 1
ATOM 2412 N N . 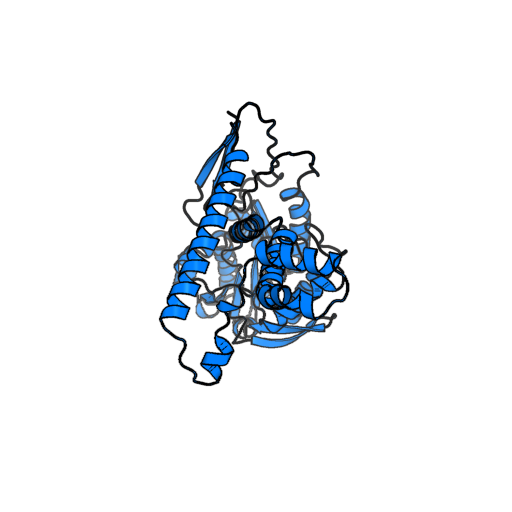ALA A 1 309 ? 26.386 -16.065 -13.951 1.00 52.50 309 ALA A N 1
ATOM 2413 C CA . ALA A 1 309 ? 26.393 -16.888 -12.744 1.00 52.50 309 ALA A CA 1
ATOM 2414 C C . ALA A 1 309 ? 26.713 -18.357 -13.063 1.00 52.50 309 ALA A C 1
ATOM 2416 O O . ALA A 1 309 ? 27.509 -18.958 -12.349 1.00 52.50 309 ALA A O 1
ATOM 2417 N N . ALA A 1 310 ? 26.175 -18.921 -14.153 1.00 57.44 310 ALA A N 1
ATOM 2418 C CA . ALA A 1 310 ? 26.520 -20.274 -14.593 1.00 57.44 310 ALA A CA 1
ATOM 2419 C C . ALA A 1 310 ? 27.990 -20.395 -15.025 1.00 57.44 310 ALA A C 1
ATOM 2421 O O . ALA A 1 310 ? 28.631 -21.390 -14.706 1.00 57.44 310 ALA A O 1
ATOM 2422 N N . PHE A 1 311 ? 28.552 -19.386 -15.696 1.00 57.72 311 PHE A N 1
ATOM 2423 C CA . PHE A 1 311 ? 29.961 -19.361 -16.084 1.00 57.72 311 PHE A CA 1
ATOM 2424 C C . PHE A 1 311 ? 30.879 -19.111 -14.890 1.00 57.72 311 PHE A C 1
ATOM 2426 O O . PHE A 1 311 ? 31.896 -19.784 -14.784 1.00 57.72 311 PHE A O 1
ATOM 2433 N N . ALA A 1 312 ? 30.525 -18.219 -13.960 1.00 56.19 312 ALA A N 1
ATOM 2434 C CA . ALA A 1 312 ? 31.294 -18.003 -12.734 1.00 56.19 312 ALA A CA 1
ATOM 2435 C C . ALA A 1 312 ? 31.268 -19.242 -11.825 1.00 56.19 312 ALA A C 1
ATOM 2437 O O . ALA A 1 312 ? 32.309 -19.659 -11.323 1.00 56.19 312 ALA A O 1
ATOM 2438 N N . PHE A 1 313 ? 30.101 -19.872 -11.666 1.00 65.44 313 PHE A N 1
ATOM 2439 C CA . PHE A 1 313 ? 29.954 -21.129 -10.934 1.00 65.44 313 PHE A CA 1
ATOM 2440 C C . PHE A 1 313 ? 30.685 -22.280 -11.636 1.00 65.44 313 PHE A C 1
ATOM 2442 O O . PHE A 1 313 ? 31.424 -23.019 -10.992 1.00 65.44 313 PHE A O 1
ATOM 2449 N N . GLY A 1 314 ? 30.552 -22.402 -12.958 1.00 65.56 314 GLY A N 1
ATOM 2450 C CA . GLY A 1 314 ? 31.263 -23.398 -13.758 1.00 65.56 314 GLY A CA 1
ATOM 2451 C C . GLY A 1 314 ? 32.781 -23.229 -13.693 1.00 65.56 314 GLY A C 1
ATOM 2452 O O . GLY A 1 314 ? 33.491 -24.214 -13.520 1.00 65.56 314 GLY A O 1
ATOM 2453 N N . LEU A 1 315 ? 33.282 -21.991 -13.749 1.00 66.31 315 LEU A N 1
ATOM 2454 C CA . LEU A 1 315 ? 34.705 -21.669 -13.614 1.00 66.31 315 LEU A CA 1
ATOM 2455 C C . LEU A 1 315 ? 35.218 -21.935 -12.191 1.00 66.31 315 LEU A C 1
ATOM 2457 O O . LEU A 1 315 ? 36.329 -22.430 -12.032 1.00 66.31 315 LEU A O 1
ATOM 2461 N N . TYR A 1 316 ? 34.406 -21.658 -11.167 1.00 71.25 316 TYR A N 1
ATOM 2462 C CA . TYR A 1 316 ? 34.708 -21.987 -9.772 1.00 71.25 316 TYR A CA 1
ATOM 2463 C C . TYR A 1 316 ? 34.822 -23.501 -9.554 1.00 71.25 316 TYR A C 1
ATOM 2465 O O . TYR A 1 316 ? 35.806 -23.969 -8.984 1.00 71.25 316 TYR A O 1
ATOM 2473 N N . VAL A 1 317 ? 33.846 -24.271 -10.048 1.00 71.31 317 VAL A N 1
ATOM 2474 C CA . VAL A 1 317 ? 33.852 -25.738 -9.970 1.00 71.31 317 VAL A CA 1
ATOM 2475 C C . VAL A 1 317 ? 35.050 -26.294 -10.740 1.00 71.31 317 VAL A C 1
ATOM 2477 O O . VAL A 1 317 ? 35.876 -26.992 -10.161 1.00 71.31 317 VAL A O 1
ATOM 2480 N N . ALA A 1 318 ? 35.201 -25.934 -12.017 1.00 71.38 318 ALA A N 1
ATOM 2481 C CA . ALA A 1 318 ? 36.293 -26.424 -12.855 1.00 71.38 318 ALA A CA 1
ATOM 2482 C C . ALA A 1 318 ? 37.677 -26.027 -12.313 1.00 71.38 318 ALA A C 1
ATOM 2484 O O . ALA A 1 318 ? 38.623 -26.803 -12.425 1.00 71.38 318 ALA A O 1
ATOM 2485 N N . GLY A 1 319 ? 37.795 -24.856 -11.682 1.00 66.62 319 GLY A N 1
ATOM 2486 C CA . GLY A 1 319 ? 39.042 -24.397 -11.083 1.00 66.62 319 GLY A CA 1
ATOM 2487 C C . GLY A 1 319 ? 39.455 -25.157 -9.820 1.00 66.62 319 GLY A C 1
ATOM 2488 O O . GLY A 1 319 ? 40.651 -25.311 -9.568 1.00 66.62 319 GLY A O 1
ATOM 2489 N N . HIS A 1 320 ? 38.498 -25.689 -9.054 1.00 70.31 320 HIS A N 1
ATOM 2490 C CA . HIS A 1 320 ? 38.785 -26.574 -7.914 1.00 70.31 320 HIS A CA 1
ATOM 2491 C C . HIS A 1 320 ? 39.203 -27.980 -8.344 1.00 70.31 320 HIS A C 1
ATOM 2493 O O . HIS A 1 320 ? 40.081 -28.565 -7.720 1.00 70.31 320 HIS A O 1
ATOM 2499 N N . PHE A 1 321 ? 38.659 -28.479 -9.457 1.00 72.56 321 PHE A N 1
ATOM 2500 C CA . PHE A 1 321 ? 39.066 -29.755 -10.064 1.00 72.56 321 PHE A CA 1
ATOM 2501 C C . PHE A 1 321 ? 40.286 -29.628 -11.001 1.00 72.56 321 PHE A C 1
ATOM 2503 O O . PHE A 1 321 ? 40.725 -30.612 -11.594 1.00 72.56 321 PHE A O 1
ATOM 2510 N N . SER A 1 322 ? 40.874 -28.432 -11.144 1.00 71.81 322 SER A N 1
ATOM 2511 C CA . SER A 1 322 ? 42.019 -28.200 -12.039 1.00 71.81 322 SER A CA 1
ATOM 2512 C C . SER A 1 322 ? 43.248 -29.033 -11.644 1.00 71.81 322 SER A C 1
ATOM 2514 O O . SER A 1 322 ? 43.946 -29.569 -12.504 1.00 71.81 322 SER A O 1
ATOM 2516 N N . ALA A 1 323 ? 43.480 -29.245 -10.345 1.00 68.94 323 ALA A N 1
ATOM 2517 C CA . ALA A 1 323 ? 44.566 -30.105 -9.869 1.00 68.94 323 ALA A CA 1
ATOM 2518 C C . ALA A 1 323 ? 44.406 -31.577 -10.312 1.00 68.94 323 ALA A C 1
ATOM 2520 O O . ALA A 1 323 ? 45.402 -32.233 -10.636 1.00 68.94 323 ALA A O 1
ATOM 2521 N N . ASP A 1 324 ? 43.165 -32.063 -10.413 1.00 74.94 324 ASP A N 1
ATOM 2522 C CA . ASP A 1 324 ? 42.849 -33.408 -10.905 1.00 74.94 324 ASP A CA 1
ATOM 2523 C C . ASP A 1 324 ? 43.048 -33.512 -12.427 1.00 74.94 324 ASP A C 1
ATOM 2525 O O . ASP A 1 324 ? 43.508 -34.542 -12.924 1.00 74.94 324 ASP A O 1
ATOM 2529 N N . LEU A 1 325 ? 42.811 -32.420 -13.173 1.00 72.94 325 LEU A N 1
ATOM 2530 C CA . LEU A 1 325 ? 43.114 -32.337 -14.611 1.00 72.94 325 LEU A CA 1
ATOM 2531 C C . LEU A 1 325 ? 44.618 -32.486 -14.902 1.00 72.94 325 LEU A C 1
ATOM 2533 O O . LEU A 1 325 ? 44.983 -33.057 -15.930 1.00 72.94 325 LEU A O 1
ATOM 2537 N N . ALA A 1 326 ? 45.493 -32.034 -13.995 1.00 68.81 326 ALA A N 1
ATOM 2538 C CA . ALA A 1 326 ? 46.945 -32.183 -14.138 1.00 68.81 326 ALA A CA 1
ATOM 2539 C C . ALA A 1 326 ? 47.426 -33.642 -14.024 1.00 68.81 326 ALA A C 1
ATOM 2541 O O . ALA A 1 326 ? 48.468 -33.988 -14.579 1.00 68.81 326 ALA A O 1
ATOM 2542 N N . HIS A 1 327 ? 46.670 -34.496 -13.329 1.00 72.62 327 HIS A N 1
ATOM 2543 C CA . HIS A 1 327 ? 47.011 -35.905 -13.092 1.00 72.62 327 HIS A CA 1
ATOM 2544 C C . HIS A 1 327 ? 46.196 -36.855 -13.982 1.00 72.62 327 HIS A C 1
ATOM 2546 O O . HIS A 1 327 ? 46.427 -38.066 -13.990 1.00 72.62 327 HIS A O 1
ATOM 2552 N N . PHE A 1 328 ? 45.277 -36.304 -14.776 1.00 72.88 328 PHE A N 1
ATOM 2553 C CA . PHE A 1 328 ? 44.317 -37.044 -15.587 1.00 72.88 328 PHE A CA 1
ATOM 2554 C C . PHE A 1 328 ? 44.980 -37.925 -16.656 1.00 72.88 328 PHE A C 1
ATOM 2556 O O . PHE A 1 328 ? 44.453 -38.979 -16.989 1.00 72.88 328 PHE A O 1
ATOM 2563 N N . GLU A 1 329 ? 46.176 -37.559 -17.134 1.00 66.56 329 GLU A N 1
ATOM 2564 C CA . GLU A 1 329 ? 46.984 -38.356 -18.077 1.00 66.56 329 GLU A CA 1
ATOM 2565 C C . GLU A 1 329 ? 47.315 -39.764 -17.543 1.00 66.56 329 GLU A C 1
ATOM 2567 O O . GLU A 1 329 ? 47.496 -40.688 -18.328 1.00 66.56 329 GLU A O 1
ATOM 2572 N N . SER A 1 330 ? 47.329 -39.958 -16.219 1.00 70.44 330 SER A N 1
ATOM 2573 C CA . SER A 1 330 ? 47.578 -41.266 -15.592 1.00 70.44 330 SER A CA 1
ATOM 2574 C C . SER A 1 330 ? 46.353 -42.191 -15.535 1.00 70.44 330 SER A C 1
ATOM 2576 O O . SER A 1 330 ? 46.480 -43.345 -15.130 1.00 70.44 330 SER A O 1
ATOM 2578 N N . VAL A 1 331 ? 45.173 -41.697 -15.930 1.00 72.06 331 VAL A N 1
ATOM 2579 C CA . VAL A 1 331 ? 43.875 -42.365 -15.714 1.00 72.06 331 VAL A CA 1
ATOM 2580 C C . VAL A 1 331 ? 43.116 -42.623 -17.026 1.00 72.06 331 VAL A C 1
ATOM 2582 O O . VAL A 1 331 ? 42.055 -43.242 -17.016 1.00 72.06 331 VAL A O 1
ATOM 2585 N N . VAL A 1 332 ? 43.642 -42.170 -18.171 1.00 77.75 332 VAL A N 1
ATOM 2586 C CA . VAL A 1 332 ? 43.025 -42.354 -19.497 1.00 77.75 332 VAL A CA 1
ATOM 2587 C C . VAL A 1 332 ? 44.034 -42.835 -20.536 1.00 77.75 332 VAL A C 1
ATOM 2589 O O . VAL A 1 332 ? 45.052 -42.195 -20.769 1.00 77.75 332 VAL A O 1
ATOM 2592 N N . ASP A 1 333 ? 43.678 -43.897 -21.264 1.00 77.44 333 ASP A N 1
ATOM 2593 C CA . ASP A 1 333 ? 44.517 -44.494 -22.319 1.00 77.44 333 ASP A CA 1
ATOM 2594 C C . ASP A 1 333 ? 44.547 -43.679 -23.632 1.00 77.44 333 ASP A C 1
ATOM 2596 O O . ASP A 1 333 ? 45.337 -43.943 -24.542 1.00 77.44 333 ASP A O 1
ATOM 2600 N N . SER A 1 334 ? 43.679 -42.668 -23.764 1.00 85.62 334 SER A N 1
ATOM 2601 C CA . SER A 1 334 ? 43.570 -41.847 -24.973 1.00 85.62 334 SER A CA 1
ATOM 2602 C C . SER A 1 334 ? 44.466 -40.610 -24.920 1.00 85.62 334 SER A C 1
ATOM 2604 O O . SER A 1 334 ? 44.209 -39.656 -24.181 1.00 85.62 334 SER A O 1
ATOM 2606 N N . ARG A 1 335 ? 45.460 -40.565 -25.818 1.00 79.06 335 ARG A N 1
ATOM 2607 C CA . ARG A 1 335 ? 46.369 -39.415 -25.986 1.00 79.06 335 ARG A CA 1
ATOM 2608 C C . ARG A 1 335 ? 45.648 -38.108 -26.318 1.00 79.06 335 ARG A C 1
ATOM 2610 O O . ARG A 1 335 ? 46.102 -37.046 -25.906 1.00 79.06 335 ARG A O 1
ATOM 2617 N N . ALA A 1 336 ? 44.539 -38.171 -27.055 1.00 81.31 336 ALA A N 1
ATOM 2618 C CA . ALA A 1 336 ? 43.768 -36.983 -27.414 1.00 81.31 336 ALA A CA 1
ATOM 2619 C C . ALA A 1 336 ? 43.071 -36.372 -26.187 1.00 81.31 336 ALA A C 1
ATOM 2621 O O . ALA A 1 336 ? 43.082 -35.156 -26.008 1.00 81.31 336 ALA A O 1
ATOM 2622 N N . ILE A 1 337 ? 42.518 -37.216 -25.312 1.00 78.50 337 ILE A N 1
ATOM 2623 C CA . ILE A 1 337 ? 41.833 -36.776 -24.090 1.00 78.50 337 ILE A CA 1
ATOM 2624 C C . ILE A 1 337 ? 42.845 -36.205 -23.090 1.00 78.50 337 ILE A C 1
ATOM 2626 O O . ILE A 1 337 ? 42.595 -35.145 -22.518 1.00 78.50 337 ILE A O 1
ATOM 2630 N N . ALA A 1 338 ? 44.014 -36.837 -22.949 1.00 77.56 338 ALA A N 1
ATOM 2631 C CA . ALA A 1 338 ? 45.102 -36.324 -22.116 1.00 77.56 338 ALA A CA 1
ATOM 2632 C C . ALA A 1 338 ? 45.570 -34.925 -22.564 1.00 77.56 338 ALA A C 1
ATOM 2634 O O . ALA A 1 338 ? 45.738 -34.025 -21.741 1.00 77.56 338 ALA A O 1
ATOM 2635 N N . TRP A 1 339 ? 45.707 -34.706 -23.876 1.00 82.06 339 TRP A N 1
ATOM 2636 C CA . TRP A 1 339 ? 46.064 -33.397 -24.430 1.00 82.06 339 TRP A CA 1
ATOM 2637 C C . TRP A 1 339 ? 45.015 -32.316 -24.149 1.00 82.06 339 TRP A C 1
ATOM 2639 O O . TRP A 1 339 ? 45.374 -31.194 -23.787 1.00 82.06 339 TRP A O 1
ATOM 2649 N N . ILE A 1 340 ? 43.727 -32.644 -24.281 1.00 82.31 340 ILE A N 1
ATOM 2650 C CA . ILE A 1 340 ? 42.627 -31.712 -23.990 1.00 82.31 340 ILE A CA 1
ATOM 2651 C C . ILE A 1 340 ? 42.606 -31.350 -22.499 1.00 82.31 340 ILE A C 1
ATOM 2653 O O . ILE A 1 340 ? 42.534 -30.168 -22.163 1.00 82.31 340 ILE A O 1
ATOM 2657 N N . ALA A 1 341 ? 42.730 -32.339 -21.606 1.00 78.62 341 ALA A N 1
ATOM 2658 C CA . ALA A 1 341 ? 42.771 -32.117 -20.159 1.00 78.62 341 ALA A CA 1
ATOM 2659 C C . ALA A 1 341 ? 43.944 -31.210 -19.751 1.00 78.62 341 ALA A C 1
ATOM 2661 O O . ALA A 1 341 ? 43.764 -30.261 -18.987 1.00 78.62 341 ALA A O 1
ATOM 2662 N N . LYS A 1 342 ? 45.123 -31.430 -20.342 1.00 78.81 342 LYS A N 1
ATOM 2663 C CA . LYS A 1 342 ? 46.311 -30.597 -20.120 1.00 78.81 342 LYS A CA 1
ATOM 2664 C C . LYS A 1 342 ? 46.127 -29.166 -20.629 1.00 78.81 342 LYS A C 1
ATOM 2666 O O . LYS A 1 342 ? 46.549 -28.225 -19.965 1.00 78.81 342 LYS A O 1
ATOM 2671 N N . GLY A 1 343 ? 45.471 -28.986 -21.776 1.00 80.19 343 GLY A N 1
ATOM 2672 C CA . GLY A 1 343 ? 45.101 -27.660 -22.277 1.00 80.19 343 GLY A CA 1
ATOM 2673 C C . GLY A 1 343 ? 44.165 -26.918 -21.319 1.00 80.19 343 GLY A C 1
ATOM 2674 O O . GLY A 1 343 ? 44.411 -25.757 -20.996 1.00 80.19 343 GLY A O 1
ATOM 2675 N N . LEU A 1 344 ? 43.136 -27.601 -20.810 1.00 75.19 344 LEU A N 1
ATOM 2676 C CA . LEU A 1 344 ? 42.190 -27.042 -19.838 1.00 75.19 344 LEU A CA 1
ATOM 2677 C C . LEU A 1 344 ? 42.859 -26.684 -18.503 1.00 75.19 344 LEU A C 1
ATOM 2679 O O . LEU A 1 344 ? 42.549 -25.630 -17.954 1.00 75.19 344 LEU A O 1
ATOM 2683 N N . TYR A 1 345 ? 43.813 -27.491 -18.025 1.00 79.50 345 TYR A N 1
ATOM 2684 C CA . TYR A 1 345 ? 44.596 -27.203 -16.816 1.00 79.50 345 TYR A CA 1
ATOM 2685 C C . TYR A 1 345 ? 45.319 -25.847 -16.882 1.00 79.50 345 TYR A C 1
ATOM 2687 O O . TYR A 1 345 ? 45.315 -25.099 -15.908 1.00 79.50 345 TYR A O 1
ATOM 2695 N N . TYR A 1 346 ? 45.906 -25.498 -18.032 1.00 78.12 346 TYR A N 1
ATOM 2696 C CA . TYR A 1 346 ? 46.601 -24.214 -18.198 1.00 78.12 346 TYR A CA 1
ATOM 2697 C C . TYR A 1 346 ? 45.665 -23.034 -18.501 1.00 78.12 346 TYR A C 1
ATOM 2699 O O . TYR A 1 346 ? 46.061 -21.883 -18.320 1.00 78.12 346 TYR A O 1
ATOM 2707 N N . LEU A 1 347 ? 44.447 -23.301 -18.980 1.00 72.75 347 LEU A N 1
ATOM 2708 C CA . LEU A 1 347 ? 43.446 -22.281 -19.315 1.00 72.75 347 LEU A CA 1
ATOM 2709 C C . LEU A 1 347 ? 42.587 -21.868 -18.112 1.00 72.75 347 LEU A C 1
ATOM 2711 O O . LEU A 1 347 ? 42.188 -20.707 -18.010 1.00 72.75 347 LEU A O 1
ATOM 2715 N N . LEU A 1 348 ? 42.274 -22.807 -17.222 1.00 74.00 348 LEU A N 1
ATOM 2716 C CA . LEU A 1 348 ? 41.401 -22.591 -16.070 1.00 74.00 348 LEU A CA 1
ATOM 2717 C C . LEU A 1 348 ? 42.193 -22.100 -14.844 1.00 74.00 348 LEU A C 1
ATOM 2719 O O . LEU A 1 348 ? 43.363 -22.451 -14.684 1.00 74.00 348 LEU A O 1
ATOM 2723 N N . PRO A 1 349 ? 41.580 -21.307 -13.944 1.00 75.06 349 PRO A N 1
ATOM 2724 C CA . PRO A 1 349 ? 42.228 -20.935 -12.691 1.00 75.06 349 PRO A CA 1
ATOM 2725 C C . PRO A 1 349 ? 42.482 -22.179 -11.847 1.00 75.06 349 PRO A C 1
ATOM 2727 O O . PRO A 1 349 ? 41.591 -23.005 -11.681 1.00 75.06 349 PRO A O 1
ATOM 2730 N N . ASN A 1 350 ? 43.667 -22.298 -11.256 1.00 79.31 350 ASN A N 1
ATOM 2731 C CA . ASN A 1 350 ? 43.924 -23.342 -10.275 1.00 79.31 350 ASN A CA 1
ATOM 2732 C C . ASN A 1 350 ? 43.515 -22.831 -8.890 1.00 79.31 350 ASN A C 1
ATOM 2734 O O . ASN A 1 350 ? 44.262 -22.094 -8.245 1.00 79.31 350 ASN A O 1
ATOM 2738 N N . LEU A 1 351 ? 42.302 -23.180 -8.457 1.00 77.38 351 LEU A N 1
ATOM 2739 C CA . LEU A 1 351 ? 41.738 -22.732 -7.181 1.00 77.38 351 LEU A CA 1
ATOM 2740 C C . LEU A 1 351 ? 42.015 -23.707 -6.030 1.00 77.38 351 LEU A C 1
ATOM 2742 O O . LEU A 1 351 ? 41.864 -23.321 -4.871 1.00 77.38 351 LEU A O 1
ATOM 2746 N N . ALA A 1 352 ? 42.491 -24.920 -6.328 1.00 76.75 352 ALA A N 1
ATOM 2747 C CA . ALA A 1 352 ? 42.807 -25.937 -5.327 1.00 76.75 352 ALA A CA 1
ATOM 2748 C C . ALA A 1 352 ? 43.782 -25.452 -4.228 1.00 76.75 352 ALA A C 1
ATOM 2750 O O . ALA A 1 352 ? 43.534 -25.744 -3.059 1.00 76.75 352 ALA A O 1
ATOM 2751 N N . PRO A 1 353 ? 44.823 -24.637 -4.518 1.00 80.94 353 PRO A N 1
ATOM 2752 C CA . PRO A 1 353 ? 45.704 -24.107 -3.476 1.00 80.94 353 PRO A CA 1
ATOM 2753 C C . PRO A 1 353 ? 45.009 -23.189 -2.451 1.00 80.94 353 PRO A C 1
ATOM 2755 O O . PRO A 1 353 ? 45.519 -22.988 -1.348 1.00 80.94 353 PRO A O 1
ATOM 2758 N N . PHE A 1 354 ? 43.838 -22.631 -2.770 1.00 78.81 354 PHE A N 1
ATOM 2759 C CA . PHE A 1 354 ? 43.078 -21.804 -1.828 1.00 78.81 354 PHE A CA 1
ATOM 2760 C C . PHE A 1 354 ? 42.263 -22.635 -0.823 1.00 78.81 354 PHE A C 1
ATOM 2762 O O . PHE A 1 354 ? 41.777 -22.076 0.163 1.00 78.81 354 PHE A O 1
ATOM 2769 N N . ASP A 1 355 ? 42.119 -23.952 -1.023 1.00 79.88 355 ASP A N 1
ATOM 2770 C CA . ASP A 1 355 ? 41.427 -24.830 -0.077 1.00 79.88 355 ASP A CA 1
ATOM 2771 C C . ASP A 1 355 ? 42.381 -25.370 1.001 1.00 79.88 355 ASP A C 1
ATOM 2773 O O . ASP A 1 355 ? 42.946 -26.458 0.909 1.00 79.88 355 ASP A O 1
ATOM 2777 N N . VAL A 1 356 ? 42.550 -24.589 2.069 1.00 83.00 356 VAL A N 1
ATOM 2778 C CA . VAL A 1 356 ? 43.354 -24.972 3.245 1.00 83.00 356 VAL A CA 1
ATOM 2779 C C . VAL A 1 356 ? 42.538 -25.675 4.337 1.00 83.00 356 VAL A C 1
ATOM 2781 O O . VAL A 1 356 ? 43.045 -25.893 5.440 1.00 83.00 356 VAL A O 1
ATOM 2784 N N . LYS A 1 357 ? 41.271 -26.030 4.079 1.00 78.75 357 LYS A N 1
ATOM 2785 C CA . LYS A 1 357 ? 40.357 -26.533 5.121 1.00 78.75 357 LYS A CA 1
ATOM 2786 C C . LYS A 1 357 ? 40.877 -27.795 5.790 1.00 78.75 357 LYS A C 1
ATOM 2788 O O . LYS A 1 357 ? 40.818 -27.881 7.010 1.00 78.75 357 LYS A O 1
ATOM 2793 N N . ALA A 1 358 ? 41.411 -28.742 5.019 1.00 75.00 358 ALA A N 1
ATOM 2794 C CA . ALA A 1 358 ? 41.951 -29.985 5.566 1.00 75.00 358 ALA A CA 1
ATOM 2795 C C . ALA A 1 358 ? 43.095 -29.715 6.558 1.00 75.00 358 ALA A C 1
ATOM 2797 O O . ALA A 1 358 ? 43.092 -30.248 7.666 1.00 75.00 358 ALA A O 1
ATOM 2798 N N . ALA A 1 359 ? 44.022 -28.817 6.209 1.00 79.69 359 ALA A N 1
ATOM 2799 C CA . ALA A 1 359 ? 45.118 -28.433 7.094 1.00 79.69 359 ALA A CA 1
ATOM 2800 C C . ALA A 1 359 ? 44.599 -27.770 8.381 1.00 79.69 359 ALA A C 1
ATOM 2802 O O . ALA A 1 359 ? 45.022 -28.131 9.476 1.00 79.69 359 ALA A O 1
ATOM 2803 N N . VAL A 1 360 ? 43.619 -26.866 8.266 1.00 79.31 360 VAL A N 1
ATOM 2804 C CA . VAL A 1 360 ? 43.019 -26.169 9.417 1.00 79.31 360 VAL A CA 1
ATOM 2805 C C . VAL A 1 360 ? 42.241 -27.125 10.330 1.00 79.31 360 VAL A C 1
ATOM 2807 O O . VAL A 1 360 ? 42.417 -27.085 11.545 1.00 79.31 360 VAL A O 1
ATOM 2810 N N . VAL A 1 361 ? 41.415 -28.013 9.768 1.00 77.06 361 VAL A N 1
ATOM 2811 C CA . VAL A 1 361 ? 40.594 -28.980 10.524 1.00 77.06 361 VAL A CA 1
ATOM 2812 C C . VAL A 1 361 ? 41.460 -29.996 11.270 1.00 77.06 361 VAL A C 1
ATOM 2814 O O . VAL A 1 361 ? 41.119 -30.397 12.380 1.00 77.06 361 VAL A O 1
ATOM 2817 N N . HIS A 1 362 ? 42.601 -30.381 10.698 1.00 84.88 362 HIS A N 1
ATOM 2818 C CA . HIS A 1 362 ? 43.536 -31.321 11.317 1.00 84.88 362 HIS A CA 1
ATOM 2819 C C . HIS A 1 362 ? 44.633 -30.645 12.157 1.00 84.88 362 HIS A C 1
ATOM 2821 O O . HIS A 1 362 ? 45.575 -31.315 12.578 1.00 84.88 362 HIS A O 1
ATOM 2827 N N . GLY A 1 363 ? 44.525 -29.335 12.417 1.00 79.62 363 GLY A N 1
ATOM 2828 C CA . GLY A 1 363 ? 45.475 -28.594 13.256 1.00 79.62 363 GLY A CA 1
ATOM 2829 C C . GLY A 1 363 ? 46.889 -28.501 12.671 1.00 79.62 363 GLY A C 1
ATOM 2830 O O . GLY A 1 363 ? 47.852 -28.295 13.408 1.00 79.62 363 GLY A O 1
ATOM 2831 N N . GLN A 1 364 ? 47.033 -28.671 11.358 1.00 87.94 364 GLN A N 1
ATOM 2832 C CA . GLN A 1 364 ? 48.306 -28.557 10.659 1.00 87.94 364 GLN A CA 1
ATOM 2833 C C . GLN A 1 364 ? 48.618 -27.086 10.371 1.00 87.94 364 GLN A C 1
ATOM 2835 O O . GLN A 1 364 ? 47.780 -26.332 9.874 1.00 87.94 364 GLN A O 1
ATOM 2840 N N . ALA A 1 365 ? 49.850 -26.670 10.663 1.00 84.94 365 ALA A N 1
ATOM 2841 C CA . ALA A 1 365 ? 50.301 -25.322 10.351 1.00 84.94 365 ALA A CA 1
ATOM 2842 C C . ALA A 1 365 ? 50.436 -25.140 8.831 1.00 84.94 365 ALA A C 1
ATOM 2844 O O . ALA A 1 365 ? 51.177 -25.873 8.175 1.00 84.94 365 ALA A O 1
ATOM 2845 N N . VAL A 1 366 ? 49.758 -24.133 8.276 1.00 87.12 366 VAL A N 1
ATOM 2846 C CA . VAL A 1 366 ? 49.927 -23.736 6.872 1.00 87.12 366 VAL A CA 1
ATOM 2847 C C . VAL A 1 366 ? 51.206 -22.893 6.755 1.00 87.12 366 VAL A C 1
ATOM 2849 O O . VAL A 1 366 ? 51.303 -21.859 7.423 1.00 87.12 366 VAL A O 1
ATOM 2852 N N . PRO A 1 367 ? 52.200 -23.285 5.935 1.00 92.19 367 PRO A N 1
ATOM 2853 C CA . PRO A 1 367 ? 53.456 -22.546 5.831 1.00 92.19 367 PRO A CA 1
ATOM 2854 C C . PRO A 1 367 ? 53.254 -21.099 5.359 1.00 92.19 367 PRO A C 1
ATOM 2856 O O . PRO A 1 367 ? 52.528 -20.844 4.400 1.00 92.19 367 PRO A O 1
ATOM 2859 N N . ALA A 1 368 ? 53.967 -20.140 5.956 1.00 86.94 368 ALA A N 1
ATOM 2860 C CA . ALA A 1 368 ? 53.870 -18.731 5.555 1.00 86.94 368 ALA A CA 1
ATOM 2861 C C . ALA A 1 368 ? 54.223 -18.511 4.070 1.00 86.94 368 ALA A C 1
ATOM 2863 O O . ALA A 1 368 ? 53.552 -17.748 3.379 1.00 86.94 368 ALA A O 1
ATOM 2864 N N . GLY A 1 369 ? 55.221 -19.236 3.548 1.00 89.75 369 GLY A N 1
ATOM 2865 C CA . GLY A 1 369 ? 55.578 -19.193 2.125 1.00 89.75 369 GLY A CA 1
ATOM 2866 C C . GLY A 1 369 ? 54.451 -19.669 1.200 1.00 89.75 369 GLY A C 1
ATOM 2867 O O . GLY A 1 369 ? 54.254 -19.092 0.134 1.00 89.75 369 GLY A O 1
ATOM 2868 N N . TYR A 1 370 ? 53.662 -20.656 1.636 1.00 87.19 370 TYR A N 1
ATOM 2869 C CA . TYR A 1 370 ? 52.486 -21.136 0.905 1.00 87.19 370 TYR A CA 1
ATOM 2870 C C . TYR A 1 370 ? 51.395 -20.063 0.835 1.00 87.19 370 TYR A C 1
ATOM 2872 O O . TYR A 1 370 ? 50.839 -19.809 -0.235 1.00 87.19 370 TYR A O 1
ATOM 2880 N N . LEU A 1 371 ? 51.127 -19.387 1.957 1.00 84.62 371 LEU A N 1
ATOM 2881 C CA . LEU A 1 371 ? 50.157 -18.290 2.019 1.00 84.62 371 LEU A CA 1
ATOM 2882 C C . LEU A 1 371 ? 50.570 -17.122 1.118 1.00 84.62 371 LEU A C 1
ATOM 2884 O O . LEU A 1 371 ? 49.739 -16.607 0.371 1.00 84.62 371 LEU A O 1
ATOM 2888 N N . VAL A 1 372 ? 51.850 -16.737 1.144 1.00 89.38 372 VAL A N 1
ATOM 2889 C CA . VAL A 1 372 ? 52.386 -15.655 0.302 1.00 89.38 372 VAL A CA 1
ATOM 2890 C C . VAL A 1 372 ? 52.266 -16.001 -1.182 1.00 89.38 372 VAL A C 1
ATOM 2892 O O . VAL A 1 372 ? 51.765 -15.184 -1.954 1.00 89.38 372 VAL A O 1
ATOM 2895 N N . LEU A 1 373 ? 52.666 -17.212 -1.585 1.00 88.00 373 LEU A N 1
ATOM 2896 C CA . LEU A 1 373 ? 52.618 -17.640 -2.985 1.00 88.00 373 LEU A CA 1
ATOM 2897 C C . LEU A 1 373 ? 51.175 -17.717 -3.508 1.00 88.00 373 LEU A C 1
ATOM 2899 O O . LEU A 1 373 ? 50.876 -17.196 -4.581 1.00 88.00 373 LEU A O 1
ATOM 2903 N N . THR A 1 374 ? 50.273 -18.315 -2.728 1.00 81.50 374 THR A N 1
ATOM 2904 C CA . THR A 1 374 ? 48.856 -18.485 -3.093 1.00 81.50 374 THR A CA 1
ATOM 2905 C C . THR A 1 374 ? 48.136 -17.138 -3.166 1.00 81.50 374 THR A C 1
ATOM 2907 O O . THR A 1 374 ? 47.400 -16.869 -4.116 1.00 81.50 374 THR A O 1
ATOM 2910 N N . THR A 1 375 ? 48.413 -16.240 -2.216 1.00 80.00 375 THR A N 1
ATOM 2911 C CA . THR A 1 375 ? 47.879 -14.869 -2.234 1.00 80.00 375 THR A CA 1
ATOM 2912 C C . THR A 1 375 ? 48.411 -14.087 -3.435 1.00 80.00 375 THR A C 1
ATOM 2914 O O . THR A 1 375 ? 47.635 -13.448 -4.143 1.00 80.00 375 THR A O 1
ATOM 2917 N N . GLY A 1 376 ? 49.716 -14.174 -3.716 1.00 87.19 376 GLY A N 1
ATOM 2918 C CA . GLY A 1 376 ? 50.335 -13.533 -4.879 1.00 87.19 376 GLY A CA 1
ATOM 2919 C C . GLY A 1 376 ? 49.749 -14.021 -6.206 1.00 87.19 376 GLY A C 1
ATOM 2920 O O . GLY A 1 376 ? 49.432 -13.208 -7.074 1.00 87.19 376 GLY A O 1
ATOM 2921 N N . TYR A 1 377 ? 49.525 -15.330 -6.339 1.00 81.56 377 TYR A N 1
ATOM 2922 C CA . TYR A 1 377 ? 48.841 -15.922 -7.490 1.00 81.56 377 TYR A CA 1
ATOM 2923 C C . TYR A 1 377 ? 47.417 -15.368 -7.661 1.00 81.56 377 TYR A C 1
ATOM 2925 O O . TYR A 1 377 ? 47.059 -14.927 -8.754 1.00 81.56 377 TYR A O 1
ATOM 2933 N N . GLY A 1 378 ? 46.629 -15.310 -6.580 1.00 75.75 378 GLY A N 1
ATOM 2934 C CA . GLY A 1 378 ? 45.266 -14.767 -6.613 1.00 75.75 378 GLY A CA 1
ATOM 2935 C C . GLY A 1 378 ? 45.212 -13.295 -7.028 1.00 75.75 378 GLY A C 1
ATOM 2936 O O . GLY A 1 378 ? 44.359 -12.911 -7.832 1.00 75.75 378 GLY A O 1
ATOM 2937 N N . LEU A 1 379 ? 46.151 -12.480 -6.537 1.00 78.88 379 LEU A N 1
ATOM 2938 C CA . LEU A 1 379 ? 46.262 -11.066 -6.905 1.00 78.88 379 LEU A CA 1
ATOM 2939 C C . LEU A 1 379 ? 46.629 -10.881 -8.383 1.00 78.88 379 LEU A C 1
ATOM 2941 O O . LEU A 1 379 ? 45.984 -10.089 -9.071 1.00 78.88 379 LEU A O 1
ATOM 2945 N N . LEU A 1 380 ? 47.614 -11.629 -8.891 1.00 82.62 380 LEU A N 1
ATOM 2946 C CA . LEU A 1 380 ? 48.027 -11.564 -10.298 1.00 82.62 380 LEU A CA 1
ATOM 2947 C C . LEU A 1 380 ? 46.912 -12.019 -11.245 1.00 82.62 380 LEU A C 1
ATOM 2949 O O . LEU A 1 380 ? 46.645 -11.356 -12.247 1.00 82.62 380 LEU A O 1
ATOM 2953 N N . TYR A 1 381 ? 46.230 -13.116 -10.910 1.00 74.25 381 TYR A N 1
ATOM 2954 C CA . TYR A 1 381 ? 45.120 -13.634 -11.708 1.00 74.25 381 TYR A CA 1
ATOM 2955 C C . TYR A 1 381 ? 43.938 -12.652 -11.740 1.00 74.25 381 TYR A C 1
ATOM 2957 O O . TYR A 1 381 ? 43.392 -12.362 -12.805 1.00 74.25 381 TYR A O 1
ATOM 2965 N N . SER A 1 382 ? 43.597 -12.061 -10.590 1.00 73.25 382 SER A N 1
ATOM 2966 C CA . SER A 1 382 ? 42.548 -11.037 -10.496 1.00 73.25 382 SER A CA 1
ATOM 2967 C C . SER A 1 382 ? 42.903 -9.786 -11.303 1.00 73.25 382 SER A C 1
ATOM 2969 O O . SER A 1 382 ? 42.066 -9.279 -12.048 1.00 73.25 382 SER A O 1
ATOM 2971 N N . ALA A 1 383 ? 44.151 -9.312 -11.217 1.00 76.38 383 ALA A N 1
ATOM 2972 C CA . ALA A 1 383 ? 44.625 -8.167 -11.993 1.00 76.38 383 ALA A CA 1
ATOM 2973 C C . ALA A 1 383 ? 44.557 -8.427 -13.509 1.00 76.38 383 ALA A C 1
ATOM 2975 O O . ALA A 1 383 ? 44.128 -7.552 -14.262 1.00 76.38 383 ALA A O 1
ATOM 2976 N N . ALA A 1 384 ? 44.911 -9.636 -13.956 1.00 77.19 384 ALA A N 1
ATOM 2977 C CA . ALA A 1 384 ? 44.808 -10.034 -15.358 1.00 77.19 384 ALA A CA 1
ATOM 2978 C C . ALA A 1 384 ? 43.349 -10.064 -15.853 1.00 77.19 384 ALA A C 1
ATOM 2980 O O . ALA A 1 384 ? 43.060 -9.540 -16.930 1.00 77.19 384 ALA A O 1
ATOM 2981 N N . LEU A 1 385 ? 42.420 -10.614 -15.060 1.00 70.25 385 LEU A N 1
ATOM 2982 C CA . LEU A 1 385 ? 40.990 -10.620 -15.395 1.00 70.25 385 LEU A CA 1
ATOM 2983 C C . LEU A 1 385 ? 40.400 -9.208 -15.450 1.00 70.25 385 LEU A C 1
ATOM 2985 O O . LEU A 1 385 ? 39.642 -8.902 -16.369 1.00 70.25 385 LEU A O 1
ATOM 2989 N N . VAL A 1 386 ? 40.773 -8.334 -14.511 1.00 73.19 386 VAL A N 1
ATOM 2990 C CA . VAL A 1 386 ? 40.346 -6.927 -14.511 1.00 73.19 386 VAL A CA 1
ATOM 2991 C C . VAL A 1 386 ? 40.891 -6.194 -15.739 1.00 73.19 386 VAL A C 1
ATOM 2993 O O . VAL A 1 386 ? 40.132 -5.503 -16.415 1.00 73.19 386 VAL A O 1
ATOM 2996 N N . ALA A 1 387 ? 42.164 -6.390 -16.095 1.00 76.06 387 ALA A N 1
ATOM 2997 C CA . ALA A 1 387 ? 42.752 -5.788 -17.292 1.00 76.06 387 ALA A CA 1
ATOM 2998 C C . ALA A 1 387 ? 42.066 -6.269 -18.585 1.00 76.06 387 ALA A C 1
ATOM 3000 O O . ALA A 1 387 ? 41.770 -5.463 -19.469 1.00 76.06 387 ALA A O 1
ATOM 3001 N N . LEU A 1 388 ? 41.750 -7.565 -18.685 1.00 71.69 388 LEU A N 1
ATOM 3002 C CA . LEU A 1 388 ? 41.001 -8.119 -19.815 1.00 71.69 388 LEU A CA 1
ATOM 3003 C C . LEU A 1 388 ? 39.572 -7.562 -19.872 1.00 71.69 388 LEU A C 1
ATOM 3005 O O . LEU A 1 388 ? 39.106 -7.187 -20.948 1.00 71.69 388 LEU A O 1
ATOM 3009 N N . ALA A 1 389 ? 38.895 -7.449 -18.726 1.00 65.69 389 ALA A N 1
ATOM 3010 C CA . ALA A 1 389 ? 37.575 -6.835 -18.638 1.00 65.69 389 ALA A CA 1
ATOM 3011 C C . ALA A 1 389 ? 37.614 -5.375 -19.117 1.00 65.69 389 ALA A C 1
ATOM 3013 O O . ALA A 1 389 ? 36.802 -4.994 -19.956 1.00 65.69 389 ALA A O 1
ATOM 3014 N N . MET A 1 390 ? 38.602 -4.586 -18.684 1.00 72.06 390 MET A N 1
ATOM 3015 C CA . MET A 1 390 ? 38.806 -3.207 -19.148 1.00 72.06 390 MET A CA 1
ATOM 3016 C C . MET A 1 390 ? 39.062 -3.128 -20.663 1.00 72.06 390 MET A C 1
ATOM 3018 O O . MET A 1 390 ? 38.515 -2.254 -21.335 1.00 72.06 390 MET A O 1
ATOM 3022 N N . LEU A 1 391 ? 39.843 -4.050 -21.236 1.00 72.81 391 LEU A N 1
ATOM 3023 C CA . LEU A 1 391 ? 40.082 -4.129 -22.686 1.00 72.81 391 LEU A CA 1
ATOM 3024 C C . LEU A 1 391 ? 38.821 -4.492 -23.486 1.00 72.81 391 LEU A C 1
ATOM 3026 O O . LEU A 1 391 ? 38.640 -4.010 -24.602 1.00 72.81 391 LEU A O 1
ATOM 3030 N N . VAL A 1 392 ? 37.945 -5.333 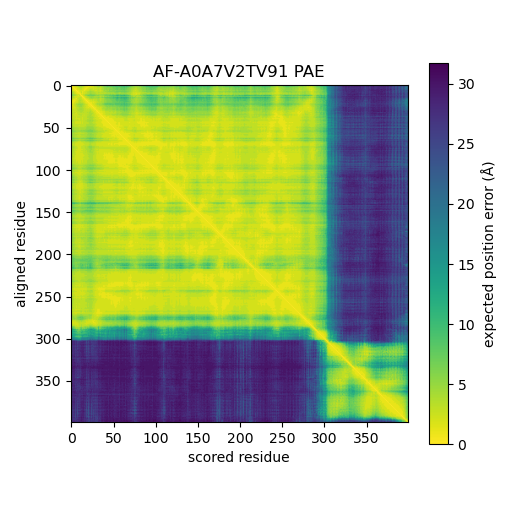-22.934 1.00 66.25 392 VAL A N 1
ATOM 3031 C CA . VAL A 1 392 ? 36.665 -5.690 -23.566 1.00 66.25 392 VAL A CA 1
ATOM 3032 C C . VAL A 1 392 ? 35.661 -4.541 -23.448 1.00 66.25 392 VAL A C 1
ATOM 3034 O O . VAL A 1 392 ? 34.993 -4.213 -24.429 1.00 66.25 392 VAL A O 1
ATOM 3037 N N . PHE A 1 393 ? 35.577 -3.900 -22.280 1.00 61.31 393 PHE A N 1
ATOM 3038 C CA . PHE A 1 393 ? 34.675 -2.772 -22.037 1.00 61.31 393 PHE A CA 1
ATOM 3039 C C . PHE A 1 393 ? 35.073 -1.522 -22.830 1.00 61.31 393 PHE A C 1
ATOM 3041 O O . PHE A 1 393 ? 34.214 -0.921 -23.463 1.00 61.31 393 PHE A O 1
ATOM 3048 N N . SER A 1 394 ? 36.366 -1.197 -22.919 1.00 66.19 394 SER A N 1
ATOM 3049 C CA . SER A 1 394 ? 36.857 -0.052 -23.713 1.00 66.19 394 SER A CA 1
ATOM 3050 C C . SER A 1 394 ? 36.575 -0.158 -25.220 1.00 66.19 394 SER A C 1
ATOM 3052 O O . SER A 1 394 ? 36.646 0.840 -25.931 1.00 66.19 394 SER A O 1
ATOM 3054 N N . ARG A 1 395 ? 36.231 -1.351 -25.727 1.00 55.75 395 ARG A N 1
ATOM 3055 C CA . ARG A 1 395 ? 35.774 -1.567 -27.113 1.00 55.75 395 ARG A CA 1
ATOM 3056 C C . ARG A 1 395 ? 34.257 -1.437 -27.290 1.00 55.75 395 ARG A C 1
ATOM 3058 O O . ARG A 1 395 ? 33.788 -1.452 -28.425 1.00 55.75 395 ARG A O 1
ATOM 3065 N N . ARG A 1 396 ? 33.503 -1.373 -26.190 1.00 52.00 396 ARG A N 1
ATOM 3066 C CA . ARG A 1 396 ? 32.039 -1.234 -26.150 1.00 52.00 396 ARG A CA 1
ATOM 3067 C C . ARG A 1 396 ? 31.574 0.182 -25.810 1.00 52.00 396 ARG A C 1
ATOM 3069 O O . ARG A 1 396 ? 30.396 0.466 -26.004 1.00 52.00 396 ARG A O 1
ATOM 3076 N N . ASP A 1 397 ? 32.471 1.058 -25.365 1.00 41.19 397 ASP A N 1
ATOM 3077 C CA . ASP A 1 397 ? 32.192 2.490 -25.295 1.00 41.19 397 ASP A CA 1
ATOM 3078 C C . ASP A 1 397 ? 32.068 3.062 -26.716 1.00 41.19 397 ASP A C 1
ATOM 3080 O O . ASP A 1 397 ? 32.931 2.851 -27.571 1.00 41.19 397 ASP A O 1
ATOM 3084 N N . PHE A 1 398 ? 30.962 3.764 -26.976 1.00 45.12 398 PHE A N 1
ATOM 3085 C CA . PHE A 1 398 ? 30.719 4.493 -28.220 1.00 45.12 398 PHE A CA 1
ATOM 3086 C C . PHE A 1 398 ? 31.900 5.430 -28.532 1.00 45.12 398 PHE A C 1
ATOM 3088 O O . PHE A 1 398 ? 32.232 6.297 -27.722 1.00 45.12 398 PHE A O 1
ATOM 3095 N N . LYS A 1 399 ? 32.496 5.284 -29.722 1.00 37.50 399 LYS A N 1
ATOM 3096 C CA . LYS A 1 399 ? 33.106 6.420 -30.424 1.00 37.50 399 LYS A CA 1
ATOM 3097 C C . LYS A 1 399 ? 32.033 7.193 -31.170 1.00 37.50 399 LYS A C 1
ATOM 3099 O O . LYS A 1 399 ? 31.125 6.525 -31.719 1.00 37.50 399 LYS A O 1
#

Foldseek 3Di:
DDWDWAFADLLPPRDIDIDDDDPPDDDDDQAFPQAPFDFDDLVRLLVQQQDFPDDDHLLVLLAPWQAEEEEEEFQLFLAQQLSNVVSSVVSNVNSPYDQARYAYEYQQQPHDDDDVSRVCSRNNDVCSVRHHYYYADQADQWDFLQAFPVGQTWTFHNSQLVGPAYEYEGAWAWDFFQQTDFFLVSRVRRGTHPSSNVSLVVVCPVDVVQGGHLRHPSHPSNSRSVSNCVSSPHFKYKYFDAHSSSHGNDIHMGHRVSSNVVRSVVNCRSRDGPDDDDDPDDDDDSRRRVVVVVVVVVCVVQVVPPVVVVVVVVLVVLLLCLVVLVVCVVVDPDPVSNVVSVVSSVVGHNCNLVPCPVCVVVVHDDDPVSVVVNVVSVVVVVVVVVVVVCVVVVVVDDD

pLDDT: mean 88.27, std 13.31, range [37.5, 98.94]

Solvent-accessible surface area (backbone atoms only — not comparable to full-atom values): 21680 Å² total; per-residue (Å²): 103,47,76,45,80,41,61,36,55,66,92,63,85,52,39,75,43,79,48,79,42,68,68,90,57,90,83,81,84,88,71,27,71,28,42,80,45,64,62,60,51,72,65,56,52,41,52,32,51,62,52,30,83,42,81,70,35,62,36,66,71,35,47,85,49,74,28,38,32,39,33,29,62,41,90,70,44,53,50,55,40,42,78,48,48,60,53,54,51,50,36,38,43,76,30,65,47,54,58,93,31,38,34,37,33,37,22,40,21,92,51,81,80,76,56,71,70,56,42,34,72,36,45,25,60,72,49,61,77,62,35,56,76,42,70,48,54,26,89,49,70,54,42,79,78,53,60,37,98,91,64,36,53,37,26,31,33,44,73,64,68,70,29,77,35,33,34,38,44,37,33,46,45,81,27,65,58,33,2,40,46,28,42,28,40,53,46,47,39,10,40,21,16,49,70,24,41,52,48,52,56,56,51,61,77,75,52,64,88,35,35,27,66,71,35,55,89,76,13,64,58,36,53,49,14,47,45,48,26,60,72,73,50,57,61,35,25,37,34,29,34,60,21,66,81,41,40,47,46,45,67,31,12,17,41,28,67,64,25,31,53,59,48,48,59,51,40,50,56,33,65,39,66,80,93,79,81,93,70,95,73,86,89,83,82,41,50,61,31,58,64,57,45,53,49,50,50,54,48,54,75,42,60,82,37,69,62,56,53,50,49,54,51,49,49,52,55,52,7,48,48,23,67,57,31,71,55,40,57,82,78,49,94,47,69,69,58,35,51,51,36,47,52,48,37,76,72,45,59,72,44,44,82,75,65,54,59,69,40,58,77,70,71,44,85,78,56,68,69,56,53,53,51,50,50,51,50,53,53,53,53,50,51,52,50,51,52,51,49,51,61,56,49,68,72,69,56,85,129

Nearest PDB structures (foldseek):
  8ezf-assembly1_B  TM=9.122E-01  e=4.399E-22  Lactiplantibacillus plantarum WCFS1
  6c1w-assembly3_C  TM=9.218E-01  e=1.523E-21  Lactiplantibacillus plantarum WCFS1
  8ezi-assembly1_B  TM=9.140E-01  e=5.913E-22  Lactiplantibacillus plantarum WCFS1
  5huq-assembly1_A  TM=8.846E-01  e=3.908E-22  Lactiplantibacillus plantarum
  2yjg-assembly1_B  TM=8.793E-01  e=3.684E-22  Thermoanaerobacterium thermosaccharolyticum DSM 571

Radius of gyration: 28.7 Å; Cα contacts (8 Å, |Δi|>4): 664; chains: 1; bounding box: 79×64×57 Å

Mean predicted aligned error: 12.37 Å

Sequence (399 aa):
MHRISIPSRLWYENREWEV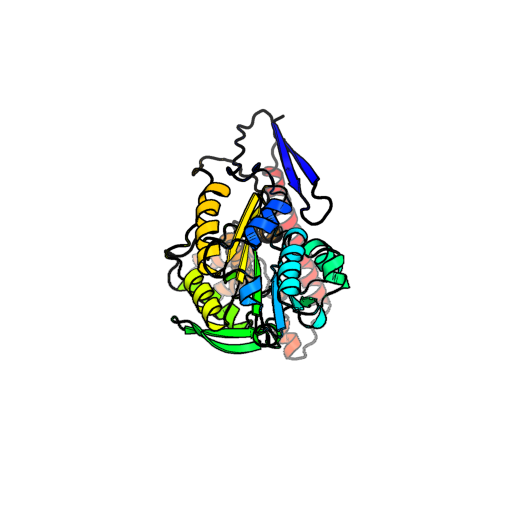TLPERWDVHNLNPPGFEKPALSPRQIQEKIEHPVAGPALEDLARGKKRAVIVFDDMTRPTPVKEVAPHVVAALHRAGLKKDQIRFLWGLGAHGAYDMINARKKLGEEIVEHYAVYNHDPFQNTVRVGRTPTGVELWFNREFLSCDLKIAVGCITPHVHVGFGGGAKLILPGVAGLETICQFHNQLFRDQSRIGLGNFENNIMRAECDAAGDAVGLDFKVDCLVNRRGEITSLYAGPFKATHAAGAEEGREHYGIPPSSGYDLVVCNAYAKANESAIALFFSTFSSPMLSAAFAFGLYVAGHFSADLAHFESVVDSRAIAWIAKGLYYLLPNLAPFDVKAAVVHGQAVPAGYLVLTTGYGLLYSAALVALAMLVFSRRDFK